Protein AF-0000000084718146 (afdb_homodimer)

Secondary structure (DSSP, 8-state):
---------------------------------TTSS----BTTB-EEEEETTEEEEEPPTTEEE-TTS-EEEP-TTTS-----STT-S--SGGGPEE--TT--EEEEE-STT--EEEEEEEPTTEEEEEEEEE-SSS--EEEEEE-TTS-EEEEEE-SSSEEEEEE-SSSEEEEEEEEE-TTSSS---EEEEEEEPPPEE-SS-SSGGGPEE--PEETTS--PPEEEEESSTT-EEEEEEEE-TT-EEEEEE-TTS---EEEEEETTBSSS-SEEE-SSEEEEE-SSSEEEEEEEE-TT---EEEEEEEEEE-/---------------------------------TTSS----BTTB-EEEEETTEEEEEPPTTEEE-TTS-EEEP-TTTS-----STT-S--SGGGPEE--TT--EEEEE-STT--EEEEEEEPTTEEEEEEEEE-SSS--EEEEEE-TTS-EEEEEE-SSSEEEEEE-SSSEEEEEEEEE-TTSSS---EEEEEEEPPPEE-SS-SSGGGPEE--PEETTS-PPPEEEEESSTT-EEEEEEEE-TT-EEEEEE-TTS---EEEEEETTBSSS-SEEE-SSEEEEE-SSSEEEEEEEE-TT---EEEEEEEEEE-

Nearest PDB structures (foldseek):
  5iku-assembly1_A  TM=4.197E-01  e=6.017E-12  Hathewaya histolytica
  5azw-assembly1_B  TM=7.512E-01  e=2.964E-04  Homo sapiens
  3afg-assembly2_B  TM=7.950E-01  e=3.658E-02  Thermococcus kodakarensis
  3afg-assembly1_A  TM=7.893E-01  e=5.696E-02  Thermococcus kodakarensis
  7tl6-assembly2_B  TM=4.838E-01  e=3.782E-03  Mus musculus

Sequence (628 aa):
MNPLTSRLVLLSSLLFAPACLDMSQPGTPPTKNPCDPNPCTQADKNTCANDNGQAICLCREGTLPRPNGSCEPVTSANCPEHPGDSAEPDDCIARAAPLDATRSRTQGIEPVGDYDFFRIDATARNAYVLTATPGPGALLPRVDVFDPEGRWIRAQDGSPGVQVGFKARVSAPYTVRVSHSPRDPSPAIGTYTLQLATPVQDDFGDIPEEATALVPAQGGTSGTLVSGRFEYGQDEDWFSFPVVLNAIYRIEFDTTRTVPTVAAFIRENVKSPFLTQQKSFVEFQAASSTTVFIDLYSANETASTYAFRVYEYRMNPLTSRLVLLSSLLFAPACLDMSQPGTPPTKNPCDPNPCTQADKNTCANDNGQAICLCREGTLPRPNGSCEPVTSANCPEHPGDSAEPDDCIARAAPLDATRSRTQGIEPVGDYDFFRIDATARNAYVLTATPGPGALLPRVDVFDPEGRWIRAQDGSPGVQVGFKARVSAPYTVRVSHSPRDPSPAIGTYTLQLATPVQDDFGDIPEEATALVPAQGGTSGTLVSGRFEYGQDEDWFSFPVVLNAIYRIEFDTTRTVPTVAAFIRENVKSPFLTQQKSFVEFQAASSTTVFIDLYSANETASTYAFRVYEYR

Structure (mmCIF, N/CA/C/O backbone):
data_AF-0000000084718146-model_v1
#
loop_
_entity.id
_entity.type
_entity.pdbx_description
1 polymer 'EGF-like domain-containing protein'
#
loop_
_atom_site.group_PDB
_atom_site.id
_atom_site.type_symbol
_atom_site.label_atom_id
_atom_site.label_alt_id
_atom_site.label_comp_id
_atom_site.label_asym_id
_atom_site.label_entity_id
_atom_site.label_seq_id
_atom_site.pdbx_PDB_ins_code
_atom_site.Cartn_x
_atom_site.Cartn_y
_atom_site.Cartn_z
_atom_site.occupancy
_atom_site.B_iso_or_equiv
_atom_site.auth_seq_id
_atom_site.auth_comp_id
_atom_site.auth_asym_id
_atom_site.auth_atom_id
_atom_site.pdbx_PDB_model_num
ATOM 1 N N . MET A 1 1 ? 83.562 69.688 11.188 1 28.59 1 MET A N 1
ATOM 2 C CA . MET A 1 1 ? 82.75 69.25 10.062 1 28.59 1 MET A CA 1
ATOM 3 C C . MET A 1 1 ? 82.875 67.75 9.797 1 28.59 1 MET A C 1
ATOM 5 O O . MET A 1 1 ? 83.562 67.375 8.867 1 28.59 1 MET A O 1
ATOM 9 N N . ASN A 1 2 ? 82.938 67 10.898 1 33.09 2 ASN A N 1
ATOM 10 C CA . ASN A 1 2 ? 83.25 65.562 10.984 1 33.09 2 ASN A CA 1
ATOM 11 C C . ASN A 1 2 ? 82.188 64.75 10.266 1 33.09 2 ASN A C 1
ATOM 13 O O . ASN A 1 2 ? 81 64.938 10.43 1 33.09 2 ASN A O 1
ATOM 17 N N . PRO A 1 3 ? 82.562 64.062 9.117 1 35.72 3 PRO A N 1
ATOM 18 C CA . PRO A 1 3 ? 81.688 63.344 8.156 1 35.72 3 PRO A CA 1
ATOM 19 C C . PRO A 1 3 ? 81.062 62.125 8.766 1 35.72 3 PRO A C 1
ATOM 21 O O . PRO A 1 3 ? 81.75 61.25 9.32 1 35.72 3 PRO A O 1
ATOM 24 N N . LEU A 1 4 ? 79.938 62.25 9.461 1 34.25 4 LEU A N 1
ATOM 25 C CA . LEU A 1 4 ? 79.188 61.188 10.141 1 34.25 4 LEU A CA 1
ATOM 26 C C . LEU A 1 4 ? 78.812 60.094 9.164 1 34.25 4 LEU A C 1
ATOM 28 O O . LEU A 1 4 ? 78.188 60.375 8.141 1 34.25 4 LEU A O 1
ATOM 32 N N . THR A 1 5 ? 79.625 59.062 9.031 1 34.5 5 THR A N 1
ATOM 33 C CA . THR A 1 5 ? 79.5 57.875 8.164 1 34.5 5 THR A CA 1
ATOM 34 C C . THR A 1 5 ? 78.188 57.156 8.398 1 34.5 5 THR A C 1
ATOM 36 O O . THR A 1 5 ? 77.812 56.906 9.539 1 34.5 5 THR A O 1
ATOM 39 N N . SER A 1 6 ? 77.188 57.312 7.52 1 33.66 6 SER A N 1
ATOM 40 C CA . SER A 1 6 ? 75.812 56.812 7.465 1 33.66 6 SER A CA 1
ATOM 41 C C . SER A 1 6 ? 75.812 55.281 7.395 1 33.66 6 SER A C 1
ATOM 43 O O . SER A 1 6 ? 76.375 54.688 6.453 1 33.66 6 SER A O 1
ATOM 45 N N . ARG A 1 7 ? 76 54.594 8.547 1 33.75 7 ARG A N 1
ATOM 46 C CA . ARG A 1 7 ? 76 53.156 8.531 1 33.75 7 ARG A CA 1
ATOM 47 C C . ARG A 1 7 ? 74.75 52.594 7.973 1 33.75 7 ARG A C 1
ATOM 49 O O . ARG A 1 7 ? 73.625 52.938 8.453 1 33.75 7 ARG A O 1
ATOM 56 N N . LEU A 1 8 ? 74.688 52.219 6.707 1 33.72 8 LEU A N 1
ATOM 57 C CA . LEU A 1 8 ? 73.625 51.625 5.953 1 33.72 8 LEU A CA 1
ATOM 58 C C . LEU A 1 8 ? 73.188 50.281 6.574 1 33.72 8 LEU A C 1
ATOM 60 O O . LEU A 1 8 ? 74 49.375 6.664 1 33.72 8 LEU A O 1
ATOM 64 N N . VAL A 1 9 ? 72.5 50.281 7.719 1 34.25 9 VAL A N 1
ATOM 65 C CA . VAL A 1 9 ? 72.062 49.031 8.312 1 34.25 9 VAL A CA 1
ATOM 66 C C . VAL A 1 9 ? 71.188 48.25 7.32 1 34.25 9 VAL A C 1
ATOM 68 O O . VAL A 1 9 ? 70.188 48.781 6.836 1 34.25 9 VAL A O 1
ATOM 71 N N . LEU A 1 10 ? 71.75 47.344 6.582 1 32.94 10 LEU A N 1
ATOM 72 C CA . LEU A 1 10 ? 71.062 46.406 5.668 1 32.94 10 LEU A CA 1
ATOM 73 C C . LEU A 1 10 ? 70 45.594 6.402 1 32.94 10 LEU A C 1
ATOM 75 O O . LEU A 1 10 ? 70.312 44.844 7.336 1 32.94 10 LEU A O 1
ATOM 79 N N . LEU A 1 11 ? 68.812 46.125 6.605 1 33.09 11 LEU A N 1
ATOM 80 C CA . LEU A 1 11 ? 67.688 45.375 7.184 1 33.09 11 LEU A CA 1
ATOM 81 C C . LEU A 1 11 ? 67.438 44.125 6.359 1 33.09 11 LEU A C 1
ATOM 83 O O . LEU A 1 11 ? 67.125 44.219 5.168 1 33.09 11 LEU A O 1
ATOM 87 N N . SER A 1 12 ? 68.062 42.969 6.672 1 36.56 12 SER A N 1
ATOM 88 C CA . SER A 1 12 ? 67.75 41.688 6.047 1 36.56 12 SER A CA 1
ATOM 89 C C . SER A 1 12 ? 66.312 41.344 6.191 1 36.56 12 SER A C 1
ATOM 91 O O . SER A 1 12 ? 65.75 41.344 7.297 1 36.56 12 SER A O 1
ATOM 93 N N . SER A 1 13 ? 65.438 41.688 5.207 1 33.56 13 SER A N 1
ATOM 94 C CA . SER A 1 13 ? 64.062 41.281 5.152 1 33.56 13 SER A CA 1
ATOM 95 C C . SER A 1 13 ? 63.938 39.75 5.207 1 33.56 13 SER A C 1
ATOM 97 O O . SER A 1 13 ? 64.438 39.062 4.332 1 33.56 13 SER A O 1
ATOM 99 N N . LEU A 1 14 ? 64 39.125 6.418 1 34.62 14 LEU A N 1
ATOM 100 C CA . LEU A 1 14 ? 63.688 37.719 6.512 1 34.62 14 LEU A CA 1
ATOM 101 C C . LEU A 1 14 ? 62.375 37.375 5.844 1 34.62 14 LEU A C 1
ATOM 103 O O . LEU A 1 14 ? 61.312 37.906 6.246 1 34.62 14 LEU A O 1
ATOM 107 N N . LEU A 1 15 ? 62.375 37.125 4.523 1 36.16 15 LEU A N 1
ATOM 108 C CA . LEU A 1 15 ? 61.219 36.594 3.826 1 36.16 15 LEU A CA 1
ATOM 109 C C . LEU A 1 15 ? 60.688 35.375 4.527 1 36.16 15 LEU A C 1
ATOM 111 O O . LEU A 1 15 ? 61.375 34.344 4.629 1 36.16 15 LEU A O 1
ATOM 115 N N . PHE A 1 16 ? 59.844 35.531 5.586 1 36.44 16 PHE A N 1
ATOM 116 C CA . PHE A 1 16 ? 59.125 34.344 6.078 1 36.44 16 PHE A CA 1
ATOM 117 C C . PHE A 1 16 ? 58.312 33.688 4.965 1 36.44 16 PHE A C 1
ATOM 119 O O . PHE A 1 16 ? 57.438 34.344 4.391 1 36.44 16 PHE A O 1
ATOM 126 N N . ALA A 1 17 ? 58.906 32.719 4.223 1 37.88 17 ALA A N 1
ATOM 127 C CA . ALA A 1 17 ? 58.094 31.891 3.338 1 37.88 17 ALA A CA 1
ATOM 128 C C . ALA A 1 17 ? 56.938 31.25 4.098 1 37.88 17 ALA A C 1
ATOM 130 O O . ALA A 1 17 ? 57.125 30.641 5.148 1 37.88 17 ALA A O 1
ATOM 131 N N . PRO A 1 18 ? 55.688 31.734 3.826 1 37.69 18 PRO A N 1
ATOM 132 C CA . PRO A 1 18 ? 54.625 30.953 4.441 1 37.69 18 PRO A CA 1
ATOM 133 C C . PRO A 1 18 ? 54.75 29.453 4.164 1 37.69 18 PRO A C 1
ATOM 135 O O . PRO A 1 18 ? 54.969 29.062 3.023 1 37.69 18 PRO A O 1
ATOM 138 N N . ALA A 1 19 ? 55.312 28.656 5.102 1 37.25 19 ALA A N 1
ATOM 139 C CA . ALA A 1 19 ? 55.125 27.203 4.977 1 37.25 19 ALA A CA 1
ATOM 140 C C . ALA A 1 19 ? 53.656 26.875 4.625 1 37.25 19 ALA A C 1
ATOM 142 O O . ALA A 1 19 ? 52.75 27.25 5.348 1 37.25 19 ALA A O 1
ATOM 143 N N . CYS A 1 20 ? 53.344 26.703 3.354 1 36.16 20 CYS A N 1
ATOM 144 C CA . CYS A 1 20 ? 52.094 26.047 3.002 1 36.16 20 CYS A CA 1
ATOM 145 C C . CYS A 1 20 ? 51.875 24.781 3.82 1 36.16 20 CYS A C 1
ATOM 147 O O . CYS A 1 20 ? 52.656 23.828 3.697 1 36.16 20 CYS A O 1
ATOM 149 N N . LEU A 1 21 ? 51.438 24.906 5.105 1 35.47 21 LEU A N 1
ATOM 150 C CA . LEU A 1 21 ? 50.938 23.688 5.703 1 35.47 21 LEU A CA 1
ATOM 151 C C . LEU A 1 21 ? 50.156 22.859 4.668 1 35.47 21 LEU A C 1
ATOM 153 O O . LEU A 1 21 ? 49.25 23.359 4.031 1 35.47 21 LEU A O 1
ATOM 157 N N . ASP A 1 22 ? 50.875 21.938 4.023 1 37.84 22 ASP A N 1
ATOM 158 C CA . ASP A 1 22 ? 50.156 20.875 3.328 1 37.84 22 ASP A CA 1
ATOM 159 C C . ASP A 1 22 ? 49 20.344 4.168 1 37.84 22 ASP A C 1
ATOM 161 O O . ASP A 1 22 ? 49.219 19.703 5.195 1 37.84 22 ASP A O 1
ATOM 165 N N . MET A 1 23 ? 47.969 21.109 4.379 1 39.28 23 MET A N 1
ATOM 166 C CA . MET A 1 23 ? 46.719 20.5 4.898 1 39.28 23 MET A CA 1
ATOM 167 C C . MET A 1 23 ? 46.375 19.234 4.125 1 39.28 23 MET A C 1
ATOM 169 O O . MET A 1 23 ? 45.406 19.219 3.373 1 39.28 23 MET A O 1
ATOM 173 N N . SER A 1 24 ? 47.344 18.5 3.656 1 38.94 24 SER A N 1
ATOM 174 C CA . SER A 1 24 ? 46.781 17.203 3.293 1 38.94 24 SER A CA 1
ATOM 175 C C . SER A 1 24 ? 45.844 16.688 4.363 1 38.94 24 SER A C 1
ATOM 177 O O . SER A 1 24 ? 46.25 16.375 5.484 1 38.94 24 SER A O 1
ATOM 179 N N . GLN A 1 25 ? 44.625 17.141 4.414 1 40.81 25 GLN A N 1
ATOM 180 C CA . GLN A 1 25 ? 43.656 16.375 5.215 1 40.81 25 GLN A CA 1
ATOM 181 C C . GLN A 1 25 ? 43.969 14.883 5.16 1 40.81 25 GLN A C 1
ATOM 183 O O . GLN A 1 25 ? 44.281 14.344 4.09 1 40.81 25 GLN A O 1
ATOM 188 N N . PRO A 1 26 ? 44.5 14.266 6.191 1 43.56 26 PRO A N 1
ATOM 189 C CA . PRO A 1 26 ? 44.562 12.812 6.07 1 43.56 26 PRO A CA 1
ATOM 190 C C . PRO A 1 26 ? 43.375 12.234 5.289 1 43.56 26 PRO A C 1
ATOM 192 O O . PRO A 1 26 ? 42.25 12.703 5.445 1 43.56 26 PRO A O 1
ATOM 195 N N . GLY A 1 27 ? 43.562 11.844 4.023 1 43.03 27 GLY A N 1
ATOM 196 C CA . GLY A 1 27 ? 42.531 11.094 3.332 1 43.03 27 GLY A CA 1
ATOM 197 C C . GLY A 1 27 ? 41.656 10.258 4.27 1 43.03 27 GLY A C 1
ATOM 198 O O . GLY A 1 27 ? 42.156 9.797 5.305 1 43.03 27 GLY A O 1
ATOM 199 N N . THR A 1 28 ? 40.406 10.625 4.539 1 49.03 28 THR A N 1
ATOM 200 C CA . THR A 1 28 ? 39.562 9.656 5.215 1 49.03 28 THR A CA 1
ATOM 201 C C . THR A 1 28 ? 40.031 8.234 4.922 1 49.03 28 THR A C 1
ATOM 203 O O . THR A 1 28 ? 40.188 7.855 3.758 1 49.03 28 THR A O 1
ATOM 206 N N . PRO A 1 29 ? 40.812 7.586 5.738 1 51.06 29 PRO A N 1
ATOM 207 C CA . PRO A 1 29 ? 41.156 6.207 5.414 1 51.06 29 PRO A CA 1
ATOM 208 C C . PRO A 1 29 ? 40.125 5.496 4.57 1 51.06 29 PRO A C 1
ATOM 210 O O . PRO A 1 29 ? 38.938 5.781 4.695 1 51.06 29 PRO A O 1
ATOM 213 N N . PRO A 1 30 ? 40.5 5.035 3.375 1 54.22 30 PRO A N 1
ATOM 214 C CA . PRO A 1 30 ? 39.5 4.293 2.613 1 54.22 30 PRO A CA 1
ATOM 215 C C . PRO A 1 30 ? 38.625 3.408 3.496 1 54.22 30 PRO A C 1
ATOM 217 O O . PRO A 1 30 ? 39.125 2.793 4.441 1 54.22 30 PRO A O 1
ATOM 220 N N . THR A 1 31 ? 37.406 3.814 3.701 1 68.62 31 THR A N 1
ATOM 221 C CA . THR A 1 31 ? 36.5 2.969 4.461 1 68.62 31 THR A CA 1
ATOM 222 C C . THR A 1 31 ? 36.781 1.493 4.195 1 68.62 31 THR A C 1
ATOM 224 O O . THR A 1 31 ? 36.875 1.069 3.039 1 68.62 31 THR A O 1
ATOM 227 N N . LYS A 1 32 ? 37.438 0.774 5.105 1 77.81 32 LYS A N 1
ATOM 228 C CA . LYS A 1 32 ? 37.75 -0.65 5.012 1 77.81 32 LYS A CA 1
ATOM 229 C C . LYS A 1 32 ? 36.562 -1.427 4.414 1 77.81 32 LYS A C 1
ATOM 231 O O . LYS A 1 32 ? 35.406 -1.204 4.785 1 77.81 32 LYS A O 1
ATOM 236 N N . ASN A 1 33 ? 36.812 -2.061 3.178 1 90.06 33 ASN A N 1
ATOM 237 C CA . ASN A 1 33 ? 35.812 -2.994 2.623 1 90.06 33 ASN A CA 1
ATOM 238 C C . ASN A 1 33 ? 35.438 -4.062 3.637 1 90.06 33 ASN A C 1
ATOM 240 O O . ASN A 1 33 ? 36.25 -4.91 4.004 1 90.06 33 ASN A O 1
ATOM 244 N N . PRO A 1 34 ? 34.219 -3.973 4.062 1 94.69 34 PRO A N 1
ATOM 245 C CA . PRO A 1 34 ? 33.844 -4.922 5.105 1 94.69 34 PRO A CA 1
ATOM 246 C C . PRO A 1 34 ? 33.844 -6.371 4.621 1 94.69 34 PRO A C 1
ATOM 248 O O . PRO A 1 34 ? 33.75 -7.297 5.43 1 94.69 34 PRO A O 1
ATOM 251 N N . CYS A 1 35 ? 34 -6.637 3.395 1 95.5 35 CYS A N 1
ATOM 252 C CA . CYS A 1 35 ? 33.938 -7.98 2.838 1 95.5 35 CYS A CA 1
ATOM 253 C C . CYS A 1 35 ? 35.344 -8.555 2.613 1 95.5 35 CYS A C 1
ATOM 255 O O . CYS A 1 35 ? 35.469 -9.648 2.072 1 95.5 35 CYS A O 1
ATOM 257 N N . ASP A 1 36 ? 36.312 -7.855 3.041 1 93.44 36 ASP A N 1
ATOM 258 C CA . ASP A 1 36 ? 37.688 -8.305 2.93 1 93.44 36 ASP A CA 1
ATOM 259 C C . ASP A 1 36 ? 38.406 -8.25 4.281 1 93.44 36 ASP A C 1
ATOM 261 O O . ASP A 1 36 ? 38.75 -7.172 4.77 1 93.44 36 ASP A O 1
ATOM 265 N N . PRO A 1 37 ? 38.812 -9.289 4.797 1 93.62 37 PRO A N 1
ATOM 266 C CA . PRO A 1 37 ? 38.438 -10.633 4.332 1 93.62 37 PRO A CA 1
ATOM 267 C C . PRO A 1 37 ? 36.938 -10.906 4.441 1 93.62 37 PRO A C 1
ATOM 269 O O . PRO A 1 37 ? 36.25 -10.242 5.207 1 93.62 37 PRO A O 1
ATOM 272 N N . ASN A 1 38 ? 36.438 -11.875 3.713 1 94.69 38 ASN A N 1
ATOM 273 C CA . ASN A 1 38 ? 35.031 -12.211 3.695 1 94.69 38 ASN A CA 1
ATOM 274 C C . ASN A 1 38 ? 34.562 -12.758 5.043 1 94.69 38 ASN A C 1
ATOM 276 O O . ASN A 1 38 ? 35 -13.844 5.457 1 94.69 38 ASN A O 1
ATOM 280 N N . PRO A 1 39 ? 33.719 -12.008 5.641 1 96.25 39 PRO A N 1
ATOM 281 C CA . PRO A 1 39 ? 33.25 -12.469 6.953 1 96.25 39 PRO A CA 1
ATOM 282 C C . PRO A 1 39 ? 32.156 -13.523 6.855 1 96.25 39 PRO A C 1
ATOM 284 O O . PRO A 1 39 ? 31.766 -14.109 7.871 1 96.25 39 PRO A O 1
ATOM 287 N N . CYS A 1 40 ? 31.562 -13.75 5.746 1 95.75 40 CYS A N 1
ATOM 288 C CA . CYS A 1 40 ? 30.469 -14.688 5.539 1 95.75 40 CYS A CA 1
ATOM 289 C C . CYS A 1 40 ? 30.984 -16.109 5.426 1 95.75 40 CYS A C 1
ATOM 291 O O . CYS A 1 40 ? 31.406 -16.547 4.352 1 95.75 40 CYS A O 1
ATOM 293 N N . THR A 1 41 ? 30.797 -16.891 6.547 1 92.56 41 THR A N 1
ATOM 294 C CA . THR A 1 41 ? 31.484 -18.172 6.59 1 92.56 41 THR A CA 1
ATOM 295 C C . THR A 1 41 ? 30.469 -19.328 6.594 1 92.56 41 THR A C 1
ATOM 297 O O . THR A 1 41 ? 30.859 -20.5 6.535 1 92.56 41 THR A O 1
ATOM 300 N N . GLN A 1 42 ? 29.234 -19 6.641 1 91 42 GLN A N 1
ATOM 301 C CA . GLN A 1 42 ? 28.234 -20.062 6.609 1 91 42 GLN A CA 1
ATOM 302 C C . GLN A 1 42 ? 28.172 -20.719 5.234 1 91 42 GLN A C 1
ATOM 304 O O . GLN A 1 42 ? 28.359 -20.047 4.215 1 91 42 GLN A O 1
ATOM 309 N N . ALA A 1 43 ? 27.875 -22 5.203 1 89.62 43 ALA A N 1
ATOM 310 C CA . ALA A 1 43 ? 27.906 -22.781 3.973 1 89.62 43 ALA A CA 1
ATOM 311 C C . ALA A 1 43 ? 26.922 -22.234 2.949 1 89.62 43 ALA A C 1
ATOM 313 O O . ALA A 1 43 ? 27.234 -22.156 1.758 1 89.62 43 ALA A O 1
ATOM 314 N N . ASP A 1 44 ? 25.766 -21.859 3.412 1 90.38 44 ASP A N 1
ATOM 315 C CA . ASP A 1 44 ? 24.719 -21.438 2.484 1 90.38 44 ASP A CA 1
ATOM 316 C C . ASP A 1 44 ? 24.641 -19.906 2.391 1 90.38 44 ASP A C 1
ATOM 318 O O . ASP A 1 44 ? 23.828 -19.375 1.654 1 90.38 44 ASP A O 1
ATOM 322 N N . LYS A 1 45 ? 25.5 -19.141 3.119 1 91.31 45 LYS A N 1
ATOM 323 C CA . LYS A 1 45 ? 25.531 -17.688 3.131 1 91.31 45 LYS A CA 1
ATOM 324 C C . LYS A 1 45 ? 26.969 -17.172 3.078 1 91.31 45 LYS A C 1
ATOM 326 O O . LYS A 1 45 ? 27.422 -16.469 3.994 1 91.31 45 LYS A O 1
ATOM 331 N N . ASN A 1 46 ? 27.578 -17.422 1.946 1 90.81 46 ASN A N 1
ATOM 332 C CA . ASN A 1 46 ? 29.016 -17.156 1.91 1 90.81 46 ASN A CA 1
ATOM 333 C C . ASN A 1 46 ? 29.344 -16.031 0.938 1 90.81 46 ASN A C 1
ATOM 335 O O . ASN A 1 46 ? 30.516 -15.781 0.647 1 90.81 46 ASN A O 1
ATOM 339 N N . THR A 1 47 ? 28.359 -15.367 0.432 1 91.62 47 THR A N 1
ATOM 340 C CA . THR A 1 47 ? 28.562 -14.211 -0.437 1 91.62 47 THR A CA 1
ATOM 341 C C . THR A 1 47 ? 28.406 -12.914 0.346 1 91.62 47 THR A C 1
ATOM 343 O O . THR A 1 47 ? 27.359 -12.672 0.97 1 91.62 47 THR A O 1
ATOM 346 N N . CYS A 1 48 ? 29.438 -12.094 0.284 1 95 48 CYS A N 1
ATOM 347 C CA . CYS A 1 48 ? 29.438 -10.852 1.055 1 95 48 CYS A CA 1
ATOM 348 C C . CYS A 1 48 ? 29.141 -9.656 0.16 1 95 48 CYS A C 1
ATOM 350 O O . CYS A 1 48 ? 29.656 -9.562 -0.953 1 95 48 CYS A O 1
ATOM 352 N N . ALA A 1 49 ? 28.266 -8.836 0.565 1 94.81 49 ALA A N 1
ATOM 353 C CA . ALA A 1 49 ? 28.031 -7.543 -0.077 1 94.81 49 ALA A CA 1
ATOM 354 C C . ALA A 1 49 ? 28.25 -6.395 0.902 1 94.81 49 ALA A C 1
ATOM 356 O O . ALA A 1 49 ? 28.062 -6.551 2.109 1 94.81 49 ALA A O 1
ATOM 357 N N . ASN A 1 50 ? 28.641 -5.258 0.414 1 93.88 50 ASN A N 1
ATOM 358 C CA . ASN A 1 50 ? 28.922 -4.074 1.217 1 93.88 50 ASN A CA 1
ATOM 359 C C . ASN A 1 50 ? 27.703 -3.17 1.324 1 93.88 50 ASN A C 1
ATOM 361 O O . ASN A 1 50 ? 27.312 -2.529 0.348 1 93.88 50 ASN A O 1
ATOM 365 N N . ASP A 1 51 ? 27.109 -3.141 2.441 1 92.19 51 ASP A N 1
ATOM 366 C CA . ASP A 1 51 ? 25.984 -2.252 2.732 1 92.19 51 ASP A CA 1
ATOM 367 C C . ASP A 1 51 ? 26.438 -1.036 3.535 1 92.19 51 ASP A C 1
ATOM 369 O O . ASP A 1 51 ? 26.328 -1.019 4.762 1 92.19 51 ASP A O 1
ATOM 373 N N . ASN A 1 52 ? 26.828 -0.087 2.775 1 86.19 52 ASN A N 1
ATOM 374 C CA . ASN A 1 52 ? 27.266 1.167 3.371 1 86.19 52 ASN A CA 1
ATOM 375 C C . ASN A 1 52 ? 28.266 0.926 4.504 1 86.19 52 ASN A C 1
ATOM 377 O O . ASN A 1 52 ? 28.094 1.437 5.609 1 86.19 52 ASN A O 1
ATOM 381 N N . GLY A 1 53 ? 29.266 0.069 4.246 1 88.75 53 GLY A N 1
ATOM 382 C CA . GLY A 1 53 ? 30.344 -0.188 5.184 1 88.75 53 GLY A CA 1
ATOM 383 C C . GLY A 1 53 ? 30.078 -1.377 6.09 1 88.75 53 GLY A C 1
ATOM 384 O O . GLY A 1 53 ? 30.922 -1.736 6.914 1 88.75 53 GLY A O 1
ATOM 385 N N . GLN A 1 54 ? 28.953 -1.872 5.965 1 91.44 54 GLN A N 1
ATOM 386 C CA . GLN A 1 54 ? 28.594 -3.055 6.738 1 91.44 54 GLN A CA 1
ATOM 387 C C . GLN A 1 54 ? 28.469 -4.285 5.844 1 91.44 54 GLN A C 1
ATOM 389 O O . GLN A 1 54 ? 27.859 -4.223 4.777 1 91.44 54 GLN A O 1
ATOM 394 N N . ALA A 1 55 ? 29.078 -5.316 6.32 1 94.31 55 ALA A N 1
ATOM 395 C CA . ALA A 1 55 ? 28.984 -6.555 5.555 1 94.31 55 ALA A CA 1
ATOM 396 C C . ALA A 1 55 ? 27.625 -7.215 5.754 1 94.31 55 ALA A C 1
ATOM 398 O O . ALA A 1 55 ? 27.125 -7.309 6.883 1 94.31 55 ALA A O 1
ATOM 399 N N . ILE A 1 56 ? 27.062 -7.586 4.66 1 93.94 56 ILE A N 1
ATOM 400 C CA . ILE A 1 56 ? 25.891 -8.453 4.734 1 93.94 56 ILE A CA 1
ATOM 401 C C . ILE A 1 56 ? 26.172 -9.758 3.988 1 93.94 56 ILE A C 1
ATOM 403 O O . ILE A 1 56 ? 26.875 -9.758 2.975 1 93.94 56 ILE A O 1
ATOM 407 N N . CYS A 1 57 ? 25.656 -10.797 4.539 1 94.81 57 CYS A N 1
ATOM 408 C CA . CYS A 1 57 ? 25.906 -12.109 3.955 1 94.81 57 CYS A CA 1
ATOM 409 C C . CYS A 1 57 ? 24.688 -12.609 3.176 1 94.81 57 CYS A C 1
ATOM 411 O O . CYS A 1 57 ? 23.609 -12.75 3.738 1 94.81 57 CYS A O 1
ATOM 413 N N . LEU A 1 58 ? 24.859 -12.859 1.923 1 94.12 58 LEU A N 1
ATOM 414 C CA . LEU A 1 58 ? 23.781 -13.25 1.008 1 94.12 58 LEU A CA 1
ATOM 415 C C . LEU A 1 58 ? 23.797 -14.758 0.773 1 94.12 58 LEU A C 1
ATOM 417 O O . LEU A 1 58 ? 24.828 -15.406 0.958 1 94.12 58 LEU A O 1
ATOM 421 N N . CYS A 1 59 ? 22.641 -15.242 0.414 1 92.44 59 CYS A N 1
ATOM 422 C CA . CYS A 1 59 ? 22.531 -16.656 0.08 1 92.44 59 CYS A CA 1
ATOM 423 C C . CYS A 1 59 ? 23.438 -17.016 -1.102 1 92.44 59 CYS A C 1
ATOM 425 O O . CYS A 1 59 ? 23.578 -16.219 -2.029 1 92.44 59 CYS A O 1
ATOM 427 N N . ARG A 1 60 ? 23.969 -18.141 -1.058 1 88.75 60 ARG A N 1
ATOM 428 C CA . ARG A 1 60 ? 24.812 -18.609 -2.16 1 88.75 60 ARG A CA 1
ATOM 429 C C . ARG A 1 60 ? 23.969 -18.969 -3.379 1 88.75 60 ARG A C 1
ATOM 431 O O . ARG A 1 60 ? 22.781 -19.25 -3.252 1 88.75 60 ARG A O 1
ATOM 438 N N . GLU A 1 61 ? 24.641 -19.031 -4.523 1 80.38 61 GLU A N 1
ATOM 439 C CA . GLU A 1 61 ? 23.953 -19.453 -5.742 1 80.38 61 GLU A CA 1
ATOM 440 C C . GLU A 1 61 ? 23.375 -20.859 -5.598 1 80.38 61 GLU A C 1
ATOM 442 O O . GLU A 1 61 ? 24.016 -21.734 -5.035 1 80.38 61 GLU A O 1
ATOM 447 N N . GLY A 1 62 ? 22.203 -21.094 -6.059 1 80.12 62 GLY A N 1
ATOM 448 C CA . GLY A 1 62 ? 21.547 -22.391 -5.984 1 80.12 62 GLY A CA 1
ATOM 449 C C . GLY A 1 62 ? 20.656 -22.547 -4.77 1 80.12 62 GLY A C 1
ATOM 450 O O . GLY A 1 62 ? 20.062 -23.609 -4.547 1 80.12 62 GLY A O 1
ATOM 451 N N . THR A 1 63 ? 20.656 -21.547 -3.924 1 88.12 63 THR A N 1
ATOM 452 C CA . THR A 1 63 ? 19.734 -21.547 -2.793 1 88.12 63 THR A CA 1
ATOM 453 C C . THR A 1 63 ? 18.688 -20.453 -2.949 1 88.12 63 THR A C 1
ATOM 455 O O . THR A 1 63 ? 18.828 -19.562 -3.801 1 88.12 63 THR A O 1
ATOM 458 N N . LEU A 1 64 ? 17.641 -20.688 -2.188 1 87.56 64 LEU A N 1
ATOM 459 C CA . LEU A 1 64 ? 16.516 -19.75 -2.203 1 87.56 64 LEU A CA 1
ATOM 460 C C . LEU A 1 64 ? 16.453 -18.953 -0.899 1 87.56 64 LEU A C 1
ATOM 462 O O . LEU A 1 64 ? 16.375 -19.531 0.183 1 87.56 64 LEU A O 1
ATOM 466 N N . PRO A 1 65 ? 16.562 -17.625 -1.047 1 88.44 65 PRO A N 1
ATOM 467 C CA . PRO A 1 65 ? 16.375 -16.828 0.171 1 88.44 65 PRO A CA 1
ATOM 468 C C . PRO A 1 65 ? 14.93 -16.797 0.648 1 88.44 65 PRO A C 1
ATOM 470 O O . PRO A 1 65 ? 14.008 -16.734 -0.17 1 88.44 65 PRO A O 1
ATOM 473 N N . ARG A 1 66 ? 14.719 -16.891 1.907 1 80.44 66 ARG A N 1
ATOM 474 C CA . ARG A 1 66 ? 13.422 -16.703 2.555 1 80.44 66 ARG A CA 1
ATOM 475 C C . ARG A 1 66 ? 13.391 -15.414 3.359 1 80.44 66 ARG A C 1
ATOM 477 O O . ARG A 1 66 ? 14.43 -14.93 3.811 1 80.44 66 ARG A O 1
ATOM 484 N N . PRO A 1 67 ? 12.188 -14.844 3.562 1 77 67 PRO A N 1
ATOM 485 C CA . PRO A 1 67 ? 12.094 -13.594 4.32 1 77 67 PRO A CA 1
ATOM 486 C C . PRO A 1 67 ? 12.664 -13.719 5.734 1 77 67 PRO A C 1
ATOM 488 O O . PRO A 1 67 ? 13.094 -12.727 6.324 1 77 67 PRO A O 1
ATOM 491 N N . ASN A 1 68 ? 12.641 -14.922 6.262 1 75.44 68 ASN A N 1
ATOM 492 C CA . ASN A 1 68 ? 13.141 -15.109 7.621 1 75.44 68 ASN A CA 1
ATOM 493 C C . ASN A 1 68 ? 14.664 -15.172 7.652 1 75.44 68 ASN A C 1
ATOM 495 O O . ASN A 1 68 ? 15.266 -15.352 8.719 1 75.44 68 ASN A O 1
ATOM 499 N N . GLY A 1 69 ? 15.273 -15.062 6.527 1 82.25 69 GLY A N 1
ATOM 500 C CA . GLY A 1 69 ? 16.719 -15 6.453 1 82.25 69 GLY A CA 1
ATOM 501 C C . GLY A 1 69 ? 17.359 -16.328 6.109 1 82.25 69 GLY A C 1
ATOM 502 O O . GLY A 1 69 ? 18.562 -16.406 5.867 1 82.25 69 GLY A O 1
ATOM 503 N N . SER A 1 70 ? 16.594 -17.375 6.07 1 85.25 70 SER A N 1
ATOM 504 C CA . SER A 1 70 ? 17.156 -18.672 5.742 1 85.25 70 SER A CA 1
ATOM 505 C C . SER A 1 70 ? 17.422 -18.812 4.246 1 85.25 70 SER A C 1
ATOM 507 O O . SER A 1 70 ? 16.812 -18.094 3.441 1 85.25 70 SER A O 1
ATOM 509 N N . CYS A 1 71 ? 18.391 -19.625 3.945 1 91.12 71 CYS A N 1
ATOM 510 C CA . CYS A 1 71 ? 18.688 -20.031 2.578 1 91.12 71 CYS A CA 1
ATOM 511 C C . CYS A 1 71 ? 18.375 -21.5 2.361 1 91.12 71 CYS A C 1
ATOM 513 O O . CYS A 1 71 ? 19.078 -22.375 2.879 1 91.12 71 CYS A O 1
ATOM 515 N N . GLU A 1 72 ? 17.344 -21.75 1.559 1 88.31 72 GLU A N 1
ATOM 516 C CA . GLU A 1 72 ? 16.906 -23.125 1.344 1 88.31 72 GLU A CA 1
ATOM 517 C C . GLU A 1 72 ? 17.453 -23.672 0.031 1 88.31 72 GLU A C 1
ATOM 519 O O . GLU A 1 72 ? 17.5 -22.969 -0.979 1 88.31 72 GLU A O 1
ATOM 524 N N . PRO A 1 73 ? 17.812 -24.984 0.101 1 89.75 73 PRO A N 1
ATOM 525 C CA . PRO A 1 73 ? 18.203 -25.578 -1.181 1 89.75 73 PRO A CA 1
ATOM 526 C C . PRO A 1 73 ? 17.062 -25.641 -2.178 1 89.75 73 PRO A C 1
ATOM 528 O O . PRO A 1 73 ? 15.898 -25.812 -1.782 1 89.75 73 PRO A O 1
ATOM 531 N N . VAL A 1 74 ? 17.406 -25.516 -3.439 1 89.19 74 VAL A N 1
ATOM 532 C CA . VAL A 1 74 ? 16.391 -25.609 -4.496 1 89.19 74 VAL A CA 1
ATOM 533 C C . VAL A 1 74 ? 15.891 -27.047 -4.586 1 89.19 74 VAL A C 1
ATOM 535 O O . VAL A 1 74 ? 16.688 -28 -4.629 1 89.19 74 VAL A O 1
ATOM 538 N N . THR A 1 75 ? 14.641 -27.234 -4.5 1 87.62 75 THR A N 1
ATOM 539 C CA . THR A 1 75 ? 13.961 -28.5 -4.688 1 87.62 75 THR A CA 1
ATOM 540 C C . THR A 1 75 ? 12.781 -28.359 -5.645 1 87.62 75 THR A C 1
ATOM 542 O O . THR A 1 75 ? 12.438 -27.234 -6.039 1 87.62 75 THR A O 1
ATOM 545 N N . SER A 1 76 ? 12.211 -29.484 -6.039 1 85.19 76 SER A N 1
ATOM 546 C CA . SER A 1 76 ? 11.031 -29.422 -6.895 1 85.19 76 SER A CA 1
ATOM 547 C C . SER A 1 76 ? 9.844 -28.812 -6.16 1 85.19 76 SER A C 1
ATOM 549 O O . SER A 1 76 ? 8.922 -28.297 -6.785 1 85.19 76 SER A O 1
ATOM 551 N N . ALA A 1 77 ? 9.891 -28.828 -4.852 1 78.25 77 ALA A N 1
ATOM 552 C CA . ALA A 1 77 ? 8.797 -28.281 -4.039 1 78.25 77 ALA A CA 1
ATOM 553 C C . ALA A 1 77 ? 8.844 -26.766 -4.012 1 78.25 77 ALA A C 1
ATOM 555 O O . ALA A 1 77 ? 7.797 -26.109 -4.047 1 78.25 77 ALA A O 1
ATOM 556 N N . ASN A 1 78 ? 10.031 -26.219 -3.969 1 80 78 ASN A N 1
ATOM 557 C CA . ASN A 1 78 ? 10.117 -24.781 -3.832 1 80 78 ASN A CA 1
ATOM 558 C C . ASN A 1 78 ? 10.516 -24.109 -5.148 1 80 78 ASN A C 1
ATOM 560 O O . ASN A 1 78 ? 10.562 -22.891 -5.238 1 80 78 ASN A O 1
ATOM 564 N N . CYS A 1 79 ? 10.773 -24.875 -6.102 1 86.75 79 CYS A N 1
ATOM 565 C CA . CYS A 1 79 ? 11.039 -24.406 -7.461 1 86.75 79 CYS A CA 1
ATOM 566 C C . CYS A 1 79 ? 10.398 -25.344 -8.484 1 86.75 79 CYS A C 1
ATOM 568 O O . CYS A 1 79 ? 11.094 -25.953 -9.297 1 86.75 79 CYS A O 1
ATOM 570 N N . PRO A 1 80 ? 9.125 -25.297 -8.406 1 80.5 80 PRO A N 1
ATOM 571 C CA . PRO A 1 80 ? 8.461 -26.219 -9.328 1 80.5 80 PRO A CA 1
ATOM 572 C C . PRO A 1 80 ? 8.664 -25.844 -10.797 1 80.5 80 PRO A C 1
ATOM 574 O O . PRO A 1 80 ? 8.867 -24.672 -11.109 1 80.5 80 PRO A O 1
ATOM 577 N N . GLU A 1 81 ? 8.672 -26.891 -11.648 1 87.12 81 GLU A N 1
ATOM 578 C CA . GLU A 1 81 ? 8.781 -26.688 -13.086 1 87.12 81 GLU A CA 1
ATOM 579 C C . GLU A 1 81 ? 7.473 -27.031 -13.797 1 87.12 81 GLU A C 1
ATOM 581 O O . GLU A 1 81 ? 6.773 -27.969 -13.398 1 87.12 81 GLU A O 1
ATOM 586 N N . HIS A 1 82 ? 7.07 -26.25 -14.672 1 84.75 82 HIS A N 1
ATOM 587 C CA . HIS A 1 82 ? 5.922 -26.5 -15.531 1 84.75 82 HIS A CA 1
ATOM 588 C C . HIS A 1 82 ? 6.184 -26.016 -16.953 1 84.75 82 HIS A C 1
ATOM 590 O O . HIS A 1 82 ? 7.098 -25.219 -17.188 1 84.75 82 HIS A O 1
ATOM 596 N N . PRO A 1 83 ? 5.43 -26.672 -17.906 1 87.06 83 PRO A N 1
ATOM 597 C CA . PRO A 1 83 ? 5.512 -26.062 -19.234 1 87.06 83 PRO A CA 1
ATOM 598 C C . PRO A 1 83 ? 4.965 -24.641 -19.281 1 87.06 83 PRO A C 1
ATOM 600 O O . PRO A 1 83 ? 4.215 -24.234 -18.391 1 87.06 83 PRO A O 1
ATOM 603 N N . GLY A 1 84 ? 5.316 -23.891 -20.219 1 88.69 84 GLY A N 1
ATOM 604 C CA . GLY A 1 84 ? 4.914 -22.5 -20.422 1 88.69 84 GLY A CA 1
ATOM 605 C C . GLY A 1 84 ? 5.594 -21.859 -21.609 1 88.69 84 GLY A C 1
ATOM 606 O O . GLY A 1 84 ? 5.688 -22.453 -22.688 1 88.69 84 GLY A O 1
ATOM 607 N N . ASP A 1 85 ? 5.945 -20.688 -21.453 1 88.69 85 ASP A N 1
ATOM 608 C CA . ASP A 1 85 ? 6.613 -20.016 -22.562 1 88.69 85 ASP A CA 1
ATOM 609 C C . ASP A 1 85 ? 8.07 -20.469 -22.672 1 88.69 85 ASP A C 1
ATOM 611 O O . ASP A 1 85 ? 8.508 -21.375 -21.953 1 88.69 85 ASP A O 1
ATOM 615 N N . SER A 1 86 ? 8.844 -19.875 -23.562 1 88.44 86 SER A N 1
ATOM 616 C CA . SER A 1 86 ? 10.18 -20.344 -23.922 1 88.44 86 SER A CA 1
ATOM 617 C C . SER A 1 86 ? 11.195 -20.031 -22.828 1 88.44 86 SER A C 1
ATOM 619 O O . SER A 1 86 ? 12.312 -20.547 -22.844 1 88.44 86 SER A O 1
ATOM 621 N N . ALA A 1 87 ? 10.789 -19.172 -21.859 1 90.56 87 ALA A N 1
ATOM 622 C CA . ALA A 1 87 ? 11.727 -18.781 -20.812 1 90.56 87 ALA A CA 1
ATOM 623 C C . ALA A 1 87 ? 11.695 -19.781 -19.656 1 90.56 87 ALA A C 1
ATOM 625 O O . ALA A 1 87 ? 12.586 -19.781 -18.812 1 90.56 87 ALA A O 1
ATOM 626 N N . GLU A 1 88 ? 10.805 -20.688 -19.688 1 91.25 88 GLU A N 1
ATOM 627 C CA . GLU A 1 88 ? 10.688 -21.656 -18.609 1 91.25 88 GLU A CA 1
ATOM 628 C C . GLU A 1 88 ? 11.867 -22.625 -18.594 1 91.25 88 GLU A C 1
ATOM 630 O O . GLU A 1 88 ? 12.414 -22.938 -19.656 1 91.25 88 GLU A O 1
ATOM 635 N N . PRO A 1 89 ? 12.297 -23.031 -17.391 1 90 89 PRO A N 1
ATOM 636 C CA . PRO A 1 89 ? 11.711 -22.75 -16.078 1 90 89 PRO A CA 1
ATOM 637 C C . PRO A 1 89 ? 12.305 -21.516 -15.414 1 90 89 PRO A C 1
ATOM 639 O O . PRO A 1 89 ? 13.508 -21.469 -15.148 1 90 89 PRO A O 1
ATOM 642 N N . ASP A 1 90 ? 11.547 -20.484 -15.07 1 90.44 90 ASP A N 1
ATOM 643 C CA . ASP A 1 90 ? 12 -19.281 -14.398 1 90.44 90 ASP A CA 1
ATOM 644 C C . ASP A 1 90 ? 11.062 -18.891 -13.258 1 90.44 90 ASP A C 1
ATOM 646 O O . ASP A 1 90 ? 10.953 -17.719 -12.906 1 90.44 90 ASP A O 1
ATOM 650 N N . ASP A 1 91 ? 10.406 -19.875 -12.648 1 89.12 91 ASP A N 1
ATOM 651 C CA . ASP A 1 91 ? 9.336 -19.641 -11.68 1 89.12 91 ASP A CA 1
ATOM 652 C C . ASP A 1 91 ? 9.891 -19.516 -10.266 1 89.12 91 ASP A C 1
ATOM 654 O O . ASP A 1 91 ? 9.125 -19.453 -9.297 1 89.12 91 ASP A O 1
ATOM 658 N N . CYS A 1 92 ? 11.133 -19.609 -10.172 1 89.69 92 CYS A N 1
ATOM 659 C CA . CYS A 1 92 ? 11.68 -19.422 -8.836 1 89.69 92 CYS A CA 1
ATOM 660 C C . CYS A 1 92 ? 12.859 -18.453 -8.859 1 89.69 92 CYS A C 1
ATOM 662 O O . CYS A 1 92 ? 13.531 -18.312 -9.891 1 89.69 92 CYS A O 1
ATOM 664 N N . ILE A 1 93 ? 13.102 -17.906 -7.742 1 90.75 93 ILE A N 1
ATOM 665 C CA . ILE A 1 93 ? 14.031 -16.797 -7.609 1 90.75 93 ILE A CA 1
ATOM 666 C C . ILE A 1 93 ? 15.445 -17.25 -7.961 1 90.75 93 ILE A C 1
ATOM 668 O O . ILE A 1 93 ? 16.234 -16.469 -8.5 1 90.75 93 ILE A O 1
ATOM 672 N N . ALA A 1 94 ? 15.766 -18.516 -7.777 1 89.5 94 ALA A N 1
ATOM 673 C CA . ALA A 1 94 ? 17.094 -19.062 -8.047 1 89.5 94 ALA A CA 1
ATOM 674 C C . ALA A 1 94 ? 17.344 -19.188 -9.547 1 89.5 94 ALA A C 1
ATOM 676 O O . ALA A 1 94 ? 18.484 -19.359 -9.984 1 89.5 94 ALA A O 1
ATOM 677 N N . ARG A 1 95 ? 16.281 -19.078 -10.336 1 90.94 95 ARG A N 1
ATOM 678 C CA . ARG A 1 95 ? 16.391 -19.234 -11.781 1 90.94 95 ARG A CA 1
ATOM 679 C C . ARG A 1 95 ? 16.062 -17.938 -12.5 1 90.94 95 ARG A C 1
ATOM 681 O O . ARG A 1 95 ? 15.68 -17.938 -13.672 1 90.94 95 ARG A O 1
ATOM 688 N N . ALA A 1 96 ? 16.172 -16.844 -11.805 1 92.94 96 ALA A N 1
ATOM 689 C CA . ALA A 1 96 ? 15.852 -15.531 -12.383 1 92.94 96 ALA A CA 1
ATOM 690 C C . ALA A 1 96 ? 16.766 -15.227 -13.57 1 92.94 96 ALA A C 1
ATOM 692 O O . ALA A 1 96 ? 17.984 -15.383 -13.484 1 92.94 96 ALA A O 1
ATOM 693 N N . ALA A 1 97 ? 16.188 -14.883 -14.672 1 93.5 97 ALA A N 1
ATOM 694 C CA . ALA A 1 97 ? 16.938 -14.539 -15.875 1 93.5 97 ALA A CA 1
ATOM 695 C C . ALA A 1 97 ? 17.516 -13.133 -15.773 1 93.5 97 ALA A C 1
ATOM 697 O O . ALA A 1 97 ? 16.875 -12.227 -15.242 1 93.5 97 ALA A O 1
ATOM 698 N N . PRO A 1 98 ? 18.703 -12.945 -16.344 1 95 98 PRO A N 1
ATOM 699 C CA . PRO A 1 98 ? 19.281 -11.609 -16.297 1 95 98 PRO A CA 1
ATOM 700 C C . PRO A 1 98 ? 18.469 -10.578 -17.062 1 95 98 PRO A C 1
ATOM 702 O O . PRO A 1 98 ? 17.906 -10.891 -18.125 1 95 98 PRO A O 1
ATOM 705 N N . LEU A 1 99 ? 18.328 -9.438 -16.5 1 97.31 99 LEU A N 1
ATOM 706 C CA . LEU A 1 99 ? 17.656 -8.289 -17.109 1 97.31 99 LEU A CA 1
ATOM 707 C C . LEU A 1 99 ? 18.547 -7.051 -17.047 1 97.31 99 LEU A C 1
ATOM 709 O O . LEU A 1 99 ? 19.078 -6.719 -15.984 1 97.31 99 LEU A O 1
ATOM 713 N N . ASP A 1 100 ? 18.781 -6.434 -18.141 1 95.44 100 ASP A N 1
ATOM 714 C CA . ASP A 1 100 ? 19.5 -5.172 -18.172 1 95.44 100 ASP A CA 1
ATOM 715 C C . ASP A 1 100 ? 18.797 -4.148 -19.047 1 95.44 100 ASP A C 1
ATOM 717 O O . ASP A 1 100 ? 17.734 -4.43 -19.609 1 95.44 100 ASP A O 1
ATOM 721 N N . ALA A 1 101 ? 19.344 -2.998 -19.078 1 96.31 101 ALA A N 1
ATOM 722 C CA . ALA A 1 101 ? 18.656 -1.886 -19.719 1 96.31 101 ALA A CA 1
ATOM 723 C C . ALA A 1 101 ? 18.859 -1.906 -21.234 1 96.31 101 ALA A C 1
ATOM 725 O O . ALA A 1 101 ? 18.312 -1.069 -21.953 1 96.31 101 ALA A O 1
ATOM 726 N N . THR A 1 102 ? 19.562 -2.848 -21.75 1 94 102 THR A N 1
ATOM 727 C CA . THR A 1 102 ? 19.938 -2.824 -23.172 1 94 102 THR A CA 1
ATOM 728 C C . THR A 1 102 ? 18.828 -3.432 -24.031 1 94 102 THR A C 1
ATOM 730 O O . THR A 1 102 ? 18.781 -3.197 -25.234 1 94 102 THR A O 1
ATOM 733 N N . ARG A 1 103 ? 18.016 -4.234 -23.438 1 91.19 103 ARG A N 1
ATOM 734 C CA . ARG A 1 103 ? 16.953 -4.848 -24.234 1 91.19 103 ARG A CA 1
ATOM 735 C C . ARG A 1 103 ? 15.703 -5.09 -23.406 1 91.19 103 ARG A C 1
ATOM 737 O O . ARG A 1 103 ? 15.781 -5.293 -22.203 1 91.19 103 ARG A O 1
ATOM 744 N N . SER A 1 104 ? 14.594 -5.055 -24.156 1 95.12 104 SER A N 1
ATOM 745 C CA . SER A 1 104 ? 13.328 -5.461 -23.547 1 95.12 104 SER A CA 1
ATOM 746 C C . SER A 1 104 ? 13.133 -6.973 -23.641 1 95.12 104 SER A C 1
ATOM 748 O O . SER A 1 104 ? 13.742 -7.629 -24.5 1 95.12 104 SER A O 1
ATOM 750 N N . ARG A 1 105 ? 12.398 -7.523 -22.688 1 96 105 ARG A N 1
ATOM 751 C CA . ARG A 1 105 ? 12.031 -8.938 -22.672 1 96 105 ARG A CA 1
ATOM 752 C C . ARG A 1 105 ? 10.539 -9.125 -22.906 1 96 105 ARG A C 1
ATOM 754 O O . ARG A 1 105 ? 9.711 -8.484 -22.266 1 96 105 ARG A O 1
ATOM 761 N N . THR A 1 106 ? 10.195 -9.859 -23.906 1 96.06 106 THR A N 1
ATOM 762 C CA . THR A 1 106 ? 8.805 -10.242 -24.141 1 96.06 106 THR A CA 1
ATOM 763 C C . THR A 1 106 ? 8.578 -11.703 -23.75 1 96.06 106 THR A C 1
ATOM 765 O O . THR A 1 106 ? 9.227 -12.602 -24.297 1 96.06 106 THR A O 1
ATOM 768 N N . GLN A 1 107 ? 7.727 -11.891 -22.781 1 95.75 107 GLN A N 1
ATOM 769 C CA . GLN A 1 107 ? 7.445 -13.219 -22.234 1 95.75 107 GLN A CA 1
ATOM 770 C C . GLN A 1 107 ? 5.957 -13.391 -21.953 1 95.75 107 GLN A C 1
ATOM 772 O O . GLN A 1 107 ? 5.156 -12.5 -22.25 1 95.75 107 GLN A O 1
ATOM 777 N N . GLY A 1 108 ? 5.625 -14.633 -21.469 1 95.06 108 GLY A N 1
ATOM 778 C CA . GLY A 1 108 ? 4.234 -14.914 -21.141 1 95.06 108 GLY A CA 1
ATOM 779 C C . GLY A 1 108 ? 4.047 -15.406 -19.719 1 95.06 108 GLY A C 1
ATOM 780 O O . GLY A 1 108 ? 4.895 -16.125 -19.188 1 95.06 108 GLY A O 1
ATOM 781 N N . ILE A 1 109 ? 2.996 -14.914 -19.125 1 93.44 109 ILE A N 1
ATOM 782 C CA . ILE A 1 109 ? 2.484 -15.562 -17.922 1 93.44 109 ILE A CA 1
ATOM 783 C C . ILE A 1 109 ? 1.563 -16.719 -18.312 1 93.44 109 ILE A C 1
ATOM 785 O O . ILE A 1 109 ? 0.429 -16.5 -18.734 1 93.44 109 ILE A O 1
ATOM 789 N N . GLU A 1 110 ? 2.039 -17.797 -18.203 1 90.31 110 GLU A N 1
ATOM 790 C CA . GLU A 1 110 ? 1.358 -19.031 -18.531 1 90.31 110 GLU A CA 1
ATOM 791 C C . GLU A 1 110 ? 2.076 -20.25 -17.938 1 90.31 110 GLU A C 1
ATOM 793 O O . GLU A 1 110 ? 3.307 -20.328 -17.984 1 90.31 110 GLU A O 1
ATOM 798 N N . PRO A 1 111 ? 1.395 -21.219 -17.328 1 85.38 111 PRO A N 1
ATOM 799 C CA . PRO A 1 111 ? -0.054 -21.281 -17.125 1 85.38 111 PRO A CA 1
ATOM 800 C C . PRO A 1 111 ? -0.538 -20.328 -16.047 1 85.38 111 PRO A C 1
ATOM 802 O O . PRO A 1 111 ? 0.203 -19.422 -15.633 1 85.38 111 PRO A O 1
ATOM 805 N N . VAL A 1 112 ? -1.78 -20.391 -15.664 1 82.12 112 VAL A N 1
ATOM 806 C CA . VAL A 1 112 ? -2.336 -19.625 -14.555 1 82.12 112 VAL A CA 1
ATOM 807 C C . VAL A 1 112 ? -1.48 -19.812 -13.305 1 82.12 112 VAL A C 1
ATOM 809 O O . VAL A 1 112 ? -1.109 -20.938 -12.977 1 82.12 112 VAL A O 1
ATOM 812 N N . GLY A 1 113 ? -1.126 -18.656 -12.641 1 81.25 113 GLY A N 1
ATOM 813 C CA . GLY A 1 113 ? -0.322 -18.734 -11.43 1 81.25 113 GLY A CA 1
ATOM 814 C C . GLY A 1 113 ? 1.17 -18.719 -11.703 1 81.25 113 GLY A C 1
ATOM 815 O O . GLY A 1 113 ? 1.978 -18.766 -10.773 1 81.25 113 GLY A O 1
ATOM 816 N N . ASP A 1 114 ? 1.537 -18.547 -12.961 1 87.62 114 ASP A N 1
ATOM 817 C CA . ASP A 1 114 ? 2.928 -18.516 -13.406 1 87.62 114 ASP A CA 1
ATOM 818 C C . ASP A 1 114 ? 3.646 -17.281 -12.844 1 87.62 114 ASP A C 1
ATOM 820 O O . ASP A 1 114 ? 3.045 -16.219 -12.688 1 87.62 114 ASP A O 1
ATOM 824 N N . TYR A 1 115 ? 4.941 -17.453 -12.461 1 92.25 115 TYR A N 1
ATOM 825 C CA . TYR A 1 115 ? 5.859 -16.391 -12.078 1 92.25 115 TYR A CA 1
ATOM 826 C C . TYR A 1 115 ? 7.043 -16.312 -13.039 1 92.25 115 TYR A C 1
ATOM 828 O O . TYR A 1 115 ? 7.598 -17.344 -13.422 1 92.25 115 TYR A O 1
ATOM 836 N N . ASP A 1 116 ? 7.379 -15.172 -13.414 1 95.38 116 ASP A N 1
ATOM 837 C CA . ASP A 1 116 ? 8.609 -14.938 -14.164 1 95.38 116 ASP A CA 1
ATOM 838 C C . ASP A 1 116 ? 9.602 -14.102 -13.344 1 95.38 116 ASP A C 1
ATOM 840 O O . ASP A 1 116 ? 9.312 -12.953 -13 1 95.38 116 ASP A O 1
ATOM 844 N N . PHE A 1 117 ? 10.742 -14.711 -13.117 1 95.94 117 PHE A N 1
ATOM 845 C CA . PHE A 1 117 ? 11.742 -14.031 -12.305 1 95.94 117 PHE A CA 1
ATOM 846 C C . PHE A 1 117 ? 12.867 -13.484 -13.18 1 95.94 117 PHE A C 1
ATOM 848 O O . PHE A 1 117 ? 13.297 -14.141 -14.125 1 95.94 117 PHE A O 1
ATOM 855 N N . PHE A 1 118 ? 13.344 -12.305 -12.789 1 97.06 118 PHE A N 1
ATOM 856 C CA . PHE A 1 118 ? 14.469 -11.641 -13.43 1 97.06 118 PHE A CA 1
ATOM 857 C C . PHE A 1 118 ? 15.477 -11.156 -12.398 1 97.06 118 PHE A C 1
ATOM 859 O O . PHE A 1 118 ? 15.102 -10.82 -11.273 1 97.06 118 PHE A O 1
ATOM 866 N N . ARG A 1 119 ? 16.672 -11.109 -12.82 1 96.12 119 ARG A N 1
ATOM 867 C CA . ARG A 1 119 ? 17.766 -10.648 -11.984 1 96.12 119 ARG A CA 1
ATOM 868 C C . ARG A 1 119 ? 18.391 -9.367 -12.539 1 96.12 119 ARG A C 1
ATOM 870 O O . ARG A 1 119 ? 18.641 -9.273 -13.742 1 96.12 119 ARG A O 1
ATOM 877 N N . ILE A 1 120 ? 18.578 -8.391 -11.734 1 97.56 120 ILE A N 1
ATOM 878 C CA . ILE A 1 120 ? 19.25 -7.148 -12.07 1 97.56 120 ILE A CA 1
ATOM 879 C C . ILE A 1 120 ? 20.516 -7.016 -11.219 1 97.56 120 ILE A C 1
ATOM 881 O O . ILE A 1 120 ? 20.453 -6.973 -9.992 1 97.56 120 ILE A O 1
ATOM 885 N N . ASP A 1 121 ? 21.625 -6.973 -11.844 1 96.81 121 ASP A N 1
ATOM 886 C CA . ASP A 1 121 ? 22.844 -6.664 -11.117 1 96.81 121 ASP A CA 1
ATOM 887 C C . ASP A 1 121 ? 22.953 -5.164 -10.844 1 96.81 121 ASP A C 1
ATOM 889 O O . ASP A 1 121 ? 23.484 -4.41 -11.664 1 96.81 121 ASP A O 1
ATOM 893 N N . ALA A 1 122 ? 22.516 -4.812 -9.617 1 97.88 122 ALA A N 1
ATOM 894 C CA . ALA A 1 122 ? 22.312 -3.396 -9.32 1 97.88 122 ALA A CA 1
ATOM 895 C C . ALA A 1 122 ? 23.547 -2.783 -8.664 1 97.88 122 ALA A C 1
ATOM 897 O O . ALA A 1 122 ? 24.328 -3.486 -8.016 1 97.88 122 ALA A O 1
ATOM 898 N N . THR A 1 123 ? 23.766 -1.508 -8.914 1 97.19 123 THR A N 1
ATOM 899 C CA . THR A 1 123 ? 24.797 -0.703 -8.281 1 97.19 123 THR A CA 1
ATOM 900 C C . THR A 1 123 ? 24.203 0.178 -7.184 1 97.19 123 THR A C 1
ATOM 902 O O . THR A 1 123 ? 23.188 0.832 -7.391 1 97.19 123 THR A O 1
ATOM 905 N N . ALA A 1 124 ? 24.875 0.138 -6.012 1 95.75 124 ALA A N 1
ATOM 906 C CA . ALA A 1 124 ? 24.391 0.916 -4.871 1 95.75 124 ALA A CA 1
ATOM 907 C C . ALA A 1 124 ? 24.125 2.365 -5.27 1 95.75 124 ALA A C 1
ATOM 909 O O . ALA A 1 124 ? 24.906 2.961 -6.016 1 95.75 124 ALA A O 1
ATOM 910 N N . ARG A 1 125 ? 22.984 2.928 -4.805 1 94.81 125 ARG A N 1
ATOM 911 C CA . ARG A 1 125 ? 22.562 4.32 -4.926 1 94.81 125 ARG A CA 1
ATOM 912 C C . ARG A 1 125 ? 21.953 4.59 -6.293 1 94.81 125 ARG A C 1
ATOM 914 O O . ARG A 1 125 ? 21.438 5.688 -6.547 1 94.81 125 ARG A O 1
ATOM 921 N N . ASN A 1 126 ? 21.938 3.59 -7.191 1 97.25 126 ASN A N 1
ATOM 922 C CA . ASN A 1 126 ? 21.219 3.754 -8.453 1 97.25 126 ASN A CA 1
ATOM 923 C C . ASN A 1 126 ? 19.734 3.48 -8.289 1 97.25 126 ASN A C 1
ATOM 925 O O . ASN A 1 126 ? 19.344 2.584 -7.543 1 97.25 126 ASN A O 1
ATOM 929 N N . ALA A 1 127 ? 18.969 4.285 -8.984 1 97.75 127 ALA A N 1
ATOM 930 C CA . ALA A 1 127 ? 17.547 4.043 -9.141 1 97.75 127 ALA A CA 1
ATOM 931 C C . ALA A 1 127 ? 17.266 3.223 -10.391 1 97.75 127 ALA A C 1
ATOM 933 O O . ALA A 1 127 ? 17.828 3.484 -11.453 1 97.75 127 ALA A O 1
ATOM 934 N N . TYR A 1 128 ? 16.453 2.242 -10.258 1 98 128 TYR A N 1
ATOM 935 C CA . TYR A 1 128 ? 16.031 1.354 -11.336 1 98 128 TYR A CA 1
ATOM 936 C C . TYR A 1 128 ? 14.531 1.455 -11.586 1 98 128 TYR A C 1
ATOM 938 O O . TYR A 1 128 ? 13.742 1.452 -10.633 1 98 128 TYR A O 1
ATOM 946 N N . VAL A 1 129 ? 14.141 1.604 -12.828 1 97.81 129 VAL A N 1
ATOM 947 C CA . VAL A 1 129 ? 12.727 1.721 -13.195 1 97.81 129 VAL A CA 1
ATOM 948 C C . VAL A 1 129 ? 12.359 0.634 -14.203 1 97.81 129 VAL A C 1
ATOM 950 O O . VAL A 1 129 ? 13 0.512 -15.25 1 97.81 129 VAL A O 1
ATOM 953 N N . LEU A 1 130 ? 11.391 -0.135 -13.852 1 97.69 130 LEU A N 1
ATOM 954 C CA . LEU A 1 130 ? 10.875 -1.199 -14.703 1 97.69 130 LEU A CA 1
ATOM 955 C C . LEU A 1 130 ? 9.477 -0.86 -15.203 1 97.69 130 LEU A C 1
ATOM 957 O O . LEU A 1 130 ? 8.648 -0.343 -14.453 1 97.69 130 LEU A O 1
ATOM 961 N N . THR A 1 131 ? 9.273 -1.118 -16.438 1 97.38 131 THR A N 1
ATOM 962 C CA . THR A 1 131 ? 7.949 -0.972 -17.031 1 97.38 131 THR A CA 1
ATOM 963 C C . THR A 1 131 ? 7.484 -2.289 -17.656 1 97.38 131 THR A C 1
ATOM 965 O O . THR A 1 131 ? 8.188 -2.871 -18.484 1 97.38 131 THR A O 1
ATOM 968 N N . ALA A 1 132 ? 6.379 -2.805 -17.203 1 98.06 132 ALA A N 1
ATOM 969 C CA . ALA A 1 132 ? 5.738 -3.977 -17.797 1 98.06 132 ALA A CA 1
ATOM 970 C C . ALA A 1 132 ? 4.488 -3.584 -18.578 1 98.06 132 ALA A C 1
ATOM 972 O O . ALA A 1 132 ? 3.566 -2.984 -18.016 1 98.06 132 ALA A O 1
ATOM 973 N N . THR A 1 133 ? 4.449 -3.914 -19.812 1 97.94 133 THR A N 1
ATOM 974 C CA . THR A 1 133 ? 3.322 -3.627 -20.703 1 97.94 133 THR A CA 1
ATOM 975 C C . THR A 1 133 ? 2.65 -4.918 -21.156 1 97.94 133 THR A C 1
ATOM 977 O O . THR A 1 133 ? 3.273 -5.742 -21.828 1 97.94 133 THR A O 1
ATOM 980 N N . PRO A 1 134 ? 1.429 -5.066 -20.797 1 96.56 134 PRO A N 1
ATOM 981 C CA . PRO A 1 134 ? 0.755 -6.297 -21.219 1 96.56 134 PRO A CA 1
ATOM 982 C C . PRO A 1 134 ? 0.392 -6.289 -22.703 1 96.56 134 PRO A C 1
ATOM 984 O O . PRO A 1 134 ? 0.142 -5.227 -23.281 1 96.56 134 PRO A O 1
ATOM 987 N N . GLY A 1 135 ? 0.441 -7.484 -23.328 1 95.44 135 GLY A N 1
ATOM 988 C CA . GLY A 1 135 ? -0.171 -7.668 -24.625 1 95.44 135 GLY A CA 1
ATOM 989 C C . GLY A 1 135 ? -1.684 -7.766 -24.578 1 95.44 135 GLY A C 1
ATOM 990 O O . GLY A 1 135 ? -2.295 -7.418 -23.562 1 95.44 135 GLY A O 1
ATOM 991 N N . PRO A 1 136 ? -2.238 -8.156 -25.688 1 90.12 136 PRO A N 1
ATOM 992 C CA . PRO A 1 136 ? -3.689 -8.359 -25.656 1 90.12 136 PRO A CA 1
ATOM 993 C C . PRO A 1 136 ? -4.113 -9.453 -24.672 1 90.12 136 PRO A C 1
ATOM 995 O O . PRO A 1 136 ? -3.367 -10.406 -24.453 1 90.12 136 PRO A O 1
ATOM 998 N N . GLY A 1 137 ? -5.297 -9.273 -24.109 1 85.5 137 GLY A N 1
ATOM 999 C CA . GLY A 1 137 ? -5.816 -10.281 -23.203 1 85.5 137 GLY A CA 1
ATOM 1000 C C . GLY A 1 137 ? -6.125 -9.734 -21.812 1 85.5 137 GLY A C 1
ATOM 1001 O O . GLY A 1 137 ? -6.316 -8.523 -21.656 1 85.5 137 GLY A O 1
ATOM 1002 N N . ALA A 1 138 ? -6.191 -10.664 -20.797 1 82.69 138 ALA A N 1
ATOM 1003 C CA . ALA A 1 138 ? -6.699 -10.297 -19.484 1 82.69 138 ALA A CA 1
ATOM 1004 C C . ALA A 1 138 ? -5.562 -10.133 -18.484 1 82.69 138 ALA A C 1
ATOM 1006 O O . ALA A 1 138 ? -5.789 -9.766 -17.328 1 82.69 138 ALA A O 1
ATOM 1007 N N . LEU A 1 139 ? -4.367 -10.359 -18.984 1 89.94 139 LEU A N 1
ATOM 1008 C CA . LEU A 1 139 ? -3.25 -10.266 -18.047 1 89.94 139 LEU A CA 1
ATOM 1009 C C . LEU A 1 139 ? -3.139 -8.859 -17.469 1 89.94 139 LEU A C 1
ATOM 1011 O O . LEU A 1 139 ? -3.113 -7.879 -18.203 1 89.94 139 LEU A O 1
ATOM 1015 N N . LEU A 1 140 ? -3.15 -8.75 -16.156 1 92.25 140 LEU A N 1
ATOM 1016 C CA . LEU A 1 140 ? -2.783 -7.559 -15.398 1 92.25 140 LEU A CA 1
ATOM 1017 C C . LEU A 1 140 ? -1.45 -7.758 -14.688 1 92.25 140 LEU A C 1
ATOM 1019 O O . LEU A 1 140 ? -1.405 -8.328 -13.594 1 92.25 140 LEU A O 1
ATOM 1023 N N . PRO A 1 141 ? -0.419 -7.23 -15.336 1 95.75 141 PRO A N 1
ATOM 1024 C CA . PRO A 1 141 ? 0.882 -7.539 -14.742 1 95.75 141 PRO A CA 1
ATOM 1025 C C . PRO A 1 141 ? 1.07 -6.887 -13.375 1 95.75 141 PRO A C 1
ATOM 1027 O O . PRO A 1 141 ? 0.631 -5.754 -13.156 1 95.75 141 PRO A O 1
ATOM 1030 N N . ARG A 1 142 ? 1.618 -7.59 -12.477 1 96.62 142 ARG A N 1
ATOM 1031 C CA . ARG A 1 142 ? 2.199 -7.113 -11.227 1 96.62 142 ARG A CA 1
ATOM 1032 C C . ARG A 1 142 ? 3.713 -7.297 -11.219 1 96.62 142 ARG A C 1
ATOM 1034 O O . ARG A 1 142 ? 4.223 -8.32 -11.68 1 96.62 142 ARG A O 1
ATOM 1041 N N . VAL A 1 143 ? 4.414 -6.301 -10.766 1 97.56 143 VAL A N 1
ATOM 1042 C CA . VAL A 1 143 ? 5.867 -6.387 -10.672 1 97.56 143 VAL A CA 1
ATOM 1043 C C . VAL A 1 143 ? 6.301 -6.23 -9.219 1 97.56 143 VAL A C 1
ATOM 1045 O O . VAL A 1 143 ? 6.035 -5.199 -8.594 1 97.56 143 VAL A O 1
ATOM 1048 N N . ASP A 1 144 ? 6.914 -7.266 -8.688 1 97.5 144 ASP A N 1
ATOM 1049 C CA . ASP A 1 144 ? 7.508 -7.262 -7.355 1 97.5 144 ASP A CA 1
ATOM 1050 C C . ASP A 1 144 ? 9.031 -7.125 -7.43 1 97.5 144 ASP A C 1
ATOM 1052 O O . ASP A 1 144 ? 9.664 -7.695 -8.32 1 97.5 144 ASP A O 1
ATOM 1056 N N . VAL A 1 145 ? 9.586 -6.414 -6.461 1 97.69 145 VAL A N 1
ATOM 1057 C CA . VAL A 1 145 ? 11.031 -6.285 -6.367 1 97.69 145 VAL A CA 1
ATOM 1058 C C . VAL A 1 145 ? 11.516 -6.828 -5.023 1 97.69 145 VAL A C 1
ATOM 1060 O O . VAL A 1 145 ? 10.914 -6.543 -3.982 1 97.69 145 VAL A O 1
ATOM 1063 N N . PHE A 1 146 ? 12.562 -7.609 -5.074 1 96.38 146 PHE A N 1
ATOM 1064 C CA . PHE A 1 146 ? 13.18 -8.188 -3.883 1 96.38 146 PHE A CA 1
ATOM 1065 C C . PHE A 1 146 ? 14.648 -7.773 -3.781 1 96.38 146 PHE A C 1
ATOM 1067 O O . PHE A 1 146 ? 15.352 -7.727 -4.789 1 96.38 146 PHE A O 1
ATOM 1074 N N . ASP A 1 147 ? 15.047 -7.488 -2.557 1 95.38 147 ASP A N 1
ATOM 1075 C CA . ASP A 1 147 ? 16.453 -7.152 -2.367 1 95.38 147 ASP A CA 1
ATOM 1076 C C . ASP A 1 147 ? 17.328 -8.406 -2.395 1 95.38 147 ASP A C 1
ATOM 1078 O O . ASP A 1 147 ? 16.828 -9.516 -2.598 1 95.38 147 ASP A O 1
ATOM 1082 N N . PRO A 1 148 ? 18.656 -8.266 -2.285 1 92.62 148 PRO A N 1
ATOM 1083 C CA . PRO A 1 148 ? 19.562 -9.406 -2.439 1 92.62 148 PRO A CA 1
ATOM 1084 C C . PRO A 1 148 ? 19.344 -10.477 -1.369 1 92.62 148 PRO A C 1
ATOM 1086 O O . PRO A 1 148 ? 19.766 -11.617 -1.54 1 92.62 148 PRO A O 1
ATOM 1089 N N . GLU A 1 149 ? 18.781 -10.062 -0.269 1 90.69 149 GLU A N 1
ATOM 1090 C CA . GLU A 1 149 ? 18.516 -11.008 0.808 1 90.69 149 GLU A CA 1
ATOM 1091 C C . GLU A 1 149 ? 17.156 -11.688 0.626 1 90.69 149 GLU A C 1
ATOM 1093 O O . GLU A 1 149 ? 16.75 -12.508 1.453 1 90.69 149 GLU A O 1
ATOM 1098 N N . GLY A 1 150 ? 16.453 -11.336 -0.415 1 90.44 150 GLY A N 1
ATOM 1099 C CA . GLY A 1 150 ? 15.148 -11.914 -0.685 1 90.44 150 GLY A CA 1
ATOM 1100 C C . GLY A 1 150 ? 14.016 -11.188 0.015 1 90.44 150 GLY A C 1
ATOM 1101 O O . GLY A 1 150 ? 12.883 -11.68 0.044 1 90.44 150 GLY A O 1
ATOM 1102 N N . ARG A 1 151 ? 14.359 -10.078 0.593 1 92.69 151 ARG A N 1
ATOM 1103 C CA . ARG A 1 151 ? 13.32 -9.297 1.254 1 92.69 151 ARG A CA 1
ATOM 1104 C C . ARG A 1 151 ? 12.547 -8.445 0.248 1 92.69 151 ARG A C 1
ATOM 1106 O O . ARG A 1 151 ? 13.141 -7.859 -0.657 1 92.69 151 ARG A O 1
ATOM 1113 N N . TRP A 1 152 ? 11.234 -8.477 0.412 1 95.38 152 TRP A N 1
ATOM 1114 C CA . TRP A 1 152 ? 10.344 -7.695 -0.444 1 95.38 152 TRP A CA 1
ATOM 1115 C C . TRP A 1 152 ? 10.578 -6.203 -0.262 1 95.38 152 TRP A C 1
ATOM 1117 O O . TRP A 1 152 ? 10.641 -5.707 0.867 1 95.38 152 TRP A O 1
ATOM 1127 N N . ILE A 1 153 ? 10.75 -5.496 -1.363 1 95.12 153 ILE A N 1
ATOM 1128 C CA . ILE A 1 153 ? 10.938 -4.051 -1.317 1 95.12 153 ILE A CA 1
ATOM 1129 C C . ILE A 1 153 ? 9.609 -3.346 -1.601 1 95.12 153 ILE A C 1
ATOM 1131 O O . ILE A 1 153 ? 9.141 -2.549 -0.787 1 95.12 153 ILE A O 1
ATOM 1135 N N . ARG A 1 154 ? 9.023 -3.645 -2.756 1 95.31 154 ARG A N 1
ATOM 1136 C CA . ARG A 1 154 ? 7.766 -3.031 -3.166 1 95.31 154 ARG A CA 1
ATOM 1137 C C . ARG A 1 154 ? 7.168 -3.762 -4.363 1 95.31 154 ARG A C 1
ATOM 1139 O O . ARG A 1 154 ? 7.82 -4.617 -4.965 1 95.31 154 ARG A O 1
ATOM 1146 N N . ALA A 1 155 ? 6 -3.463 -4.641 1 96.25 155 ALA A N 1
ATOM 1147 C CA . ALA A 1 155 ? 5.316 -3.951 -5.836 1 96.25 155 ALA A CA 1
ATOM 1148 C C . ALA A 1 155 ? 4.344 -2.908 -6.379 1 96.25 155 ALA A C 1
ATOM 1150 O O . ALA A 1 155 ? 3.961 -1.979 -5.664 1 96.25 155 ALA A O 1
ATOM 1151 N N . GLN A 1 156 ? 4.074 -3.035 -7.609 1 95.69 156 GLN A N 1
ATOM 1152 C CA . GLN A 1 156 ? 3.012 -2.266 -8.25 1 95.69 156 GLN A CA 1
ATOM 1153 C C . GLN A 1 156 ? 2.133 -3.158 -9.117 1 95.69 156 GLN A C 1
ATOM 1155 O O . GLN A 1 156 ? 2.633 -4.066 -9.789 1 95.69 156 GLN A O 1
ATOM 1160 N N . ASP A 1 157 ? 0.845 -2.881 -9.086 1 94 157 ASP A N 1
ATOM 1161 C CA . ASP A 1 157 ? -0.142 -3.617 -9.867 1 94 157 ASP A CA 1
ATOM 1162 C C . ASP A 1 157 ? -0.504 -2.857 -11.148 1 94 157 ASP A C 1
ATOM 1164 O O . ASP A 1 157 ? -0.668 -1.637 -11.125 1 94 157 ASP A O 1
ATOM 1168 N N . GLY A 1 158 ? -0.654 -3.613 -12.156 1 89.31 158 GLY A N 1
ATOM 1169 C CA . GLY A 1 158 ? -0.967 -3.02 -13.445 1 89.31 158 GLY A CA 1
ATOM 1170 C C . GLY A 1 158 ? -2.416 -2.586 -13.562 1 89.31 158 GLY A C 1
ATOM 1171 O O . GLY A 1 158 ? -3.299 -3.174 -12.938 1 89.31 158 GLY A O 1
ATOM 1172 N N . SER A 1 159 ? -2.652 -1.585 -14.438 1 82.5 159 SER A N 1
ATOM 1173 C CA . SER A 1 159 ? -4.008 -1.159 -14.773 1 82.5 159 SER A CA 1
ATOM 1174 C C . SER A 1 159 ? -4.07 -0.543 -16.156 1 82.5 159 SER A C 1
ATOM 1176 O O . SER A 1 159 ? -4.387 0.639 -16.312 1 82.5 159 SER A O 1
ATOM 1178 N N . PRO A 1 160 ? -3.639 -1.134 -17.375 1 83.12 160 PRO A N 1
ATOM 1179 C CA . PRO A 1 160 ? -3.16 -2.518 -17.391 1 83.12 160 PRO A CA 1
ATOM 1180 C C . PRO A 1 160 ? -1.645 -2.619 -17.25 1 83.12 160 PRO A C 1
ATOM 1182 O O . PRO A 1 160 ? -1.134 -3.639 -16.781 1 83.12 160 PRO A O 1
ATOM 1185 N N . GLY A 1 161 ? -0.914 -1.542 -17.766 1 92.06 161 GLY A N 1
ATOM 1186 C CA . GLY A 1 161 ? 0.529 -1.533 -17.578 1 92.06 161 GLY A CA 1
ATOM 1187 C C . GLY A 1 161 ? 0.957 -1.055 -16.203 1 92.06 161 GLY A C 1
ATOM 1188 O O . GLY A 1 161 ? 0.137 -0.551 -15.438 1 92.06 161 GLY A O 1
ATOM 1189 N N . VAL A 1 162 ? 2.225 -1.239 -15.938 1 95.12 162 VAL A N 1
ATOM 1190 C CA . VAL A 1 162 ? 2.682 -0.855 -14.609 1 95.12 162 VAL A CA 1
ATOM 1191 C C . VAL A 1 162 ? 4.148 -0.437 -14.664 1 95.12 162 VAL A C 1
ATOM 1193 O O . VAL A 1 162 ? 4.918 -0.959 -15.477 1 95.12 162 VAL A O 1
ATOM 1196 N N . GLN A 1 163 ? 4.469 0.511 -13.914 1 95.31 163 GLN A N 1
ATOM 1197 C CA . GLN A 1 163 ? 5.848 0.939 -13.703 1 95.31 163 GLN A CA 1
ATOM 1198 C C . GLN A 1 163 ? 6.227 0.865 -12.227 1 95.31 163 GLN A C 1
ATOM 1200 O O . GLN A 1 163 ? 5.453 1.284 -11.359 1 95.31 163 GLN A O 1
ATOM 1205 N N . VAL A 1 164 ? 7.355 0.267 -11.914 1 96.38 164 VAL A N 1
ATOM 1206 C CA . VAL A 1 164 ? 7.852 0.178 -10.547 1 96.38 164 VAL A CA 1
ATOM 1207 C C . VAL A 1 164 ? 9.305 0.653 -10.492 1 96.38 164 VAL A C 1
ATOM 1209 O O . VAL A 1 164 ? 10.078 0.398 -11.414 1 96.38 164 VAL A O 1
ATOM 1212 N N . GLY A 1 165 ? 9.625 1.413 -9.508 1 96.69 165 GLY A N 1
ATOM 1213 C CA . GLY A 1 165 ? 10.992 1.845 -9.289 1 96.69 165 GLY A CA 1
ATOM 1214 C C . GLY A 1 165 ? 11.523 1.464 -7.918 1 96.69 165 GLY A C 1
ATOM 1215 O O . GLY A 1 165 ? 10.758 1.277 -6.977 1 96.69 165 GLY A O 1
ATOM 1216 N N . PHE A 1 166 ? 12.789 1.328 -7.855 1 97.06 166 PHE A N 1
ATOM 1217 C CA . PHE A 1 166 ? 13.453 1.126 -6.574 1 97.06 166 PHE A CA 1
ATOM 1218 C C . PHE A 1 166 ? 14.883 1.649 -6.625 1 97.06 166 PHE A C 1
ATOM 1220 O O . PHE A 1 166 ? 15.453 1.823 -7.703 1 97.06 166 PHE A O 1
ATOM 1227 N N . LYS A 1 167 ? 15.383 1.921 -5.531 1 97.12 167 LYS A N 1
ATOM 1228 C CA . LYS A 1 167 ? 16.797 2.277 -5.371 1 97.12 167 LYS A CA 1
ATOM 1229 C C . LYS A 1 167 ? 17.578 1.127 -4.758 1 97.12 167 LYS A C 1
ATOM 1231 O O . LYS A 1 167 ? 17.156 0.521 -3.777 1 97.12 167 LYS A O 1
ATOM 1236 N N . ALA A 1 168 ? 18.75 0.847 -5.297 1 97.44 168 ALA A N 1
ATOM 1237 C CA . ALA A 1 168 ? 19.609 -0.198 -4.746 1 97.44 168 ALA A CA 1
ATOM 1238 C C . ALA A 1 168 ? 20.391 0.311 -3.535 1 97.44 168 ALA A C 1
ATOM 1240 O O . ALA A 1 168 ? 21.188 1.243 -3.648 1 97.44 168 ALA A O 1
ATOM 1241 N N . ARG A 1 169 ? 20.125 -0.302 -2.43 1 94 169 ARG A N 1
ATOM 1242 C CA . ARG A 1 169 ? 20.828 0.044 -1.205 1 94 169 ARG A CA 1
ATOM 1243 C C . ARG A 1 169 ? 22.266 -0.502 -1.228 1 94 169 ARG A C 1
ATOM 1245 O O . ARG A 1 169 ? 23.172 0.091 -0.643 1 94 169 ARG A O 1
ATOM 1252 N N . VAL A 1 170 ? 22.453 -1.619 -1.88 1 95.12 170 VAL A N 1
ATOM 1253 C CA . VAL A 1 170 ? 23.719 -2.338 -1.958 1 95.12 170 VAL A CA 1
ATOM 1254 C C . VAL A 1 170 ? 23.969 -2.773 -3.398 1 95.12 170 VAL A C 1
ATOM 1256 O O . VAL A 1 170 ? 23.031 -3.029 -4.156 1 95.12 170 VAL A O 1
ATOM 1259 N N . SER A 1 171 ? 25.266 -2.748 -3.752 1 96.38 171 SER A N 1
ATOM 1260 C CA . SER A 1 171 ? 25.625 -3.334 -5.039 1 96.38 171 SER A CA 1
ATOM 1261 C C . SER A 1 171 ? 25.562 -4.855 -4.988 1 96.38 171 SER A C 1
ATOM 1263 O O . SER A 1 171 ? 26.422 -5.504 -4.395 1 96.38 171 SER A O 1
ATOM 1265 N N . ALA A 1 172 ? 24.609 -5.406 -5.543 1 95.69 172 ALA A N 1
ATOM 1266 C CA . ALA A 1 172 ? 24.297 -6.836 -5.523 1 95.69 172 ALA A CA 1
ATOM 1267 C C . ALA A 1 172 ? 23.125 -7.164 -6.438 1 95.69 172 ALA A C 1
ATOM 1269 O O . ALA A 1 172 ? 22.5 -6.262 -7.004 1 95.69 172 ALA A O 1
ATOM 1270 N N . PRO A 1 173 ? 22.828 -8.445 -6.633 1 95.12 173 PRO A N 1
ATOM 1271 C CA . PRO A 1 173 ? 21.672 -8.82 -7.469 1 95.12 173 PRO A CA 1
ATOM 1272 C C . PRO A 1 173 ? 20.344 -8.586 -6.77 1 95.12 173 PRO A C 1
ATOM 1274 O O . PRO A 1 173 ? 20.141 -9.016 -5.629 1 95.12 173 PRO A O 1
ATOM 1277 N N . TYR A 1 174 ? 19.5 -7.816 -7.395 1 96.81 174 TYR A N 1
ATOM 1278 C CA . TYR A 1 174 ? 18.094 -7.684 -7.035 1 96.81 174 TYR A CA 1
ATOM 1279 C C . TYR A 1 174 ? 17.219 -8.523 -7.953 1 96.81 174 TYR A C 1
ATOM 1281 O O . TYR A 1 174 ? 17.594 -8.805 -9.094 1 96.81 174 TYR A O 1
ATOM 1289 N N . THR A 1 175 ? 16.109 -8.93 -7.441 1 96.5 175 THR A N 1
ATOM 1290 C CA . THR A 1 175 ? 15.234 -9.781 -8.242 1 96.5 175 THR A CA 1
ATOM 1291 C C . THR A 1 175 ? 13.875 -9.117 -8.453 1 96.5 175 THR A C 1
ATOM 1293 O O . THR A 1 175 ? 13.375 -8.43 -7.566 1 96.5 175 THR A O 1
ATOM 1296 N N . VAL A 1 176 ? 13.391 -9.32 -9.617 1 97.56 176 VAL A N 1
ATOM 1297 C CA . VAL A 1 176 ? 12.078 -8.836 -10.039 1 97.56 176 VAL A CA 1
ATOM 1298 C C . VAL A 1 176 ? 11.188 -10.023 -10.398 1 97.56 176 VAL A C 1
ATOM 1300 O O . VAL A 1 176 ? 11.633 -10.969 -11.055 1 97.56 176 VAL A O 1
ATOM 1303 N N . ARG A 1 177 ? 9.969 -9.984 -9.969 1 97 177 ARG A N 1
ATOM 1304 C CA . ARG A 1 177 ? 8.992 -11 -10.328 1 97 177 ARG A CA 1
ATOM 1305 C C . ARG A 1 177 ? 7.797 -10.383 -11.047 1 97 177 ARG A C 1
ATOM 1307 O O . ARG A 1 177 ? 7.223 -9.398 -10.578 1 97 177 ARG A O 1
ATOM 1314 N N . VAL A 1 178 ? 7.488 -10.914 -12.18 1 96.81 178 VAL A N 1
ATOM 1315 C CA . VAL A 1 178 ? 6.27 -10.539 -12.891 1 96.81 178 VAL A CA 1
ATOM 1316 C C . VAL A 1 178 ? 5.223 -11.641 -12.734 1 96.81 178 VAL A C 1
ATOM 1318 O O . VAL A 1 178 ? 5.539 -12.828 -12.867 1 96.81 178 VAL A O 1
ATOM 1321 N N . SER A 1 179 ? 4.062 -11.258 -12.438 1 94.75 179 SER A N 1
ATOM 1322 C CA . SER A 1 179 ? 2.93 -12.164 -12.289 1 94.75 179 SER A CA 1
ATOM 1323 C C . SER A 1 179 ? 1.615 -11.461 -12.625 1 94.75 179 SER A C 1
ATOM 1325 O O . SER A 1 179 ? 1.611 -10.305 -13.047 1 94.75 179 SER A O 1
ATOM 1327 N N . HIS A 1 180 ? 0.547 -12.266 -12.594 1 91.94 180 HIS A N 1
ATOM 1328 C CA . HIS A 1 180 ? -0.776 -11.664 -12.711 1 91.94 180 HIS A CA 1
ATOM 1329 C C . HIS A 1 180 ? -1.201 -11.016 -11.398 1 91.94 180 HIS A C 1
ATOM 1331 O O . HIS A 1 180 ? -1.061 -11.609 -10.328 1 91.94 180 HIS A O 1
ATOM 1337 N N . SER A 1 181 ? -1.715 -9.805 -11.453 1 93.88 181 SER A N 1
ATOM 1338 C CA . SER A 1 181 ? -2.064 -9.016 -10.281 1 93.88 181 SER A CA 1
ATOM 1339 C C . SER A 1 181 ? -3.193 -9.672 -9.492 1 93.88 181 SER A C 1
ATOM 1341 O O . SER A 1 181 ? -4.227 -10.039 -10.055 1 93.88 181 SER A O 1
ATOM 1343 N N . PRO A 1 182 ? -2.965 -9.797 -8.18 1 91.19 182 PRO A N 1
ATOM 1344 C CA . PRO A 1 182 ? -4.043 -10.328 -7.344 1 91.19 182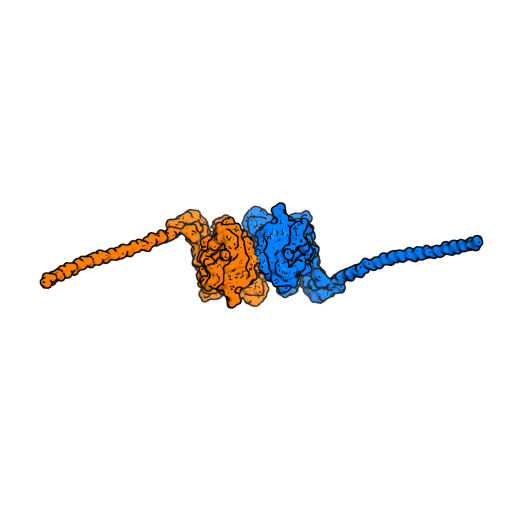 PRO A CA 1
ATOM 1345 C C . PRO A 1 182 ? -5.227 -9.375 -7.227 1 91.19 182 PRO A C 1
ATOM 1347 O O . PRO A 1 182 ? -6.262 -9.734 -6.656 1 91.19 182 PRO A O 1
ATOM 1350 N N . ARG A 1 183 ? -5.102 -8.18 -7.734 1 91.31 183 ARG A N 1
ATOM 1351 C CA . ARG A 1 183 ? -6.242 -7.266 -7.723 1 91.31 183 ARG A CA 1
ATOM 1352 C C . ARG A 1 183 ? -7.34 -7.75 -8.664 1 91.31 183 ARG A C 1
ATOM 1354 O O . ARG A 1 183 ? -8.484 -7.301 -8.578 1 91.31 183 ARG A O 1
ATOM 1361 N N . ASP A 1 184 ? -6.941 -8.555 -9.586 1 88.75 184 ASP A N 1
ATOM 1362 C CA . ASP A 1 184 ? -7.922 -9.32 -10.359 1 88.75 184 ASP A CA 1
ATOM 1363 C C . ASP A 1 184 ? -8.281 -10.625 -9.648 1 88.75 184 ASP A C 1
ATOM 1365 O O . ASP A 1 184 ? -7.414 -11.469 -9.414 1 88.75 184 ASP A O 1
ATOM 1369 N N . PRO A 1 185 ? -9.516 -10.797 -9.32 1 87.88 185 PRO A N 1
ATOM 1370 C CA . PRO A 1 185 ? -9.883 -12.047 -8.648 1 87.88 185 PRO A CA 1
ATOM 1371 C C . PRO A 1 185 ? -9.82 -13.258 -9.578 1 87.88 185 PRO A C 1
ATOM 1373 O O . PRO A 1 185 ? -9.812 -14.398 -9.117 1 87.88 185 PRO A O 1
ATOM 1376 N N . SER A 1 186 ? -9.852 -13.008 -10.844 1 83.06 186 SER A N 1
ATOM 1377 C CA . SER A 1 186 ? -9.859 -14.102 -11.805 1 83.06 186 SER A CA 1
ATOM 1378 C C . SER A 1 186 ? -8.453 -14.367 -12.344 1 83.06 186 SER A C 1
ATOM 1380 O O . SER A 1 186 ? -7.691 -13.43 -12.586 1 83.06 186 SER A O 1
ATOM 1382 N N . PRO A 1 187 ? -8.148 -15.664 -12.438 1 81.75 187 PRO A N 1
ATOM 1383 C CA . PRO A 1 187 ? -6.855 -15.977 -13.055 1 81.75 187 PRO A CA 1
ATOM 1384 C C . PRO A 1 187 ? -6.77 -15.492 -14.508 1 81.75 187 PRO A C 1
ATOM 1386 O O . PRO A 1 187 ? -7.793 -15.328 -15.164 1 81.75 187 PRO A O 1
ATOM 1389 N N . ALA A 1 188 ? -5.562 -15.219 -14.914 1 83.94 188 ALA A N 1
ATOM 1390 C CA . ALA A 1 188 ? -5.352 -14.82 -16.297 1 83.94 188 ALA A CA 1
ATOM 1391 C C . ALA A 1 188 ? -3.947 -15.188 -16.766 1 83.94 188 ALA A C 1
ATOM 1393 O O . ALA A 1 188 ? -3.045 -15.383 -15.953 1 83.94 188 ALA A O 1
ATOM 1394 N N . ILE A 1 189 ? -3.893 -15.391 -18.031 1 88.88 189 ILE A N 1
ATOM 1395 C CA . ILE A 1 189 ? -2.629 -15.594 -18.719 1 88.88 189 ILE A CA 1
ATOM 1396 C C . ILE A 1 189 ? -2.428 -14.5 -19.766 1 88.88 189 ILE A C 1
ATOM 1398 O O . ILE A 1 189 ? -3.357 -13.75 -20.078 1 88.88 189 ILE A O 1
ATOM 1402 N N . GLY A 1 190 ? -1.236 -14.375 -20.328 1 92.94 190 GLY A N 1
ATOM 1403 C CA . GLY A 1 190 ? -0.991 -13.422 -21.406 1 92.94 190 GLY A CA 1
ATOM 1404 C C . GLY A 1 190 ? 0.468 -13.023 -21.516 1 92.94 190 GLY A C 1
ATOM 1405 O O . GLY A 1 190 ? 1.276 -13.328 -20.641 1 92.94 190 GLY A O 1
ATOM 1406 N N . THR A 1 191 ? 0.71 -12.367 -22.609 1 96.62 191 THR A N 1
ATOM 1407 C CA . THR A 1 191 ? 2.064 -11.898 -22.875 1 96.62 191 THR A CA 1
ATOM 1408 C C . THR A 1 191 ? 2.293 -10.523 -22.266 1 96.62 191 THR A C 1
ATOM 1410 O O . THR A 1 191 ? 1.336 -9.805 -21.969 1 96.62 191 THR A O 1
ATOM 1413 N N . TYR A 1 192 ? 3.5 -10.188 -22 1 97.56 192 TYR A N 1
ATOM 1414 C CA . TYR A 1 192 ? 3.912 -8.859 -21.562 1 97.56 192 TYR A CA 1
ATOM 1415 C C . TYR A 1 192 ? 5.312 -8.531 -22.062 1 97.56 192 TYR A C 1
ATOM 1417 O O . TYR A 1 192 ? 6.062 -9.422 -22.469 1 97.56 192 TYR A O 1
ATOM 1425 N N . THR A 1 193 ? 5.574 -7.27 -22.156 1 98.19 193 THR A N 1
ATOM 1426 C CA . THR A 1 193 ? 6.922 -6.777 -22.406 1 98.19 193 THR A CA 1
ATOM 1427 C C . THR A 1 193 ? 7.477 -6.062 -21.188 1 98.19 193 THR A C 1
ATOM 1429 O O . THR A 1 193 ? 6.805 -5.215 -20.594 1 98.19 193 THR A O 1
ATOM 1432 N N . LEU A 1 194 ? 8.648 -6.457 -20.703 1 98 194 LEU A N 1
ATOM 1433 C CA . LEU A 1 194 ? 9.336 -5.867 -19.547 1 98 194 LEU A CA 1
ATOM 1434 C C . LEU A 1 194 ? 10.562 -5.078 -20 1 98 194 LEU A C 1
ATOM 1436 O O . LEU A 1 194 ? 11.406 -5.602 -20.734 1 98 194 LEU A O 1
ATOM 1440 N N . GLN A 1 195 ? 10.594 -3.85 -19.594 1 98.06 195 GLN A N 1
ATOM 1441 C CA . GLN A 1 195 ? 11.703 -2.979 -19.969 1 98.06 195 GLN A CA 1
ATOM 1442 C C . GLN A 1 195 ? 12.344 -2.357 -18.719 1 98.06 195 GLN A C 1
ATOM 1444 O O . GLN A 1 195 ? 11.641 -1.914 -17.812 1 98.06 195 GLN A O 1
ATOM 1449 N N . LEU A 1 196 ? 13.641 -2.426 -18.641 1 98.25 196 LEU A N 1
ATOM 1450 C CA . LEU A 1 196 ? 14.43 -1.727 -17.641 1 98.25 196 LEU A CA 1
ATOM 1451 C C . LEU A 1 196 ? 15.031 -0.449 -18.219 1 98.25 196 LEU A C 1
ATOM 1453 O O . LEU A 1 196 ? 15.742 -0.492 -19.219 1 98.25 196 LEU A O 1
ATOM 1457 N N . ALA A 1 197 ? 14.672 0.66 -17.609 1 97.5 197 ALA A N 1
ATOM 1458 C CA . ALA A 1 197 ? 15.281 1.919 -18.047 1 97.5 197 ALA A CA 1
ATOM 1459 C C . ALA A 1 197 ? 16.75 1.993 -17.625 1 97.5 197 ALA A C 1
ATOM 1461 O O . ALA A 1 197 ? 17.172 1.273 -16.719 1 97.5 197 ALA A O 1
ATOM 1462 N N . THR A 1 198 ? 17.5 2.824 -18.344 1 97.38 198 THR A N 1
ATOM 1463 C CA . THR A 1 198 ? 18.875 3.064 -17.922 1 97.38 198 THR A CA 1
ATOM 1464 C C . THR A 1 198 ? 18.922 3.574 -16.484 1 97.38 198 THR A C 1
ATOM 1466 O O . THR A 1 198 ? 18.266 4.562 -16.156 1 97.38 198 THR A O 1
ATOM 1469 N N . PRO A 1 199 ? 19.609 2.855 -15.625 1 97.38 199 PRO A N 1
ATOM 1470 C CA . PRO A 1 199 ? 19.672 3.289 -14.234 1 97.38 199 PRO A CA 1
ATOM 1471 C C . PRO A 1 199 ? 20.297 4.672 -14.07 1 97.38 199 PRO A C 1
ATOM 1473 O O . PRO A 1 199 ? 21.172 5.051 -14.852 1 97.38 199 PRO A O 1
ATOM 1476 N N . VAL A 1 200 ? 19.859 5.402 -13.133 1 96.62 200 VAL A N 1
ATOM 1477 C CA . VAL A 1 200 ? 20.406 6.715 -12.797 1 96.62 200 VAL A CA 1
ATOM 1478 C C . VAL A 1 200 ? 20.734 6.77 -11.305 1 96.62 200 VAL A C 1
ATOM 1480 O O . VAL A 1 200 ? 20.031 6.176 -10.484 1 96.62 200 VAL A O 1
ATOM 1483 N N . GLN A 1 201 ? 21.797 7.445 -11 1 96.81 201 GLN A N 1
ATOM 1484 C CA . GLN A 1 201 ? 22.125 7.605 -9.586 1 96.81 201 GLN A CA 1
ATOM 1485 C C . GLN A 1 201 ? 21.125 8.531 -8.898 1 96.81 201 GLN A C 1
ATOM 1487 O O . GLN A 1 201 ? 20.734 9.562 -9.445 1 96.81 201 GLN A O 1
ATOM 1492 N N . ASP A 1 202 ? 20.641 8.078 -7.734 1 97 202 ASP A N 1
ATOM 1493 C CA . ASP A 1 202 ? 19.766 8.914 -6.914 1 97 202 ASP A CA 1
ATOM 1494 C C . ASP A 1 202 ? 20.516 10.156 -6.422 1 97 202 ASP A C 1
ATOM 1496 O O . ASP A 1 202 ? 21.609 10.055 -5.887 1 97 202 ASP A O 1
ATOM 1500 N N . ASP A 1 203 ? 19.938 11.289 -6.637 1 97.25 203 ASP A N 1
ATOM 1501 C CA . ASP A 1 203 ? 20.641 12.539 -6.348 1 97.25 203 ASP A CA 1
ATOM 1502 C C . ASP A 1 203 ? 20.656 12.828 -4.848 1 97.25 203 ASP A C 1
ATOM 1504 O O . ASP A 1 203 ? 21.594 13.438 -4.332 1 97.25 203 ASP A O 1
ATOM 1508 N N . PHE A 1 204 ? 19.547 12.406 -4.105 1 97.69 204 PHE A N 1
ATOM 1509 C CA . PHE A 1 204 ? 19.5 12.648 -2.67 1 97.69 204 PHE A CA 1
ATOM 1510 C C . PHE A 1 204 ? 19.109 11.383 -1.921 1 97.69 204 PHE A C 1
ATOM 1512 O O . PHE A 1 204 ? 18.406 10.531 -2.461 1 97.69 204 PHE A O 1
ATOM 1519 N N . GLY A 1 205 ? 19.562 11.297 -0.664 1 96.06 205 GLY A N 1
ATOM 1520 C CA . GLY A 1 205 ? 19.328 10.125 0.16 1 96.06 205 GLY A CA 1
ATOM 1521 C C . GLY A 1 205 ? 17.875 9.914 0.513 1 96.06 205 GLY A C 1
ATOM 1522 O O . GLY A 1 205 ? 17.094 10.867 0.535 1 96.06 205 GLY A O 1
ATOM 1523 N N . ASP A 1 206 ? 17.562 8.641 0.924 1 95.81 206 ASP A N 1
ATOM 1524 C CA . ASP A 1 206 ? 16.172 8.258 1.128 1 95.81 206 ASP A CA 1
ATOM 1525 C C . ASP A 1 206 ? 15.883 7.969 2.602 1 95.81 206 ASP A C 1
ATOM 1527 O O . ASP A 1 206 ? 14.82 7.449 2.947 1 95.81 206 ASP A O 1
ATOM 1531 N N . ILE A 1 207 ? 16.828 8.172 3.477 1 93.94 207 ILE A N 1
ATOM 1532 C CA . ILE A 1 207 ? 16.672 7.965 4.91 1 93.94 207 ILE A CA 1
ATOM 1533 C C . ILE A 1 207 ? 17.266 9.141 5.676 1 93.94 207 ILE A C 1
ATOM 1535 O O . ILE A 1 207 ? 18.094 9.883 5.133 1 93.94 207 ILE A O 1
ATOM 1539 N N . PRO A 1 208 ? 16.859 9.281 6.902 1 96.25 208 PRO A N 1
ATOM 1540 C CA . PRO A 1 208 ? 17.344 10.445 7.652 1 96.25 208 PRO A CA 1
ATOM 1541 C C . PRO A 1 208 ? 18.859 10.5 7.758 1 96.25 208 PRO A C 1
ATOM 1543 O O . PRO A 1 208 ? 19.453 11.578 7.707 1 96.25 208 PRO A O 1
ATOM 1546 N N . GLU A 1 209 ? 19.531 9.367 7.789 1 93.06 209 GLU A N 1
ATOM 1547 C CA . GLU A 1 209 ? 20.984 9.289 7.945 1 93.06 209 GLU A CA 1
ATOM 1548 C C . GLU A 1 209 ? 21.703 9.797 6.691 1 93.06 209 GLU A C 1
ATOM 1550 O O . GLU A 1 209 ? 22.875 10.133 6.742 1 93.06 209 GLU A O 1
ATOM 1555 N N . GLU A 1 210 ? 21.031 9.836 5.625 1 93.75 210 GLU A N 1
ATOM 1556 C CA . GLU A 1 210 ? 21.609 10.273 4.352 1 93.75 210 GLU A CA 1
ATOM 1557 C C . GLU A 1 210 ? 21.109 11.664 3.967 1 93.75 210 GLU A C 1
ATOM 1559 O O . GLU A 1 210 ? 21.297 12.102 2.832 1 93.75 210 GLU A O 1
ATOM 1564 N N . ALA A 1 211 ? 20.453 12.328 4.914 1 98.19 211 ALA A N 1
ATOM 1565 C CA . ALA A 1 211 ? 19.859 13.625 4.609 1 98.19 211 ALA A CA 1
ATOM 1566 C C . ALA A 1 211 ? 20.922 14.648 4.242 1 98.19 211 ALA A C 1
ATOM 1568 O O . ALA A 1 211 ? 21.953 14.758 4.91 1 98.19 211 ALA A O 1
ATOM 1569 N N . THR A 1 212 ? 20.719 15.352 3.16 1 98.38 212 THR A N 1
ATOM 1570 C CA . THR A 1 212 ? 21.594 16.438 2.771 1 98.38 212 THR A CA 1
ATOM 1571 C C . THR A 1 212 ? 21.422 17.641 3.699 1 98.38 212 THR A C 1
ATOM 1573 O O . THR A 1 212 ? 20.297 18.109 3.914 1 98.38 212 THR A O 1
ATOM 1576 N N . ALA A 1 213 ? 22.469 18.125 4.207 1 98.44 213 ALA A N 1
ATOM 1577 C CA . ALA A 1 213 ? 22.422 19.25 5.137 1 98.44 213 ALA A CA 1
ATOM 1578 C C . ALA A 1 213 ? 22.234 20.578 4.395 1 98.44 213 ALA A C 1
ATOM 1580 O O . ALA A 1 213 ? 22.906 20.828 3.393 1 98.44 213 ALA A O 1
ATOM 1581 N N . LEU A 1 214 ? 21.297 21.312 4.914 1 98.5 214 LEU A N 1
ATOM 1582 C CA . LEU A 1 214 ? 21.031 22.641 4.363 1 98.5 214 LEU A CA 1
ATOM 1583 C C . LEU A 1 214 ? 21.281 23.719 5.406 1 98.5 214 LEU A C 1
ATOM 1585 O O . LEU A 1 214 ? 21.328 23.438 6.605 1 98.5 214 LEU A O 1
ATOM 1589 N N . VAL A 1 215 ? 21.5 24.906 4.953 1 97.31 215 VAL A N 1
ATOM 1590 C CA . VAL A 1 215 ? 21.578 26.109 5.789 1 97.31 215 VAL A CA 1
ATOM 1591 C C . VAL A 1 215 ? 20.453 27.078 5.418 1 97.31 215 VAL A C 1
ATOM 1593 O O . VAL A 1 215 ? 20.453 27.641 4.324 1 97.31 215 VAL A O 1
ATOM 1596 N N . PRO A 1 216 ? 19.516 27.203 6.309 1 97.88 216 PRO A N 1
ATOM 1597 C CA . PRO A 1 216 ? 18.438 28.156 6 1 97.88 216 PRO A CA 1
ATOM 1598 C C . PRO A 1 216 ? 18.953 29.578 5.758 1 97.88 216 PRO A C 1
ATOM 1600 O O . PRO A 1 216 ? 19.859 30.031 6.461 1 97.88 216 PRO A O 1
ATOM 1603 N N . ALA A 1 217 ? 18.469 30.234 4.758 1 97.75 217 ALA A N 1
ATOM 1604 C CA . ALA A 1 217 ? 18.781 31.641 4.508 1 97.75 217 ALA A CA 1
ATOM 1605 C C . ALA A 1 217 ? 17.922 32.562 5.383 1 97.75 217 ALA A C 1
ATOM 1607 O O . ALA A 1 217 ? 16.844 32.188 5.82 1 97.75 217 ALA A O 1
ATOM 1608 N N . GLN A 1 218 ? 18.469 33.75 5.633 1 96.12 218 GLN A N 1
ATOM 1609 C CA . GLN A 1 218 ? 17.672 34.719 6.352 1 96.12 218 GLN A CA 1
ATOM 1610 C C . GLN A 1 218 ? 16.484 35.188 5.52 1 96.12 218 GLN A C 1
ATOM 1612 O O . GLN A 1 218 ? 16.609 35.406 4.312 1 96.12 218 GLN A O 1
ATOM 1617 N N . GLY A 1 219 ? 15.297 35.219 6.195 1 93.88 219 GLY A N 1
ATOM 1618 C CA . GLY A 1 219 ? 14.117 35.719 5.508 1 93.88 219 GLY A CA 1
ATOM 1619 C C . GLY A 1 219 ? 14.359 37.062 4.797 1 93.88 219 GLY A C 1
ATOM 1620 O O . GLY A 1 219 ? 15.055 37.938 5.32 1 93.88 219 GLY A O 1
ATOM 1621 N N . GLY A 1 220 ? 13.773 37.25 3.639 1 89.19 220 GLY A N 1
ATOM 1622 C CA . GLY A 1 220 ? 13.914 38.469 2.891 1 89.19 220 GLY A CA 1
ATOM 1623 C C . GLY A 1 220 ? 15.133 38.5 1.99 1 89.19 220 GLY A C 1
ATOM 1624 O O . GLY A 1 220 ? 15.383 39.5 1.307 1 89.19 220 GLY A O 1
ATOM 1625 N N . THR A 1 221 ? 15.961 37.469 2.012 1 92.69 221 THR A N 1
ATOM 1626 C CA . THR A 1 221 ? 17.109 37.344 1.122 1 92.69 221 THR A CA 1
ATOM 1627 C C . THR A 1 221 ? 16.828 36.375 -0.018 1 92.69 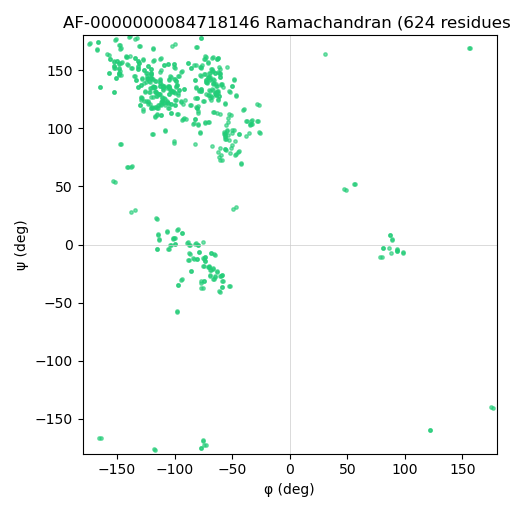221 THR A C 1
ATOM 1629 O O . THR A 1 221 ? 15.734 35.812 -0.106 1 92.69 221 THR A O 1
ATOM 1632 N N . SER A 1 222 ? 17.672 36.25 -1.048 1 90 222 SER A N 1
ATOM 1633 C CA . SER A 1 222 ? 17.469 35.406 -2.217 1 90 222 SER A CA 1
ATOM 1634 C C . SER A 1 222 ? 17.703 33.938 -1.88 1 90 222 SER A C 1
ATOM 1636 O O . SER A 1 222 ? 17.219 33.062 -2.582 1 90 222 SER A O 1
ATOM 1638 N N . GLY A 1 223 ? 17.984 33.5 -0.775 1 90.69 223 GLY A N 1
ATOM 1639 C CA . GLY A 1 223 ? 18.281 32.156 -0.326 1 90.69 223 GLY A CA 1
ATOM 1640 C C . GLY A 1 223 ? 18.938 31.297 -1.396 1 90.69 223 GLY A C 1
ATOM 1641 O O . GLY A 1 223 ? 18.922 31.656 -2.576 1 90.69 223 GLY A O 1
ATOM 1642 N N . THR A 1 224 ? 19.578 30.156 -1.129 1 94.5 224 THR A N 1
ATOM 1643 C CA . THR A 1 224 ? 20.156 29.188 -2.049 1 94.5 224 THR A CA 1
ATOM 1644 C C . THR A 1 224 ? 19.094 28.234 -2.58 1 94.5 224 THR A C 1
ATOM 1646 O O . THR A 1 224 ? 18.328 27.656 -1.806 1 94.5 224 THR A O 1
ATOM 1649 N N . LEU A 1 225 ? 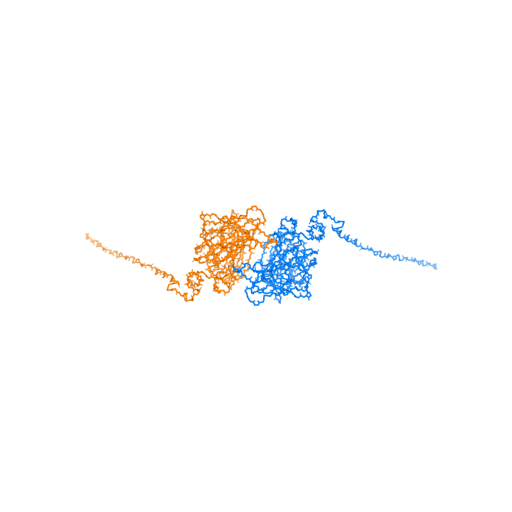19.016 28.141 -3.91 1 97.56 225 LEU A N 1
ATOM 1650 C CA . LEU A 1 225 ? 18.062 27.219 -4.527 1 97.56 225 LEU A CA 1
ATOM 1651 C C . LEU A 1 225 ? 18.594 25.797 -4.523 1 97.56 225 LEU A C 1
ATOM 1653 O O . LEU A 1 225 ? 19.688 25.531 -5.047 1 97.56 225 LEU A O 1
ATOM 1657 N N . VAL A 1 226 ? 17.906 24.922 -3.883 1 98.31 226 VAL A N 1
ATOM 1658 C CA . VAL A 1 226 ? 18.203 23.484 -3.916 1 98.31 226 VAL A CA 1
ATOM 1659 C C . VAL A 1 226 ? 17.359 22.812 -4.98 1 98.31 226 VAL A C 1
ATOM 1661 O O . VAL A 1 226 ? 16.125 22.953 -4.988 1 98.31 226 VAL A O 1
ATOM 1664 N N . SER A 1 227 ? 17.922 22.141 -5.914 1 98.25 227 SER A N 1
ATOM 1665 C CA . SER A 1 227 ? 17.219 21.422 -6.965 1 98.25 227 SER A CA 1
ATOM 1666 C C . SER A 1 227 ? 17.406 19.906 -6.824 1 98.25 227 SER A C 1
ATOM 1668 O O . SER A 1 227 ? 18.5 19.453 -6.484 1 98.25 227 SER A O 1
ATOM 1670 N N . GLY A 1 228 ? 16.359 19.203 -7.055 1 98.19 228 GLY A N 1
ATOM 1671 C CA . GLY A 1 228 ? 16.422 17.75 -6.992 1 98.19 228 GLY A CA 1
ATOM 1672 C C . GLY A 1 228 ? 15.461 17.078 -7.953 1 98.19 228 GLY A C 1
ATOM 1673 O O . GLY A 1 228 ? 14.734 17.75 -8.688 1 98.19 228 GLY A O 1
ATOM 1674 N N . ARG A 1 229 ? 15.609 15.852 -8.039 1 97.44 229 ARG A N 1
ATOM 1675 C CA . ARG A 1 229 ? 14.781 15 -8.875 1 97.44 229 ARG A CA 1
ATOM 1676 C C . ARG A 1 229 ? 14.289 13.781 -8.102 1 97.44 229 ARG A C 1
ATOM 1678 O O . ARG A 1 229 ? 15.039 13.203 -7.309 1 97.44 229 ARG A O 1
ATOM 1685 N N . PHE A 1 230 ? 12.969 13.508 -8.297 1 97.5 230 PHE A N 1
ATOM 1686 C CA . PHE A 1 230 ? 12.508 12.164 -7.973 1 97.5 230 PHE A CA 1
ATOM 1687 C C . PHE A 1 230 ? 12.789 11.203 -9.117 1 97.5 230 PHE A C 1
ATOM 1689 O O . PHE A 1 230 ? 12.148 11.266 -10.164 1 97.5 230 PHE A O 1
ATOM 1696 N N . GLU A 1 231 ? 13.758 10.312 -8.93 1 97 231 GLU A N 1
ATOM 1697 C CA . GLU A 1 231 ? 14.242 9.445 -10 1 97 231 GLU A CA 1
ATOM 1698 C C . GLU A 1 231 ? 13.188 8.406 -10.391 1 97 231 GLU A C 1
ATOM 1700 O O . GLU A 1 231 ? 13.219 7.871 -11.5 1 97 231 GLU A O 1
ATOM 1705 N N . TYR A 1 232 ? 12.289 8.031 -9.508 1 94.56 232 TYR A N 1
ATOM 1706 C CA . TYR A 1 232 ? 11.141 7.16 -9.75 1 94.56 232 TYR A CA 1
ATOM 1707 C C . TYR A 1 232 ? 9.961 7.555 -8.867 1 94.56 232 TYR A C 1
ATOM 1709 O O . TYR A 1 232 ? 10.094 8.422 -7.996 1 94.56 232 TYR A O 1
ATOM 1717 N N . GLY A 1 233 ? 8.859 7.059 -9.102 1 92 233 GLY A N 1
ATOM 1718 C CA . GLY A 1 233 ? 7.625 7.516 -8.492 1 92 233 GLY A CA 1
ATOM 1719 C C . GLY A 1 233 ? 7.641 7.438 -6.977 1 92 233 GLY A C 1
ATOM 1720 O O . GLY A 1 233 ? 7.07 8.297 -6.301 1 92 233 GLY A O 1
ATOM 1721 N N . GLN A 1 234 ? 8.266 6.418 -6.418 1 92.19 234 GLN A N 1
ATOM 1722 C CA . GLN A 1 234 ? 8.242 6.184 -4.98 1 92.19 234 GLN A CA 1
ATOM 1723 C C . GLN A 1 234 ? 9.5 6.738 -4.309 1 92.19 234 GLN A C 1
ATOM 1725 O O . GLN A 1 234 ? 9.758 6.449 -3.141 1 92.19 234 GLN A O 1
ATOM 1730 N N . ASP A 1 235 ? 10.234 7.523 -5.008 1 96.19 235 ASP A N 1
ATOM 1731 C CA . ASP A 1 235 ? 11.477 8.102 -4.5 1 96.19 235 ASP A CA 1
ATOM 1732 C C . ASP A 1 235 ? 11.195 9.125 -3.404 1 96.19 235 ASP A C 1
ATOM 1734 O O . ASP A 1 235 ? 10.195 9.836 -3.453 1 96.19 235 ASP A O 1
ATOM 1738 N N . GLU A 1 236 ? 12.062 9.117 -2.412 1 96.5 236 GLU A N 1
ATOM 1739 C CA . GLU A 1 236 ? 12.102 10.125 -1.354 1 96.5 236 GLU A CA 1
ATOM 1740 C C . GLU A 1 236 ? 13.453 10.836 -1.323 1 96.5 236 GLU A C 1
ATOM 1742 O O . GLU A 1 236 ? 14.477 10.25 -1.67 1 96.5 236 GLU A O 1
ATOM 1747 N N . ASP A 1 237 ? 13.406 12.086 -0.985 1 98.38 237 ASP A N 1
ATOM 1748 C CA . ASP A 1 237 ? 14.625 12.867 -0.798 1 98.38 237 ASP A CA 1
ATOM 1749 C C . ASP A 1 237 ? 14.656 13.516 0.582 1 98.38 237 ASP A C 1
ATOM 1751 O O . ASP A 1 237 ? 13.758 14.289 0.93 1 98.38 237 ASP A O 1
ATOM 1755 N N . TRP A 1 238 ? 15.695 13.227 1.288 1 98.5 238 TRP A N 1
ATOM 1756 C CA . TRP A 1 238 ? 15.781 13.711 2.66 1 98.5 238 TRP A CA 1
ATOM 1757 C C . TRP A 1 238 ? 16.781 14.867 2.762 1 98.5 238 TRP A C 1
ATOM 1759 O O . TRP A 1 238 ? 17.859 14.82 2.162 1 98.5 238 TRP A O 1
ATOM 1769 N N . PHE A 1 239 ? 16.406 15.898 3.49 1 98.81 239 PHE A N 1
ATOM 1770 C CA . PHE A 1 239 ? 17.234 17.047 3.824 1 98.81 239 PHE A CA 1
ATOM 1771 C C . PHE A 1 239 ? 17.172 17.344 5.316 1 98.81 239 PHE A C 1
ATOM 1773 O O . PHE A 1 239 ? 16.25 16.906 6.004 1 98.81 239 PHE A O 1
ATOM 1780 N N . SER A 1 240 ? 18.203 18 5.793 1 98.75 240 SER A N 1
ATOM 1781 C CA . SER A 1 240 ? 18.203 18.406 7.195 1 98.75 240 SER A CA 1
ATOM 1782 C C . SER A 1 240 ? 18.734 19.812 7.359 1 98.75 240 SER A C 1
ATOM 1784 O O . SER A 1 240 ? 19.516 20.297 6.527 1 98.75 240 SER A O 1
ATOM 1786 N N . PHE A 1 241 ? 18.297 20.547 8.398 1 98.69 241 PHE A N 1
ATOM 1787 C CA . PHE A 1 241 ? 18.828 21.859 8.75 1 98.69 241 PHE A CA 1
ATOM 1788 C C . PHE A 1 241 ? 18.578 22.172 10.219 1 98.69 241 PHE A C 1
ATOM 1790 O O . PHE A 1 241 ? 17.609 21.672 10.805 1 98.69 241 PHE A O 1
ATOM 1797 N N . PRO A 1 242 ? 19.484 22.906 10.852 1 98.38 242 PRO A N 1
ATOM 1798 C CA . PRO A 1 242 ? 19.281 23.281 12.258 1 98.38 242 PRO A CA 1
ATOM 1799 C C . PRO A 1 242 ? 18.172 24.312 12.445 1 98.38 242 PRO A C 1
ATOM 1801 O O . PRO A 1 242 ? 17.953 25.156 11.57 1 98.38 242 PRO A O 1
ATOM 1804 N N . VAL A 1 243 ? 17.453 24.156 13.531 1 98.06 243 VAL A N 1
ATOM 1805 C CA . VAL A 1 243 ? 16.422 25.141 13.875 1 98.06 243 VAL A CA 1
ATOM 1806 C C . VAL A 1 243 ? 16.641 25.641 15.297 1 98.06 243 VAL A C 1
ATOM 1808 O O . VAL A 1 243 ? 17.203 24.922 16.141 1 98.06 243 VAL A O 1
ATOM 1811 N N . VAL A 1 244 ? 16.25 26.875 15.555 1 97.69 244 VAL A N 1
ATOM 1812 C CA . VAL A 1 244 ? 16.359 27.484 16.859 1 97.69 244 VAL A CA 1
ATOM 1813 C C . VAL A 1 244 ? 14.969 27.719 17.453 1 97.69 244 VAL A C 1
ATOM 1815 O O . VAL A 1 244 ? 14.047 28.094 16.734 1 97.69 244 VAL A O 1
ATOM 1818 N N . LEU A 1 245 ? 14.883 27.5 18.75 1 97.06 245 LEU A N 1
ATOM 1819 C CA . LEU A 1 245 ? 13.625 27.641 19.469 1 97.06 245 LEU A CA 1
ATOM 1820 C C . LEU A 1 245 ? 12.93 28.938 19.078 1 97.06 245 LEU A C 1
ATOM 1822 O O . LEU A 1 245 ? 13.555 30 19.031 1 97.06 245 LEU A O 1
ATOM 1826 N N . ASN A 1 246 ? 11.648 28.875 18.703 1 95.44 246 ASN A N 1
ATOM 1827 C CA . ASN A 1 246 ? 10.703 29.953 18.484 1 95.44 246 ASN A CA 1
ATOM 1828 C C . ASN A 1 246 ? 10.922 30.641 17.141 1 95.44 246 ASN A C 1
ATOM 1830 O O . ASN A 1 246 ? 10.133 31.484 16.719 1 95.44 246 ASN A O 1
ATOM 1834 N N . ALA A 1 247 ? 12.016 30.375 16.422 1 96.94 247 ALA A N 1
ATOM 1835 C CA . ALA A 1 247 ? 12.203 30.906 15.078 1 96.94 247 ALA A CA 1
ATOM 1836 C C . ALA A 1 247 ? 11.203 30.281 14.094 1 96.94 247 ALA A C 1
ATOM 1838 O O . ALA A 1 247 ? 10.727 29.172 14.32 1 96.94 247 ALA A O 1
ATOM 1839 N N . ILE A 1 248 ? 10.867 31.047 13.086 1 96.69 248 ILE A N 1
ATOM 1840 C CA . ILE A 1 248 ? 9.961 30.594 12.039 1 96.69 248 ILE A CA 1
ATOM 1841 C C . ILE A 1 248 ? 10.766 30.156 10.812 1 96.69 248 ILE A C 1
ATOM 1843 O O . ILE A 1 248 ? 11.664 30.875 10.375 1 96.69 248 ILE A O 1
ATOM 1847 N N . TYR A 1 249 ? 10.477 29.016 10.32 1 97.69 249 TYR A N 1
ATOM 1848 C CA . TYR A 1 249 ? 11.125 28.5 9.125 1 97.69 249 TYR A CA 1
ATOM 1849 C C . TYR A 1 249 ? 10.117 28.312 7.996 1 97.69 249 TYR A C 1
ATOM 1851 O O . TYR A 1 249 ? 8.969 27.922 8.234 1 97.69 249 TYR A O 1
ATOM 1859 N N . ARG A 1 250 ? 10.555 28.641 6.824 1 97.06 250 ARG A N 1
ATOM 1860 C CA . ARG A 1 250 ? 9.711 28.516 5.637 1 97.06 250 ARG A CA 1
ATOM 1861 C C . ARG A 1 250 ? 10.438 27.766 4.535 1 97.06 250 ARG A C 1
ATOM 1863 O O . ARG A 1 250 ? 11.578 28.078 4.191 1 97.06 250 ARG A O 1
ATOM 1870 N N . ILE A 1 251 ? 9.852 26.703 4.043 1 97.88 251 ILE A N 1
ATOM 1871 C CA . ILE A 1 251 ? 10.281 25.984 2.848 1 97.88 251 ILE A CA 1
ATOM 1872 C C . ILE A 1 251 ? 9.461 26.453 1.645 1 97.88 251 ILE A C 1
ATOM 1874 O O . ILE A 1 251 ? 8.258 26.203 1.571 1 97.88 251 ILE A O 1
ATOM 1878 N N . GLU A 1 252 ? 10.102 27.109 0.739 1 97.75 252 GLU A N 1
ATOM 1879 C CA . GLU A 1 252 ? 9.406 27.688 -0.408 1 97.75 252 GLU A CA 1
ATOM 1880 C C . GLU A 1 252 ? 9.773 26.953 -1.698 1 97.75 252 GLU A C 1
ATOM 1882 O O . GLU A 1 252 ? 10.945 26.906 -2.078 1 97.75 252 GLU A O 1
ATOM 1887 N N . PHE A 1 253 ? 8.766 26.469 -2.355 1 97.81 253 PHE A N 1
ATOM 1888 C CA . PHE A 1 253 ? 9 25.656 -3.549 1 97.81 253 PHE A CA 1
ATOM 1889 C C . PHE A 1 253 ? 8.891 26.516 -4.809 1 97.81 253 PHE A C 1
ATOM 1891 O O . PHE A 1 253 ? 8.141 27.5 -4.836 1 97.81 253 PHE A O 1
ATOM 1898 N N . ASP A 1 254 ? 9.719 26.203 -5.805 1 97.88 254 ASP A N 1
ATOM 1899 C CA . ASP A 1 254 ? 9.555 26.719 -7.16 1 97.88 254 ASP A CA 1
ATOM 1900 C C . ASP A 1 254 ? 8.336 26.094 -7.84 1 97.88 254 ASP A C 1
ATOM 1902 O O . ASP A 1 254 ? 8.383 24.938 -8.281 1 97.88 254 ASP A O 1
ATOM 1906 N N . THR A 1 255 ? 7.254 26.766 -8.008 1 96.56 255 THR A N 1
ATOM 1907 C CA . THR A 1 255 ? 5.973 26.219 -8.43 1 96.56 255 THR A CA 1
ATOM 1908 C C . THR A 1 255 ? 5.957 25.984 -9.938 1 96.56 255 THR A C 1
ATOM 1910 O O . THR A 1 255 ? 4.992 25.438 -10.469 1 96.56 255 THR A O 1
ATOM 1913 N N . THR A 1 256 ? 6.996 26.406 -10.641 1 96.88 256 THR A N 1
ATOM 1914 C CA . THR A 1 256 ? 7.113 26.062 -12.055 1 96.88 256 THR A CA 1
ATOM 1915 C C . THR A 1 256 ? 7.504 24.594 -12.219 1 96.88 256 THR A C 1
ATOM 1917 O O . THR A 1 256 ? 7.453 24.047 -13.328 1 96.88 256 THR A O 1
ATOM 1920 N N . ARG A 1 257 ? 7.867 23.984 -11.141 1 97.12 257 ARG A N 1
ATOM 1921 C CA . ARG A 1 257 ? 8.156 22.547 -11.07 1 97.12 257 ARG A CA 1
ATOM 1922 C C . ARG A 1 257 ? 7.191 21.844 -10.133 1 97.12 257 ARG A C 1
ATOM 1924 O O . ARG A 1 257 ? 6.211 22.422 -9.68 1 97.12 257 ARG A O 1
ATOM 1931 N N . THR A 1 258 ? 7.434 20.531 -9.961 1 96.25 258 THR A N 1
ATOM 1932 C CA . THR A 1 258 ? 6.59 19.766 -9.055 1 96.25 258 THR A CA 1
ATOM 1933 C C . THR A 1 258 ? 6.707 20.312 -7.629 1 96.25 258 THR A C 1
ATOM 1935 O O . THR A 1 258 ? 7.809 20.594 -7.16 1 96.25 258 THR A O 1
ATOM 1938 N N . VAL A 1 259 ? 5.562 20.5 -7.047 1 96.06 259 VAL A N 1
ATOM 1939 C CA . VAL A 1 259 ? 5.535 20.797 -5.617 1 96.06 259 VAL A CA 1
ATOM 1940 C C . VAL A 1 259 ? 5.406 19.5 -4.824 1 96.06 259 VAL A C 1
ATOM 1942 O O . VAL A 1 259 ? 4.348 18.875 -4.824 1 96.06 259 VAL A O 1
ATOM 1945 N N . PRO A 1 260 ? 6.453 19.094 -4.148 1 96.94 260 PRO A N 1
ATOM 1946 C CA . PRO A 1 260 ? 6.402 17.844 -3.395 1 96.94 260 PRO A CA 1
ATOM 1947 C C . PRO A 1 260 ? 5.578 17.953 -2.115 1 96.94 260 PRO A C 1
ATOM 1949 O O . PRO A 1 260 ? 5.254 19.062 -1.678 1 96.94 260 PRO A O 1
ATOM 1952 N N . THR A 1 261 ? 5.156 16.828 -1.646 1 94.94 261 THR A N 1
ATOM 1953 C CA . THR A 1 261 ? 4.723 16.734 -0.256 1 94.94 261 THR A CA 1
ATOM 1954 C C . THR A 1 261 ? 5.918 16.812 0.689 1 94.94 261 THR A C 1
ATOM 1956 O O . THR A 1 261 ? 6.957 16.203 0.431 1 94.94 261 THR A O 1
ATOM 1959 N N . VAL A 1 262 ? 5.719 17.531 1.773 1 96.81 262 VAL A N 1
ATOM 1960 C CA . VAL A 1 262 ? 6.754 17.688 2.791 1 96.81 262 VAL A CA 1
ATOM 1961 C C . VAL A 1 262 ? 6.328 16.969 4.07 1 96.81 262 VAL A C 1
ATOM 1963 O O . VAL A 1 262 ? 5.27 17.266 4.629 1 96.81 262 VAL A O 1
ATOM 1966 N N . ALA A 1 263 ? 7.094 16 4.527 1 96.44 263 ALA A N 1
ATOM 1967 C CA . ALA A 1 263 ? 7.004 15.492 5.895 1 96.44 263 ALA A CA 1
ATOM 1968 C C . ALA A 1 263 ? 8.18 15.969 6.738 1 96.44 263 ALA A C 1
ATOM 1970 O O . ALA A 1 263 ? 9.336 15.734 6.395 1 96.44 263 ALA A O 1
ATOM 1971 N N . ALA A 1 264 ? 7.91 16.641 7.805 1 96.81 264 ALA A N 1
ATOM 1972 C CA . ALA A 1 264 ? 8.961 17.219 8.633 1 96.81 264 ALA A CA 1
ATOM 1973 C C . ALA A 1 264 ? 9.078 16.5 9.969 1 96.81 264 ALA A C 1
ATOM 1975 O O . ALA A 1 264 ? 8.062 16.172 10.594 1 96.81 264 ALA A O 1
ATOM 1976 N N . PHE A 1 265 ? 10.234 16.25 10.336 1 96.69 265 PHE A N 1
ATOM 1977 C CA . PHE A 1 265 ? 10.586 15.516 11.547 1 96.69 265 PHE A CA 1
ATOM 1978 C C . PHE A 1 265 ? 11.586 16.312 12.383 1 96.69 265 PHE A C 1
ATOM 1980 O O . PHE A 1 265 ? 12.273 17.188 11.859 1 96.69 265 PHE A O 1
ATOM 1987 N N . ILE A 1 266 ? 11.641 15.977 13.625 1 96.31 266 ILE A N 1
ATOM 1988 C CA . ILE A 1 266 ? 12.734 16.484 14.453 1 96.31 266 ILE A CA 1
ATOM 1989 C C . ILE A 1 266 ? 13.742 15.352 14.711 1 96.31 266 ILE A C 1
ATOM 1991 O O . ILE A 1 266 ? 13.391 14.172 14.633 1 96.31 266 ILE A O 1
ATOM 1995 N N . ARG A 1 267 ? 14.938 15.703 14.969 1 97.12 267 ARG A N 1
ATOM 1996 C CA . ARG A 1 267 ? 16.031 14.75 15.164 1 97.12 267 ARG A CA 1
ATOM 1997 C C . ARG A 1 267 ? 15.648 13.695 16.203 1 97.12 267 ARG A C 1
ATOM 1999 O O . ARG A 1 267 ? 15.992 12.516 16.047 1 97.12 267 ARG A O 1
ATOM 2006 N N . GLU A 1 268 ? 14.914 14.094 17.188 1 95.12 268 GLU A N 1
ATOM 2007 C CA . GLU A 1 268 ? 14.57 13.219 18.312 1 95.12 268 GLU A CA 1
ATOM 2008 C C . GLU A 1 268 ? 13.5 12.211 17.906 1 95.12 268 GLU A C 1
ATOM 2010 O O . GLU A 1 268 ? 13.281 11.219 18.609 1 95.12 268 GLU A O 1
ATOM 2015 N N . ASN A 1 269 ? 12.82 12.477 16.859 1 93.25 269 ASN A N 1
ATOM 2016 C CA . ASN A 1 269 ? 11.766 11.586 16.375 1 93.25 269 ASN A CA 1
ATOM 2017 C C . ASN A 1 269 ? 11.672 11.602 14.859 1 93.25 269 ASN A C 1
ATOM 2019 O O . ASN A 1 269 ? 10.781 12.234 14.289 1 93.25 269 ASN A O 1
ATOM 2023 N N . VAL A 1 270 ? 12.453 10.773 14.273 1 94.69 270 VAL A N 1
ATOM 2024 C CA . VAL A 1 270 ? 12.477 10.75 12.812 1 94.69 270 VAL A CA 1
ATOM 2025 C C . VAL A 1 270 ? 11.5 9.695 12.305 1 94.69 270 VAL A C 1
ATOM 2027 O O . VAL A 1 270 ? 11.492 9.375 11.109 1 94.69 270 VAL A O 1
ATOM 2030 N N . LYS A 1 271 ? 10.688 9.141 13.109 1 90.25 271 LYS A N 1
ATOM 2031 C CA . LYS A 1 271 ? 9.703 8.125 12.742 1 90.25 271 LYS A CA 1
ATOM 2032 C C . LYS A 1 271 ? 8.328 8.758 12.508 1 90.25 271 LYS A C 1
ATOM 2034 O O . LYS A 1 271 ? 7.578 8.312 11.641 1 90.25 271 LYS A O 1
ATOM 2039 N N . SER A 1 272 ? 8.07 9.758 13.281 1 88.38 272 SER A N 1
ATOM 2040 C CA . SER A 1 272 ? 6.781 10.422 13.188 1 88.38 272 SER A CA 1
ATOM 2041 C C . SER A 1 272 ? 6.941 11.898 12.828 1 88.38 272 SER A C 1
ATOM 2043 O O . SER A 1 272 ? 7.461 12.68 13.625 1 88.38 272 SER A O 1
ATOM 2045 N N . PRO A 1 273 ? 6.406 12.273 11.664 1 92.75 273 PRO A N 1
ATOM 2046 C CA . PRO A 1 273 ? 6.539 13.695 11.312 1 92.75 273 PRO A CA 1
ATOM 2047 C C . PRO A 1 273 ? 5.625 14.586 12.148 1 92.75 273 PRO A C 1
ATOM 2049 O O . PRO A 1 273 ? 4.496 14.203 12.461 1 92.75 273 PRO A O 1
ATOM 2052 N N . PHE A 1 274 ? 6.125 15.75 12.523 1 88.75 274 PHE A N 1
ATOM 2053 C CA . PHE A 1 274 ? 5.273 16.672 13.25 1 88.75 274 PHE A CA 1
ATOM 2054 C C . PHE A 1 274 ? 4.418 17.5 12.289 1 88.75 274 PHE A C 1
ATOM 2056 O O . PHE A 1 274 ? 3.471 18.156 12.711 1 88.75 274 PHE A O 1
ATOM 2063 N N . LEU A 1 275 ? 4.746 17.422 11.031 1 88.94 275 LEU A N 1
ATOM 2064 C CA . LEU A 1 275 ? 4.016 18.141 9.992 1 88.94 275 LEU A CA 1
ATOM 2065 C C . LEU A 1 275 ? 4.125 17.422 8.656 1 88.94 275 LEU A C 1
ATOM 2067 O O . LEU A 1 275 ? 5.207 16.969 8.281 1 88.94 275 LEU A O 1
ATOM 2071 N N . THR A 1 276 ? 3.035 17.188 7.941 1 91.94 276 THR A N 1
ATOM 2072 C CA . THR A 1 276 ? 3.004 16.734 6.551 1 91.94 276 THR A CA 1
ATOM 2073 C C . THR A 1 276 ? 2.076 17.625 5.723 1 91.94 276 THR A C 1
ATOM 2075 O O . THR A 1 276 ? 0.886 17.734 6.023 1 91.94 276 THR A O 1
ATOM 2078 N N . GLN A 1 277 ? 2.668 18.281 4.66 1 89.56 277 GLN A N 1
ATOM 2079 C CA . GLN A 1 277 ? 1.903 19.234 3.859 1 89.56 277 GLN A CA 1
ATOM 2080 C C . GLN A 1 277 ? 2.381 19.25 2.41 1 89.56 277 GLN A C 1
ATOM 2082 O O . GLN A 1 277 ? 3.561 19.016 2.139 1 89.56 277 GLN A O 1
ATOM 2087 N N . GLN A 1 278 ? 1.513 19.469 1.5 1 90 278 GLN A N 1
ATOM 2088 C CA . GLN A 1 278 ? 1.824 19.766 0.105 1 90 278 GLN A CA 1
ATOM 2089 C C . GLN A 1 278 ? 1.296 21.141 -0.295 1 90 278 GLN A C 1
ATOM 2091 O O . GLN A 1 278 ? 0.117 21.297 -0.624 1 90 278 GLN A O 1
ATOM 2096 N N . LYS A 1 279 ? 2.158 22.094 -0.195 1 88.88 279 LYS A N 1
ATOM 2097 C CA . LYS A 1 279 ? 1.843 23.5 -0.493 1 88.88 279 LYS A CA 1
ATOM 2098 C C . LYS A 1 279 ? 3.014 24.188 -1.186 1 88.88 279 LYS A C 1
ATOM 2100 O O . LYS A 1 279 ? 4.145 23.703 -1.136 1 88.88 279 LYS A O 1
ATOM 2105 N N . SER A 1 280 ? 2.646 25.312 -1.819 1 93.56 280 SER A N 1
ATOM 2106 C CA . SER A 1 280 ? 3.697 26.094 -2.465 1 93.56 280 SER A CA 1
ATOM 2107 C C . SER A 1 280 ? 4.75 26.547 -1.455 1 93.56 280 SER A C 1
ATOM 2109 O O . SER A 1 280 ? 5.898 26.797 -1.82 1 93.56 280 SER A O 1
ATOM 2111 N N . PHE A 1 281 ? 4.395 26.688 -0.281 1 94.56 281 PHE A N 1
ATOM 2112 C CA . PHE A 1 281 ? 5.355 26.875 0.8 1 94.56 281 PHE A CA 1
ATOM 2113 C C . PHE A 1 281 ? 4.836 26.266 2.096 1 94.56 281 PHE A C 1
ATOM 2115 O O . PHE A 1 281 ? 3.627 26.203 2.322 1 94.56 281 PHE A O 1
ATOM 2122 N N . VAL A 1 282 ? 5.742 25.734 2.902 1 93.25 282 VAL A N 1
ATOM 2123 C CA . VAL A 1 282 ? 5.465 25.156 4.215 1 93.25 282 VAL A CA 1
ATOM 2124 C C . VAL A 1 282 ? 6.164 25.969 5.297 1 93.25 282 VAL A C 1
ATOM 2126 O O . VAL A 1 282 ? 7.355 26.281 5.184 1 93.25 282 VAL A O 1
ATOM 2129 N N . GLU A 1 283 ? 5.367 26.344 6.27 1 93.12 283 GLU A N 1
ATOM 2130 C CA . GLU A 1 283 ? 5.91 27.156 7.359 1 93.12 283 GLU A CA 1
ATOM 2131 C C . GLU A 1 283 ? 5.668 26.484 8.711 1 93.12 283 GLU A C 1
ATOM 2133 O O . GLU A 1 283 ? 4.621 25.875 8.93 1 93.12 283 GLU A O 1
ATOM 2138 N N . PHE A 1 284 ? 6.605 26.609 9.57 1 90.19 284 PHE A N 1
ATOM 2139 C CA . PHE A 1 284 ? 6.422 26.141 10.938 1 90.19 284 PHE A CA 1
ATOM 2140 C C . PHE A 1 284 ? 7.293 26.938 11.906 1 90.19 284 PHE A C 1
ATOM 2142 O O . PHE A 1 284 ? 8.297 27.516 11.5 1 90.19 284 PHE A O 1
ATOM 2149 N N . GLN A 1 285 ? 6.848 27 13.141 1 93.12 285 GLN A N 1
ATOM 2150 C CA . GLN A 1 285 ? 7.629 27.547 14.242 1 93.12 285 GLN A CA 1
ATOM 2151 C C . GLN A 1 285 ? 8.328 26.453 15.031 1 93.12 285 GLN A C 1
ATOM 2153 O O . GLN A 1 285 ? 7.699 25.469 15.43 1 93.12 285 GLN A O 1
ATOM 2158 N N . ALA A 1 286 ? 9.672 26.609 15.242 1 95.31 286 ALA A N 1
ATOM 2159 C CA . ALA A 1 286 ? 10.422 25.594 15.961 1 95.31 286 ALA A CA 1
ATOM 2160 C C . ALA A 1 286 ? 10.016 25.547 17.438 1 95.31 286 ALA A C 1
ATOM 2162 O O . ALA A 1 286 ? 10.031 26.578 18.125 1 95.31 286 ALA A O 1
ATOM 2163 N N . ALA A 1 287 ? 9.688 24.391 17.891 1 90.94 287 ALA A N 1
ATOM 2164 C CA . ALA A 1 287 ? 9.273 24.219 19.281 1 90.94 287 ALA A CA 1
ATOM 2165 C C . ALA A 1 287 ? 10.477 23.969 20.188 1 90.94 287 ALA A C 1
ATOM 2167 O O . ALA A 1 287 ? 10.352 23.953 21.406 1 90.94 287 ALA A O 1
ATOM 2168 N N . SER A 1 288 ? 11.602 23.688 19.641 1 95.19 288 SER A N 1
ATOM 2169 C CA . SER A 1 288 ? 12.883 23.5 20.312 1 95.19 288 SER A CA 1
ATOM 2170 C C . SER A 1 288 ? 14.047 23.766 19.359 1 95.19 288 SER A C 1
ATOM 2172 O O . SER A 1 288 ? 13.867 23.844 18.141 1 95.19 288 SER A O 1
ATOM 2174 N N . SER A 1 289 ? 15.25 24.047 19.984 1 97.44 289 SER A N 1
ATOM 2175 C CA . SER A 1 289 ? 16.469 24.094 19.188 1 97.44 289 SER A CA 1
ATOM 2176 C C . SER A 1 289 ? 17 22.703 18.891 1 97.44 289 SER A C 1
ATOM 2178 O O . SER A 1 289 ? 17.391 21.984 19.812 1 97.44 289 SER A O 1
ATOM 2180 N N . THR A 1 290 ? 17 22.281 17.688 1 98.25 290 THR A N 1
ATOM 2181 C CA . THR A 1 290 ? 17.359 20.938 17.266 1 98.25 290 THR A CA 1
ATOM 2182 C C . THR A 1 290 ? 17.625 20.891 15.758 1 98.25 290 THR A C 1
ATOM 2184 O O . THR A 1 290 ? 17.969 21.922 15.156 1 98.25 290 THR A O 1
ATOM 2187 N N . THR A 1 291 ? 17.688 19.781 15.219 1 98.5 291 THR A N 1
ATOM 2188 C CA . THR A 1 291 ? 17.766 19.578 13.773 1 98.5 291 THR A CA 1
ATOM 2189 C C . THR A 1 291 ? 16.422 19.094 13.234 1 98.5 291 THR A C 1
ATOM 2191 O O . THR A 1 291 ? 15.797 18.203 13.82 1 98.5 291 THR A O 1
ATOM 2194 N N . VAL A 1 292 ? 15.984 19.75 12.219 1 98.44 292 VAL A N 1
ATOM 2195 C CA . VAL A 1 292 ? 14.781 19.312 11.516 1 98.44 292 VAL A CA 1
ATOM 2196 C C . VAL A 1 292 ? 15.172 18.531 10.266 1 98.44 292 VAL A C 1
ATOM 2198 O O . VAL A 1 292 ? 16.125 18.891 9.562 1 98.44 292 VAL A O 1
ATOM 2201 N N . PHE A 1 293 ? 14.5 17.422 10.055 1 98.75 293 PHE A N 1
ATOM 2202 C CA . PHE A 1 293 ? 14.578 16.641 8.82 1 98.75 293 PHE A CA 1
ATOM 2203 C C . PHE A 1 293 ? 13.312 16.828 7.996 1 98.75 293 PHE A C 1
ATOM 2205 O O . PHE A 1 293 ? 12.203 16.844 8.539 1 98.75 293 PHE A O 1
ATOM 2212 N N . ILE A 1 294 ? 13.461 17.031 6.727 1 98.56 294 ILE A N 1
ATOM 2213 C CA . ILE A 1 294 ? 12.297 16.984 5.852 1 98.56 294 ILE A CA 1
ATOM 2214 C C . ILE A 1 294 ? 12.453 15.859 4.832 1 98.56 294 ILE A C 1
ATOM 2216 O O . ILE A 1 294 ? 13.562 15.602 4.352 1 98.56 294 ILE A O 1
ATOM 2220 N N . ASP A 1 295 ? 11.445 15.156 4.66 1 98.31 295 ASP A N 1
ATOM 2221 C CA . ASP A 1 295 ? 11.273 14.156 3.607 1 98.31 295 ASP A CA 1
ATOM 2222 C C . ASP A 1 295 ? 10.375 14.688 2.49 1 98.31 295 ASP A C 1
ATOM 2224 O O . ASP A 1 295 ? 9.195 14.953 2.711 1 98.31 295 ASP A O 1
ATOM 2228 N N . LEU A 1 296 ? 11 14.875 1.29 1 98.31 296 LEU A N 1
ATOM 2229 C CA . LEU A 1 296 ? 10.234 15.281 0.115 1 98.31 296 LEU A CA 1
ATOM 2230 C C . LEU A 1 296 ? 9.867 14.07 -0.736 1 98.31 296 LEU A C 1
ATOM 2232 O O . LEU A 1 296 ? 10.711 13.219 -1.013 1 98.31 296 LEU A O 1
ATOM 2236 N N . TYR A 1 297 ? 8.648 13.977 -1.138 1 96.94 297 TYR A N 1
ATOM 2237 C CA . TYR A 1 297 ? 8.219 12.898 -2.02 1 96.94 297 TYR A CA 1
ATOM 2238 C C . TYR A 1 297 ? 7.059 13.352 -2.904 1 96.94 297 TYR A C 1
ATOM 2240 O O . TYR A 1 297 ? 6.426 14.375 -2.635 1 96.94 297 TYR A O 1
ATOM 2248 N N . SER A 1 298 ? 6.898 12.656 -4.012 1 94.25 298 SER A N 1
ATOM 2249 C CA . SER A 1 298 ? 5.836 12.961 -4.961 1 94.25 298 SER A CA 1
ATOM 2250 C C . SER A 1 298 ? 4.504 12.375 -4.512 1 94.25 298 SER A C 1
ATOM 2252 O O . SER A 1 298 ? 4.383 11.164 -4.324 1 94.25 298 SER A O 1
ATOM 2254 N N . ALA A 1 299 ? 3.488 13.211 -4.422 1 86.75 299 ALA A N 1
ATOM 2255 C CA . ALA A 1 299 ? 2.166 12.766 -3.99 1 86.75 299 ALA A CA 1
ATOM 2256 C C . ALA A 1 299 ? 1.554 11.805 -5.008 1 86.75 299 ALA A C 1
ATOM 2258 O O . ALA A 1 299 ? 0.819 10.891 -4.637 1 86.75 299 ALA A O 1
ATOM 2259 N N . ASN A 1 300 ? 1.85 11.906 -6.223 1 86 300 ASN A N 1
ATOM 2260 C CA . ASN A 1 300 ? 1.255 11.094 -7.273 1 86 300 ASN A CA 1
ATOM 2261 C C . ASN A 1 300 ? 2.191 9.969 -7.707 1 86 300 ASN A C 1
ATOM 2263 O O . ASN A 1 300 ? 1.925 9.281 -8.695 1 86 300 ASN A O 1
ATOM 2267 N N . GLU A 1 301 ? 3.299 9.82 -7.035 1 87.81 301 GLU A N 1
ATOM 2268 C CA . GLU A 1 301 ? 4.281 8.773 -7.289 1 87.81 301 GLU A CA 1
ATOM 2269 C C . GLU A 1 301 ? 4.754 8.797 -8.742 1 87.81 301 GLU A C 1
ATOM 2271 O O . GLU A 1 301 ? 4.73 7.77 -9.422 1 87.81 301 GLU A O 1
ATOM 2276 N N . THR A 1 302 ? 5.16 9.906 -9.18 1 90.56 302 THR A N 1
ATOM 2277 C CA . THR A 1 302 ? 5.73 10.086 -10.508 1 90.56 302 THR A CA 1
ATOM 2278 C C . THR A 1 302 ? 7.125 10.695 -10.422 1 90.56 302 THR A C 1
ATOM 2280 O O . THR A 1 302 ? 7.395 11.523 -9.555 1 90.56 302 THR A O 1
ATOM 2283 N N . ALA A 1 303 ? 7.934 10.234 -11.312 1 93.06 303 ALA A N 1
ATOM 2284 C CA . ALA A 1 303 ? 9.234 10.891 -11.438 1 93.06 303 ALA A CA 1
ATOM 2285 C C . ALA A 1 303 ? 9.07 12.344 -11.867 1 93.06 303 ALA A C 1
ATOM 2287 O O . ALA A 1 303 ? 8.234 12.656 -12.719 1 93.06 303 ALA A O 1
ATOM 2288 N N . SER A 1 304 ? 9.805 13.227 -11.258 1 95.88 304 SER A N 1
ATOM 2289 C CA . SER A 1 304 ? 9.703 14.648 -11.539 1 95.88 304 SER A CA 1
ATOM 2290 C C . SER A 1 304 ? 10.875 15.422 -10.945 1 95.88 304 SER A C 1
ATOM 2292 O O . SER A 1 304 ? 11.766 14.828 -10.328 1 95.88 304 SER A O 1
ATOM 2294 N N . THR A 1 305 ? 10.898 16.703 -11.281 1 97.81 305 THR A N 1
ATOM 2295 C CA . THR A 1 305 ? 11.906 17.594 -10.711 1 97.81 305 THR A CA 1
ATOM 2296 C C . THR A 1 305 ? 11.266 18.625 -9.781 1 97.81 305 THR A C 1
ATOM 2298 O O . THR A 1 305 ? 10.086 18.953 -9.93 1 97.81 305 THR A O 1
ATOM 2301 N N . TYR A 1 306 ? 11.961 19.031 -8.781 1 98.25 306 TYR A N 1
ATOM 2302 C CA . TYR A 1 306 ? 11.516 20.047 -7.836 1 98.25 306 TYR A CA 1
ATOM 2303 C C . TYR A 1 306 ? 12.648 21 -7.465 1 98.25 306 TYR A C 1
ATOM 2305 O O . TYR A 1 306 ? 13.812 20.734 -7.793 1 98.25 306 TYR A O 1
ATOM 2313 N N . ALA A 1 307 ? 12.375 22.125 -6.938 1 98.75 307 ALA A N 1
ATOM 2314 C CA . ALA A 1 307 ? 13.336 23.078 -6.375 1 98.75 307 ALA A CA 1
ATOM 2315 C C . ALA A 1 307 ? 12.719 23.859 -5.215 1 98.75 307 ALA A C 1
ATOM 2317 O O . ALA A 1 307 ? 11.516 24.125 -5.203 1 98.75 307 ALA A O 1
ATOM 2318 N N . PHE A 1 308 ? 13.523 24.203 -4.266 1 98.56 308 PHE A N 1
ATOM 2319 C CA . PHE A 1 308 ? 13.008 24.922 -3.104 1 98.56 308 PHE A CA 1
ATOM 2320 C C . PHE A 1 308 ? 14.109 25.703 -2.412 1 98.56 308 PHE A C 1
ATOM 2322 O O . PHE A 1 308 ? 15.289 25.547 -2.738 1 98.56 308 PHE A O 1
ATOM 2329 N N . ARG A 1 309 ? 13.742 26.625 -1.594 1 98.44 309 ARG A N 1
ATOM 2330 C CA . ARG A 1 309 ? 14.594 27.375 -0.674 1 98.44 309 ARG A CA 1
ATOM 2331 C C . ARG A 1 309 ? 14.094 27.25 0.761 1 98.44 309 ARG A C 1
ATOM 23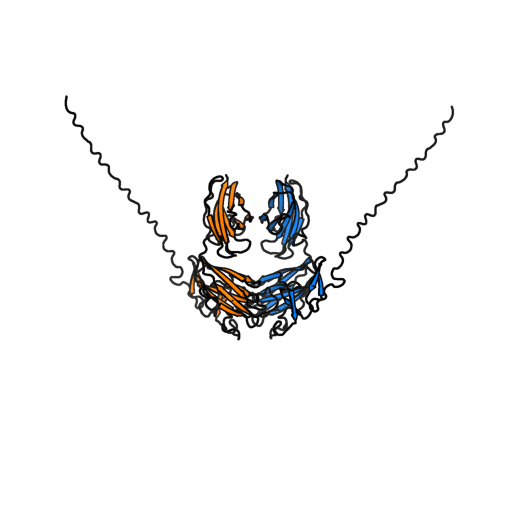33 O O . ARG A 1 309 ? 12.898 27.031 0.992 1 98.44 309 ARG A O 1
ATOM 2340 N N . VAL A 1 310 ? 14.984 27.266 1.68 1 98.38 310 VAL A N 1
ATOM 2341 C CA . VAL A 1 310 ? 14.617 27.266 3.094 1 98.38 310 VAL A CA 1
ATOM 2342 C C . VAL A 1 310 ? 15.016 28.594 3.73 1 98.38 310 VAL A C 1
ATOM 2344 O O . VAL A 1 310 ? 16.156 29.047 3.586 1 98.38 310 VAL A O 1
ATOM 2347 N N . TYR A 1 311 ? 14.047 29.188 4.41 1 98.25 311 TYR A N 1
ATOM 2348 C CA . TYR A 1 311 ? 14.273 30.469 5.051 1 98.25 311 TYR A CA 1
ATOM 2349 C C . TYR A 1 311 ? 14.047 30.375 6.555 1 98.25 311 TYR A C 1
ATOM 2351 O O . TYR A 1 311 ? 13.234 29.578 7.023 1 98.25 311 TYR A O 1
ATOM 2359 N N . GLU A 1 312 ? 14.758 31.125 7.23 1 97.88 312 GLU A N 1
ATOM 2360 C CA . GLU A 1 312 ? 14.57 31.359 8.656 1 97.88 312 GLU A CA 1
ATOM 2361 C C . GLU A 1 312 ? 14.125 32.781 8.938 1 97.88 312 GLU A C 1
ATOM 2363 O O . GLU A 1 312 ? 14.688 33.75 8.391 1 97.88 312 GLU A O 1
ATOM 2368 N N . TYR A 1 313 ? 13.047 32.906 9.734 1 94.62 313 TYR A N 1
ATOM 2369 C CA . TYR A 1 313 ? 12.57 34.188 10.211 1 94.62 313 TYR A CA 1
ATOM 2370 C C . TYR A 1 313 ? 12.688 34.281 11.727 1 94.62 313 TYR A C 1
ATOM 2372 O O . TYR A 1 313 ? 12.156 33.438 12.453 1 94.62 313 TYR A O 1
ATOM 2380 N N . ARG A 1 314 ? 13.539 35.094 12.227 1 85.5 314 ARG A N 1
ATOM 2381 C CA . ARG A 1 314 ? 13.711 35.344 13.656 1 85.5 314 ARG A CA 1
ATOM 2382 C C . ARG A 1 314 ? 12.969 36.594 14.094 1 85.5 314 ARG A C 1
ATOM 2384 O O . ARG A 1 314 ? 12.797 37.531 13.312 1 85.5 314 ARG A O 1
ATOM 2391 N N . MET B 1 1 ? -76.938 55.906 50.406 1 28.5 1 MET B N 1
ATOM 2392 C CA . MET B 1 1 ? -75.812 54.938 50.469 1 28.5 1 MET B CA 1
ATOM 2393 C C . MET B 1 1 ? -76.125 53.781 49.5 1 28.5 1 MET B C 1
ATOM 2395 O O . MET B 1 1 ? -76.75 52.781 49.875 1 28.5 1 MET B O 1
ATOM 2399 N N . ASN B 1 2 ? -76.438 54.156 48.25 1 31.97 2 ASN B N 1
ATOM 2400 C CA . ASN B 1 2 ? -76.875 53.312 47.156 1 31.97 2 ASN B CA 1
ATOM 2401 C C . ASN B 1 2 ? -75.812 52.25 46.812 1 31.97 2 ASN B C 1
ATOM 2403 O O . ASN B 1 2 ? -74.625 52.562 46.688 1 31.97 2 ASN B O 1
ATOM 2407 N N . PRO B 1 3 ? -76.125 50.969 47.062 1 35.5 3 PRO B N 1
ATOM 2408 C CA . PRO B 1 3 ? -75.312 49.75 46.906 1 35.5 3 PRO B CA 1
ATOM 2409 C C . PRO B 1 3 ? -74.875 49.5 45.469 1 35.5 3 PRO B C 1
ATOM 2411 O O . PRO B 1 3 ? -75.75 49.375 44.594 1 35.5 3 PRO B O 1
ATOM 2414 N N . LEU B 1 4 ? -73.938 50.188 44.938 1 34.03 4 LEU B N 1
ATOM 2415 C CA . LEU B 1 4 ? -73.438 50.062 43.562 1 34.03 4 LEU B CA 1
ATOM 2416 C C . LEU B 1 4 ? -73.125 48.625 43.25 1 34.03 4 LEU B C 1
ATOM 2418 O O . LEU B 1 4 ? -72.312 48 43.969 1 34.03 4 LEU B O 1
ATOM 2422 N N . THR B 1 5 ? -74.062 47.906 42.625 1 33.38 5 THR B N 1
ATOM 2423 C CA . THR B 1 5 ? -74 46.531 42.156 1 33.38 5 THR B CA 1
ATOM 2424 C C . THR B 1 5 ? -72.875 46.25 41.219 1 33.38 5 THR B C 1
ATOM 2426 O O . THR B 1 5 ? -72.688 46.969 40.25 1 33.38 5 THR B O 1
ATOM 2429 N N . SER B 1 6 ? -71.75 45.75 41.719 1 34.09 6 SER B N 1
ATOM 2430 C CA . SER B 1 6 ? -70.5 45.438 41.031 1 34.09 6 SER B CA 1
ATOM 2431 C C . SER B 1 6 ? -70.688 44.406 39.938 1 34.09 6 SER B C 1
ATOM 2433 O O . SER B 1 6 ? -71.188 43.312 40.219 1 34.09 6 SER B O 1
ATOM 2435 N N . ARG B 1 7 ? -71.125 44.875 38.75 1 32.66 7 ARG B N 1
ATOM 2436 C CA . ARG B 1 7 ? -71.312 43.969 37.625 1 32.66 7 ARG B CA 1
ATOM 2437 C C . ARG B 1 7 ? -70.062 43.188 37.344 1 32.66 7 ARG B C 1
ATOM 2439 O O . ARG B 1 7 ? -69 43.75 37.125 1 32.66 7 ARG B O 1
ATOM 2446 N N . LEU B 1 8 ? -70 41.938 37.844 1 33.62 8 LEU B N 1
ATOM 2447 C CA . LEU B 1 8 ? -68.938 40.938 37.625 1 33.62 8 LEU B CA 1
ATOM 2448 C C . LEU B 1 8 ? -68.812 40.594 36.156 1 33.62 8 LEU B C 1
ATOM 2450 O O . LEU B 1 8 ? -69.75 40.094 35.531 1 33.62 8 LEU B O 1
ATOM 2454 N N . VAL B 1 9 ? -68.25 41.5 35.281 1 33.91 9 VAL B N 1
ATOM 2455 C CA . VAL B 1 9 ? -68.062 41.156 33.906 1 33.91 9 VAL B CA 1
ATOM 2456 C C . VAL B 1 9 ? -67.25 39.844 33.781 1 33.91 9 VAL B C 1
ATOM 2458 O O . VAL B 1 9 ? -66.125 39.75 34.312 1 33.91 9 VAL B O 1
ATOM 2461 N N . LEU B 1 10 ? -67.875 38.719 33.594 1 32.75 10 LEU B N 1
ATOM 2462 C CA . LEU B 1 10 ? -67.312 37.406 33.312 1 32.75 10 LEU B CA 1
ATOM 2463 C C . LEU B 1 10 ? -66.5 37.438 32.031 1 32.75 10 LEU B C 1
ATOM 2465 O O . LEU B 1 10 ? -67.062 37.719 30.969 1 32.75 10 LEU B O 1
ATOM 2469 N N . LEU B 1 11 ? -65.25 38 32.094 1 33.19 11 LEU B N 1
ATOM 2470 C CA . LEU B 1 11 ? -64.438 37.906 30.906 1 33.19 11 LEU B CA 1
ATOM 2471 C C . LEU B 1 11 ? -64.25 36.469 30.453 1 33.19 11 LEU B C 1
ATOM 2473 O O . LEU B 1 11 ? -63.812 35.625 31.25 1 33.19 11 LEU B O 1
ATOM 2477 N N . SER B 1 12 ? -65.062 36 29.5 1 35.69 12 SER B N 1
ATOM 2478 C CA . SER B 1 12 ? -64.875 34.688 28.828 1 35.69 12 SER B CA 1
ATOM 2479 C C . SER B 1 12 ? -63.5 34.531 28.266 1 35.69 12 SER B C 1
ATOM 2481 O O . SER B 1 12 ? -63.031 35.375 27.484 1 35.69 12 SER B O 1
ATOM 2483 N N . SER B 1 13 ? -62.562 34 29.062 1 33.62 13 SER B N 1
ATOM 2484 C CA . SER B 1 13 ? -61.25 33.656 28.562 1 33.62 13 SER B CA 1
ATOM 2485 C C . SER B 1 13 ? -61.344 32.688 27.375 1 33.62 13 SER B C 1
ATOM 2487 O O . SER B 1 13 ? -61.906 31.594 27.5 1 33.62 13 SER B O 1
ATOM 2489 N N . LEU B 1 14 ? -61.594 33.219 26.141 1 34.78 14 LEU B N 1
ATOM 2490 C CA . LEU B 1 14 ? -61.469 32.375 24.984 1 34.78 14 LEU B CA 1
ATOM 2491 C C . LEU B 1 14 ? -60.156 31.578 25.016 1 34.78 14 LEU B C 1
ATOM 2493 O O . LEU B 1 14 ? -59.062 32.188 25.062 1 34.78 14 LEU B O 1
ATOM 2497 N N . LEU B 1 15 ? -60.156 30.406 25.609 1 35.03 15 LEU B N 1
ATOM 2498 C CA . LEU B 1 15 ? -59.062 29.438 25.516 1 35.03 15 LEU B CA 1
ATOM 2499 C C . LEU B 1 15 ? -58.688 29.172 24.062 1 35.03 15 LEU B C 1
ATOM 2501 O O . LEU B 1 15 ? -59.5 28.656 23.297 1 35.03 15 LEU B O 1
ATOM 2505 N N . PHE B 1 16 ? -57.906 30.094 23.422 1 36.09 16 PHE B N 1
ATOM 2506 C CA . PHE B 1 16 ? -57.344 29.656 22.141 1 36.09 16 PHE B CA 1
ATOM 2507 C C . PHE B 1 16 ? -56.594 28.344 22.312 1 36.09 16 PHE B C 1
ATOM 2509 O O . PHE B 1 16 ? -55.656 28.25 23.094 1 36.09 16 PHE B O 1
ATOM 2516 N N . ALA B 1 17 ? -57.25 27.172 22.062 1 37.69 17 ALA B N 1
ATOM 2517 C CA . ALA B 1 17 ? -56.531 25.922 21.938 1 37.69 17 ALA B CA 1
ATOM 2518 C C . ALA B 1 17 ? -55.406 26.047 20.891 1 37.69 17 ALA B C 1
ATOM 2520 O O . ALA B 1 17 ? -55.688 26.484 19.766 1 37.69 17 ALA B O 1
ATOM 2521 N N . PRO B 1 18 ? -54.125 26.141 21.344 1 37.62 18 PRO B N 1
ATOM 2522 C CA . PRO B 1 18 ? -53.125 26.031 20.281 1 37.62 18 PRO B CA 1
ATOM 2523 C C . PRO B 1 18 ? -53.375 24.828 19.359 1 37.62 18 PRO B C 1
ATOM 2525 O O . PRO B 1 18 ? -53.625 23.719 19.844 1 37.62 18 PRO B O 1
ATOM 2528 N N . ALA B 1 19 ? -54 25.031 18.172 1 38.38 19 ALA B N 1
ATOM 2529 C CA . ALA B 1 19 ? -53.906 23.969 17.172 1 38.38 19 ALA B CA 1
ATOM 2530 C C . ALA B 1 19 ? -52.469 23.438 17.078 1 38.38 19 ALA B C 1
ATOM 2532 O O . ALA B 1 19 ? -51.531 24.203 16.844 1 38.38 19 ALA B O 1
ATOM 2533 N N . CYS B 1 20 ? -52.156 22.359 17.781 1 36.31 20 CYS B N 1
ATOM 2534 C CA . CYS B 1 20 ? -50.938 21.625 17.469 1 36.31 20 CYS B CA 1
ATOM 2535 C C . CYS B 1 20 ? -50.812 21.375 15.961 1 36.31 20 CYS B C 1
ATOM 2537 O O . CYS B 1 20 ? -51.656 20.672 15.383 1 36.31 20 CYS B O 1
ATOM 2539 N N . LEU B 1 21 ? -50.406 22.406 15.164 1 36.34 21 LEU B N 1
ATOM 2540 C CA . LEU B 1 21 ? -49.969 21.984 13.844 1 36.34 21 LEU B CA 1
ATOM 2541 C C . LEU B 1 21 ? -49.25 20.641 13.914 1 36.34 21 LEU B C 1
ATOM 2543 O O . LEU B 1 21 ? -48.312 20.469 14.703 1 36.34 21 LEU B O 1
ATOM 2547 N N . ASP B 1 22 ? -50 19.578 13.648 1 38.22 22 ASP B N 1
ATOM 2548 C CA . ASP B 1 22 ? -49.344 18.312 13.312 1 38.22 22 ASP B CA 1
ATOM 2549 C C . ASP B 1 22 ? -48.188 18.547 12.367 1 38.22 22 ASP B C 1
ATOM 2551 O O . ASP B 1 22 ? -48.375 18.891 11.203 1 38.22 22 ASP B O 1
ATOM 2555 N N . MET B 1 23 ? -47.094 19.156 12.805 1 39.16 23 MET B N 1
ATOM 2556 C CA . MET B 1 23 ? -45.875 19.078 12.023 1 39.16 23 MET B CA 1
ATOM 2557 C C . MET B 1 23 ? -45.562 17.625 11.633 1 39.16 23 MET B C 1
ATOM 2559 O O . MET B 1 23 ? -44.531 17.078 12.023 1 39.16 23 MET B O 1
ATOM 2563 N N . SER B 1 24 ? -46.562 16.812 11.461 1 39 24 SER B N 1
ATOM 2564 C CA . SER B 1 24 ? -46.062 15.641 10.758 1 39 24 SER B CA 1
ATOM 2565 C C . SER B 1 24 ? -45.156 16.047 9.602 1 39 24 SER B C 1
ATOM 2567 O O . SER B 1 24 ? -45.594 16.656 8.625 1 39 24 SER B O 1
ATOM 2569 N N . GLN B 1 25 ? -43.906 16.391 9.844 1 41.06 25 GLN B N 1
ATOM 2570 C CA . GLN B 1 25 ? -43 16.422 8.703 1 41.06 25 GLN B CA 1
ATOM 2571 C C . GLN B 1 25 ? -43.375 15.352 7.68 1 41.06 25 GLN B C 1
ATOM 2573 O O . GLN B 1 25 ? -43.719 14.219 8.047 1 41.06 25 GLN B O 1
ATOM 2578 N N . PRO B 1 26 ? -43.938 15.695 6.535 1 43.81 26 PRO B N 1
ATOM 2579 C CA . PRO B 1 26 ? -44.031 14.594 5.574 1 43.81 26 PRO B CA 1
ATOM 2580 C C . PRO B 1 26 ? -42.875 13.602 5.676 1 43.81 26 PRO B C 1
ATOM 2582 O O . PRO B 1 26 ? -41.75 14.008 5.898 1 43.81 26 PRO B O 1
ATOM 2585 N N . GLY B 1 27 ? -43.062 12.414 6.273 1 42.66 27 GLY B N 1
ATOM 2586 C CA . GLY B 1 27 ? -42.062 11.367 6.191 1 42.66 27 GLY B CA 1
ATOM 2587 C C . GLY B 1 27 ? -41.219 11.453 4.938 1 42.66 27 GLY B C 1
ATOM 2588 O O . GLY B 1 27 ? -41.688 11.906 3.893 1 42.66 27 GLY B O 1
ATOM 2589 N N . THR B 1 28 ? -39.969 11.875 5.023 1 49.38 28 THR B N 1
ATOM 2590 C CA . THR B 1 28 ? -39.125 11.68 3.852 1 49.38 28 THR B CA 1
ATOM 2591 C C . THR B 1 28 ? -39.625 10.484 3.031 1 49.38 28 THR B C 1
ATOM 2593 O O . THR B 1 28 ? -39.812 9.391 3.566 1 49.38 28 THR B O 1
ATOM 2596 N N . PRO B 1 29 ? -40.406 10.656 1.997 1 51.22 29 PRO B N 1
ATOM 2597 C CA . PRO B 1 29 ? -40.812 9.469 1.235 1 51.22 29 PRO B CA 1
ATOM 2598 C C . PRO B 1 29 ? -39.781 8.344 1.308 1 51.22 29 PRO B C 1
ATOM 2600 O O . PRO B 1 29 ? -38.594 8.602 1.416 1 51.22 29 PRO B O 1
ATOM 2603 N N . PRO B 1 30 ? -40.188 7.176 1.816 1 54.31 30 PRO B N 1
ATOM 2604 C CA . PRO B 1 30 ? -39.219 6.09 1.807 1 54.31 30 PRO B CA 1
ATOM 2605 C C . PRO B 1 30 ? -38.344 6.098 0.553 1 54.31 30 PRO B C 1
ATOM 2607 O O . PRO B 1 30 ? -38.812 6.375 -0.543 1 54.31 30 PRO B O 1
ATOM 2610 N N . THR B 1 31 ? -37.125 6.48 0.695 1 68.38 31 THR B N 1
ATOM 2611 C CA . THR B 1 31 ? -36.219 6.418 -0.443 1 68.38 31 THR B CA 1
ATOM 2612 C C . THR B 1 31 ? -36.531 5.227 -1.334 1 68.38 31 THR B C 1
ATOM 2614 O O . THR B 1 31 ? -36.656 4.094 -0.853 1 68.38 31 THR B O 1
ATOM 2617 N N . LYS B 1 32 ? -37.188 5.445 -2.463 1 77.69 32 LYS B N 1
ATOM 2618 C CA . LYS B 1 32 ? -37.562 4.418 -3.438 1 77.69 32 LYS B CA 1
ATOM 2619 C C . LYS B 1 32 ? -36.438 3.412 -3.615 1 77.69 32 LYS B C 1
ATOM 2621 O O . LYS B 1 32 ? -35.25 3.797 -3.721 1 77.69 32 LYS B O 1
ATOM 2626 N N . ASN B 1 33 ? -36.688 2.078 -3.225 1 90.06 33 ASN B N 1
ATOM 2627 C CA . ASN B 1 33 ? -35.75 1.006 -3.553 1 90.06 33 ASN B CA 1
ATOM 2628 C C . ASN B 1 33 ? -35.406 1.013 -5.035 1 90.06 33 ASN B C 1
ATOM 2630 O O . ASN B 1 33 ? -36.25 0.734 -5.887 1 90.06 33 ASN B O 1
ATOM 2634 N N . PRO B 1 34 ? -34.188 1.357 -5.273 1 94.69 34 PRO B N 1
ATOM 2635 C CA . PRO B 1 34 ? -33.812 1.467 -6.684 1 94.69 34 PRO B CA 1
ATOM 2636 C C . PRO B 1 34 ? -33.875 0.132 -7.422 1 94.69 34 PRO B C 1
ATOM 2638 O O . PRO B 1 34 ? -33.812 0.097 -8.656 1 94.69 34 PRO B O 1
ATOM 2641 N N . CYS B 1 35 ? -34.062 -0.946 -6.77 1 95.5 35 CYS B N 1
ATOM 2642 C CA . CYS B 1 35 ? -34.031 -2.27 -7.383 1 95.5 35 CYS B CA 1
ATOM 2643 C C . CYS B 1 35 ? -35.469 -2.777 -7.629 1 95.5 35 CYS B C 1
ATOM 2645 O O . CYS B 1 35 ? -35.656 -3.914 -8.062 1 95.5 35 CYS B O 1
ATOM 2647 N N . ASP B 1 36 ? -36.406 -1.958 -7.383 1 93.38 36 ASP B N 1
ATOM 2648 C CA . ASP B 1 36 ? -37.812 -2.299 -7.609 1 93.38 36 ASP B CA 1
ATOM 2649 C C . ASP B 1 36 ? -38.5 -1.239 -8.469 1 93.38 36 ASP B C 1
ATOM 2651 O O . ASP B 1 36 ? -38.781 -0.142 -7.988 1 93.38 36 ASP B O 1
ATOM 2655 N N . PRO B 1 37 ? -38.906 -1.542 -9.578 1 93.56 37 PRO B N 1
ATOM 2656 C CA . PRO B 1 37 ? -38.594 -2.801 -10.266 1 93.56 37 PRO B CA 1
ATOM 2657 C C . PRO B 1 37 ? -37.125 -2.959 -10.57 1 93.56 37 PRO B C 1
ATOM 2659 O O . PRO B 1 37 ? -36.375 -1.968 -10.602 1 93.56 37 PRO B O 1
ATOM 2662 N N . ASN B 1 38 ? -36.688 -4.172 -10.797 1 94.62 38 ASN B N 1
ATOM 2663 C CA . ASN B 1 38 ? -35.281 -4.461 -11.062 1 94.62 38 ASN B CA 1
ATOM 2664 C C . ASN B 1 38 ? -34.812 -3.852 -12.383 1 94.62 38 ASN B C 1
ATOM 2666 O O . ASN B 1 38 ? -35.25 -4.266 -13.453 1 94.62 38 ASN B O 1
ATOM 2670 N N . PRO B 1 39 ? -33.938 -2.926 -12.258 1 96.25 39 PRO B N 1
ATOM 2671 C CA . PRO B 1 39 ? -33.469 -2.287 -13.492 1 96.25 39 PRO B CA 1
ATOM 2672 C C . PRO B 1 39 ? -32.406 -3.109 -14.219 1 96.25 39 PRO B C 1
ATOM 2674 O O . PRO B 1 39 ? -32.031 -2.775 -15.344 1 96.25 39 PRO B O 1
ATOM 2677 N N . CYS B 1 40 ? -31.844 -4.109 -13.633 1 95.69 40 CYS B N 1
ATOM 2678 C CA . CYS B 1 40 ? -30.781 -4.934 -14.203 1 95.69 40 CYS B CA 1
ATOM 2679 C C . CYS B 1 40 ? -31.344 -5.965 -15.172 1 95.69 40 CYS B C 1
ATOM 2681 O O . CYS B 1 40 ? -31.828 -7.02 -14.75 1 95.69 40 CYS B O 1
ATOM 2683 N N . THR B 1 41 ? -31.172 -5.664 -16.5 1 92.44 41 THR B N 1
ATOM 2684 C CA . THR B 1 41 ? -31.906 -6.477 -17.469 1 92.44 41 THR B CA 1
ATOM 2685 C C . THR B 1 41 ? -30.938 -7.277 -18.344 1 92.44 41 THR B C 1
ATOM 2687 O O . THR B 1 41 ? -31.359 -8.102 -19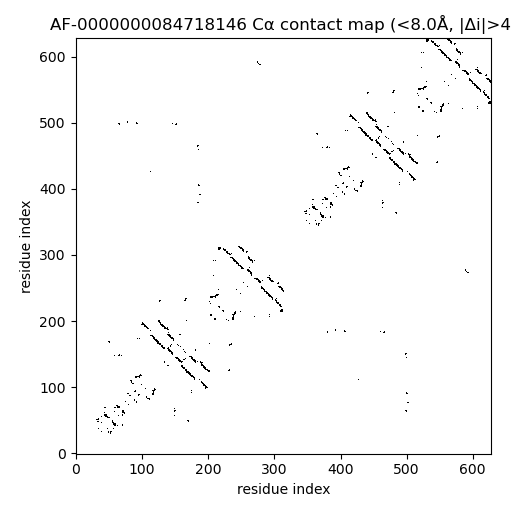.156 1 92.44 41 THR B O 1
ATOM 2690 N N . GLN B 1 42 ? -29.688 -7.051 -18.156 1 90.88 42 GLN B N 1
ATOM 2691 C CA . GLN B 1 42 ? -28.719 -7.82 -18.938 1 90.88 42 GLN B CA 1
ATOM 2692 C C . GLN B 1 42 ? -28.703 -9.281 -18.5 1 90.88 42 GLN B C 1
ATOM 2694 O O . GLN B 1 42 ? -28.859 -9.578 -17.312 1 90.88 42 GLN B O 1
ATOM 2699 N N . ALA B 1 43 ? -28.438 -10.18 -19.422 1 89.56 43 ALA B N 1
ATOM 2700 C CA . ALA B 1 43 ? -28.5 -11.617 -19.172 1 89.56 43 ALA B CA 1
ATOM 2701 C C . ALA B 1 43 ? -27.5 -12.031 -18.094 1 89.56 43 ALA B C 1
ATOM 2703 O O . ALA B 1 43 ? -27.812 -12.852 -17.219 1 89.56 43 ALA B O 1
ATOM 2704 N N . ASP B 1 44 ? -26.344 -11.461 -18.141 1 90.31 44 ASP B N 1
ATOM 2705 C CA . ASP B 1 44 ? -25.297 -11.883 -17.234 1 90.31 44 ASP B CA 1
ATOM 2706 C C . ASP B 1 44 ? -25.172 -10.93 -16.047 1 90.31 44 ASP B C 1
ATOM 2708 O O . ASP B 1 44 ? -24.328 -11.133 -15.164 1 90.31 44 ASP B O 1
ATOM 2712 N N . LYS B 1 45 ? -26 -9.867 -15.953 1 91.19 45 LYS B N 1
ATOM 2713 C CA . LYS B 1 45 ? -25.984 -8.867 -14.883 1 91.19 45 LYS B CA 1
ATOM 2714 C C . LYS B 1 45 ? -27.406 -8.516 -14.438 1 91.19 45 LYS B C 1
ATOM 2716 O O . LYS B 1 45 ? -27.812 -7.359 -14.547 1 91.19 45 LYS B O 1
ATOM 2721 N N . ASN B 1 46 ? -28.031 -9.5 -13.852 1 90.81 46 ASN B N 1
ATOM 2722 C CA . ASN B 1 46 ? -29.453 -9.305 -13.609 1 90.81 46 ASN B CA 1
ATOM 2723 C C . ASN B 1 46 ? -29.766 -9.242 -12.117 1 90.81 46 ASN B C 1
ATOM 2725 O O . ASN B 1 46 ? -30.922 -9.242 -11.719 1 90.81 46 ASN B O 1
ATOM 2729 N N . THR B 1 47 ? -28.734 -9.195 -11.297 1 91.62 47 THR B N 1
ATOM 2730 C CA . THR B 1 47 ? -28.922 -9.055 -9.859 1 91.62 47 THR B CA 1
ATOM 2731 C C . THR B 1 47 ? -28.703 -7.602 -9.43 1 91.62 47 THR B C 1
ATOM 2733 O O . THR B 1 47 ? -27.656 -7.016 -9.695 1 91.62 47 THR B O 1
ATOM 2736 N N . CYS B 1 48 ? -29.719 -7.055 -8.773 1 95 48 CYS B N 1
ATOM 2737 C CA . CYS B 1 48 ? -29.656 -5.652 -8.375 1 95 48 CYS B CA 1
ATOM 2738 C C . CYS B 1 48 ? -29.328 -5.516 -6.895 1 95 48 CYS B C 1
ATOM 2740 O O . CYS B 1 48 ? -29.859 -6.258 -6.062 1 95 48 CYS B O 1
ATOM 2742 N N . ALA B 1 49 ? -28.422 -4.695 -6.578 1 94.81 49 ALA B N 1
ATOM 2743 C CA . ALA B 1 49 ? -28.141 -4.305 -5.199 1 94.81 49 ALA B CA 1
ATOM 2744 C C . ALA B 1 49 ? -28.312 -2.801 -5.012 1 94.81 49 ALA B C 1
ATOM 2746 O O . ALA B 1 49 ? -28.125 -2.023 -5.949 1 94.81 49 ALA B O 1
ATOM 2747 N N . ASN B 1 50 ? -28.672 -2.377 -3.84 1 93.88 50 ASN B N 1
ATOM 2748 C CA . ASN B 1 50 ? -28.906 -0.977 -3.504 1 93.88 50 ASN B CA 1
ATOM 2749 C C . ASN B 1 50 ? -27.641 -0.323 -2.938 1 93.88 50 ASN B C 1
ATOM 2751 O O . ASN B 1 50 ? -27.234 -0.621 -1.813 1 93.88 50 ASN B O 1
ATOM 2755 N N . ASP B 1 51 ? -27.047 0.502 -3.686 1 92.25 51 ASP B N 1
ATOM 2756 C CA . ASP B 1 51 ? -25.891 1.288 -3.25 1 92.25 51 ASP B CA 1
ATOM 2757 C C . ASP B 1 51 ? -26.312 2.713 -2.889 1 92.25 51 ASP B C 1
ATOM 2759 O O . ASP B 1 51 ? -26.188 3.625 -3.711 1 92.25 51 ASP B O 1
ATOM 2763 N N . ASN B 1 52 ? -26.656 2.811 -1.671 1 86.19 52 ASN B N 1
ATOM 2764 C CA . ASN B 1 52 ? -27.062 4.109 -1.144 1 86.19 52 ASN B CA 1
ATOM 2765 C C . ASN B 1 52 ? -28.047 4.809 -2.068 1 86.19 52 ASN B C 1
ATOM 2767 O O . ASN B 1 52 ? -27.844 5.965 -2.445 1 86.19 52 ASN B O 1
ATOM 2771 N N . GLY B 1 53 ? -29.078 4.066 -2.508 1 88.75 53 GLY B N 1
ATOM 2772 C CA . GLY B 1 53 ? -30.156 4.613 -3.311 1 88.75 53 GLY B CA 1
ATOM 2773 C C . GLY B 1 53 ? -29.922 4.473 -4.801 1 88.75 53 GLY B C 1
ATOM 2774 O O . GLY B 1 53 ? -30.781 4.859 -5.609 1 88.75 53 GLY B O 1
ATOM 2775 N N . GLN B 1 54 ? -28.812 4.016 -5.109 1 91.38 54 GLN B N 1
ATOM 2776 C CA . GLN B 1 54 ? -28.5 3.775 -6.516 1 91.38 54 GLN B CA 1
ATOM 2777 C C . GLN B 1 54 ? -28.422 2.281 -6.816 1 91.38 54 GLN B C 1
ATOM 2779 O O . GLN B 1 54 ? -27.797 1.522 -6.066 1 91.38 54 GLN B O 1
ATOM 2784 N N . ALA B 1 55 ? -29.062 1.947 -7.879 1 94.25 55 ALA B N 1
ATOM 2785 C CA . ALA B 1 55 ? -29.016 0.542 -8.273 1 94.25 55 ALA B CA 1
ATOM 2786 C C . ALA B 1 55 ? -27.672 0.204 -8.922 1 94.25 55 ALA B C 1
ATOM 2788 O O . ALA B 1 55 ? -27.172 0.959 -9.758 1 94.25 55 ALA B O 1
ATOM 2789 N N . ILE B 1 56 ? -27.141 -0.862 -8.461 1 93.81 56 ILE B N 1
ATOM 2790 C CA . ILE B 1 56 ? -26 -1.427 -9.172 1 93.81 56 ILE B CA 1
ATOM 2791 C C . ILE B 1 56 ? -26.328 -2.852 -9.617 1 93.81 56 ILE B C 1
ATOM 2793 O O . ILE B 1 56 ? -27.031 -3.58 -8.922 1 93.81 56 ILE B O 1
ATOM 2797 N N . CYS B 1 57 ? -25.844 -3.172 -10.766 1 94.75 57 CYS B N 1
ATOM 2798 C CA . CYS B 1 57 ? -26.141 -4.48 -11.336 1 94.75 57 CYS B CA 1
ATOM 2799 C C . CYS B 1 57 ? -24.953 -5.426 -11.188 1 94.75 57 CYS B C 1
ATOM 2801 O O . CYS B 1 57 ? -23.859 -5.137 -11.695 1 94.75 57 CYS B O 1
ATOM 2803 N N . LEU B 1 58 ? -25.141 -6.516 -10.523 1 94.06 58 LEU B N 1
ATOM 2804 C CA . LEU B 1 58 ? -24.094 -7.488 -10.211 1 94.06 58 LEU B CA 1
ATOM 2805 C C . LEU B 1 58 ? -24.172 -8.68 -11.164 1 94.06 58 LEU B C 1
ATOM 2807 O O . LEU B 1 58 ? -25.219 -8.945 -11.75 1 94.06 58 LEU B O 1
ATOM 2811 N N . CYS B 1 59 ? -23.031 -9.312 -11.305 1 92.31 59 CYS B N 1
ATOM 2812 C CA . CYS B 1 59 ? -22.984 -10.516 -12.125 1 92.31 59 CYS B CA 1
ATOM 2813 C C . CYS B 1 59 ? -23.906 -11.594 -11.57 1 92.31 59 CYS B C 1
ATOM 2815 O O . CYS B 1 59 ? -24.047 -11.734 -10.359 1 92.31 59 CYS B O 1
ATOM 2817 N N . ARG B 1 60 ? -24.484 -12.305 -12.43 1 88.69 60 ARG B N 1
ATOM 2818 C CA . ARG B 1 60 ? -25.359 -13.398 -12.016 1 88.69 60 ARG B CA 1
ATOM 2819 C C . ARG B 1 60 ? -24.531 -14.57 -11.477 1 88.69 60 ARG B C 1
ATOM 2821 O O . ARG B 1 60 ? -23.359 -14.703 -11.797 1 88.69 60 ARG B O 1
ATOM 2828 N N . GLU B 1 61 ? -25.219 -15.445 -10.75 1 80.19 61 GLU B N 1
ATOM 2829 C CA . GLU B 1 61 ? -24.578 -16.656 -10.258 1 80.19 61 GLU B CA 1
ATOM 2830 C C . GLU B 1 61 ? -24.031 -17.5 -11.406 1 80.19 61 GLU B C 1
ATOM 2832 O O . GLU B 1 61 ? -24.703 -17.656 -12.43 1 80.19 61 GLU B O 1
ATOM 2837 N N . GLY B 1 62 ? -22.875 -18.062 -11.312 1 80 62 GLY B N 1
ATOM 2838 C CA . GLY B 1 62 ? -22.266 -18.891 -12.336 1 80 62 GLY B CA 1
ATOM 2839 C C . GLY B 1 62 ? -21.359 -18.109 -13.273 1 80 62 GLY B C 1
ATOM 2840 O O . GLY B 1 62 ? -20.812 -18.672 -14.219 1 80 62 GLY B O 1
ATOM 2841 N N . THR B 1 63 ? -21.328 -16.828 -13.094 1 88.06 63 THR B N 1
ATOM 2842 C CA . THR B 1 63 ? -20.406 -16 -13.867 1 88.06 63 THR B CA 1
ATOM 2843 C C . THR B 1 63 ? -19.328 -15.406 -12.953 1 88.06 63 THR B C 1
ATOM 2845 O O . THR B 1 63 ? -19.453 -15.445 -11.734 1 88.06 63 THR B O 1
ATOM 2848 N N . LEU B 1 64 ? -18.266 -15.023 -13.641 1 87.44 64 LEU B N 1
ATOM 2849 C CA . LEU B 1 64 ? -17.125 -14.438 -12.945 1 87.44 64 LEU B CA 1
ATOM 2850 C C . LEU B 1 64 ? -17.016 -12.945 -13.242 1 87.44 64 LEU B C 1
ATOM 2852 O O . LEU B 1 64 ? -16.953 -12.539 -14.406 1 87.44 64 LEU B O 1
ATOM 2856 N N . PRO B 1 65 ? -17.062 -12.148 -12.164 1 88.19 65 PRO B N 1
ATOM 2857 C CA . PRO B 1 65 ? -16.844 -10.719 -12.406 1 88.19 65 PRO B CA 1
ATOM 2858 C C . PRO B 1 65 ? -15.383 -10.391 -12.719 1 88.19 65 PRO B C 1
ATOM 2860 O O . PRO B 1 65 ? -14.469 -10.992 -12.148 1 88.19 65 PRO B O 1
ATOM 2863 N N . ARG B 1 66 ? -15.156 -9.531 -13.641 1 79.75 66 ARG B N 1
ATOM 2864 C CA . ARG B 1 66 ? -13.852 -8.969 -13.953 1 79.75 66 ARG B CA 1
ATOM 2865 C C . ARG B 1 66 ? -13.766 -7.504 -13.539 1 79.75 66 ARG B C 1
ATOM 2867 O O . ARG B 1 66 ? -14.789 -6.812 -13.469 1 79.75 66 ARG B O 1
ATOM 2874 N N . PRO B 1 67 ? -12.539 -7.012 -13.266 1 76.38 67 PRO B N 1
ATOM 2875 C CA . PRO B 1 67 ? -12.406 -5.613 -12.852 1 76.38 67 PRO B CA 1
ATOM 2876 C C . PRO B 1 67 ? -12.953 -4.633 -13.891 1 76.38 67 PRO B C 1
ATOM 2878 O O . PRO B 1 67 ? -13.344 -3.514 -13.539 1 76.38 67 PRO B O 1
ATOM 2881 N N . ASN B 1 68 ? -12.961 -5.051 -15.141 1 74.81 68 ASN B N 1
ATOM 2882 C CA . ASN B 1 68 ? -13.445 -4.16 -16.188 1 74.81 68 ASN B CA 1
ATOM 2883 C C . ASN B 1 68 ? -14.969 -4.129 -16.234 1 74.81 68 ASN B C 1
ATOM 2885 O O . ASN B 1 68 ? -15.555 -3.441 -17.078 1 74.81 68 ASN B O 1
ATOM 2889 N N . GLY B 1 69 ? -15.578 -4.867 -15.391 1 81.5 69 GLY B N 1
ATOM 2890 C CA . GLY B 1 69 ? -17.031 -4.832 -15.281 1 81.5 69 GLY B CA 1
ATOM 2891 C C . GLY B 1 69 ? -17.719 -5.961 -16.031 1 81.5 69 GLY B C 1
ATOM 2892 O O . GLY B 1 69 ? -18.922 -6.152 -15.906 1 81.5 69 GLY B O 1
ATOM 2893 N N . SER B 1 70 ? -16.984 -6.715 -16.766 1 84.62 70 SER B N 1
ATOM 2894 C CA . SER B 1 70 ? -17.594 -7.816 -17.516 1 84.62 70 SER B CA 1
ATOM 2895 C C . SER B 1 70 ? -17.875 -9.008 -16.594 1 84.62 70 SER B C 1
ATOM 2897 O O . SER B 1 70 ? -17.266 -9.141 -15.531 1 84.62 70 SER B O 1
ATOM 2899 N N . CYS B 1 71 ? -18.875 -9.758 -17 1 90.88 71 CYS B N 1
ATOM 2900 C CA . CYS B 1 71 ? -19.219 -11.031 -16.375 1 90.88 71 CYS B CA 1
ATOM 2901 C C . CYS B 1 71 ? -18.938 -12.188 -17.328 1 90.88 71 CYS B C 1
ATOM 2903 O O . CYS B 1 71 ? -19.641 -12.367 -18.312 1 90.88 71 CYS B O 1
ATOM 2905 N N . GLU B 1 72 ? -17.938 -12.992 -16.969 1 87.94 72 GLU B N 1
ATOM 2906 C CA . GLU B 1 72 ? -17.547 -14.094 -17.844 1 87.94 72 GLU B CA 1
ATOM 2907 C C . GLU B 1 72 ? -18.125 -15.422 -17.359 1 87.94 72 GLU B C 1
ATOM 2909 O O . GLU B 1 72 ? -18.156 -15.68 -16.156 1 87.94 72 GLU B O 1
ATOM 2914 N N . PRO B 1 73 ? -18.516 -16.234 -18.359 1 89.62 73 PRO B N 1
ATOM 2915 C CA . PRO B 1 73 ? -18.938 -17.562 -17.922 1 89.62 73 PRO B CA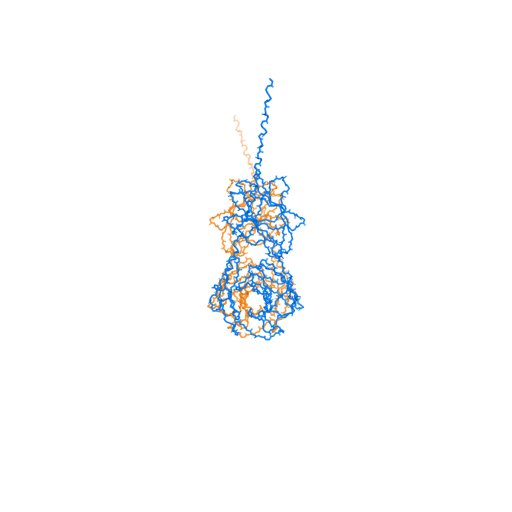 1
ATOM 2916 C C . PRO B 1 73 ? -17.797 -18.375 -17.312 1 89.62 73 PRO B C 1
ATOM 2918 O O . PRO B 1 73 ? -16.656 -18.234 -17.719 1 89.62 73 PRO B O 1
ATOM 2921 N N . VAL B 1 74 ? -18.172 -19.203 -16.359 1 89.12 74 VAL B N 1
ATOM 2922 C CA . VAL B 1 74 ? -17.188 -20.078 -15.734 1 89.12 74 VAL B CA 1
ATOM 2923 C C . VAL B 1 74 ? -16.719 -21.141 -16.75 1 89.12 74 VAL B C 1
ATOM 2925 O O . VAL B 1 74 ? -17.547 -21.781 -17.391 1 89.12 74 VAL B O 1
ATOM 2928 N N . THR B 1 75 ? -15.469 -21.219 -16.969 1 87.56 75 THR B N 1
ATOM 2929 C CA . THR B 1 75 ? -14.828 -22.25 -17.797 1 87.56 75 THR B CA 1
ATOM 2930 C C . THR B 1 75 ? -13.664 -22.891 -17.047 1 87.56 75 THR B C 1
ATOM 2932 O O . THR B 1 75 ? -13.281 -22.438 -15.969 1 87.56 75 THR B O 1
ATOM 2935 N N . SER B 1 76 ? -13.141 -23.953 -17.625 1 85.06 76 SER B N 1
ATOM 2936 C CA . SER B 1 76 ? -11.969 -24.578 -17.016 1 85.06 76 SER B CA 1
ATOM 2937 C C . SER B 1 76 ? -10.75 -23.656 -17.094 1 85.06 76 SER B C 1
ATOM 2939 O O . SER B 1 76 ? -9.82 -23.797 -16.297 1 85.06 76 SER B O 1
ATOM 2941 N N . ALA B 1 77 ? -10.781 -22.719 -18 1 78.06 77 ALA B N 1
ATOM 2942 C CA . ALA B 1 77 ? -9.672 -21.781 -18.156 1 78.06 77 ALA B CA 1
ATOM 2943 C C . ALA B 1 77 ? -9.664 -20.734 -17.062 1 78.06 77 ALA B C 1
ATOM 2945 O O . ALA B 1 77 ? -8.602 -20.344 -16.578 1 78.06 77 ALA B O 1
ATOM 2946 N N . ASN B 1 78 ? -10.828 -20.297 -16.672 1 79.81 78 ASN B N 1
ATOM 2947 C CA . ASN B 1 78 ? -10.875 -19.219 -15.688 1 79.81 78 ASN B CA 1
ATOM 2948 C C . ASN B 1 78 ? -11.258 -19.719 -14.305 1 79.81 78 ASN B C 1
ATOM 2950 O O . ASN B 1 78 ? -11.266 -18.969 -13.336 1 79.81 78 ASN B O 1
ATOM 2954 N N . CYS B 1 79 ? -11.547 -20.938 -14.211 1 86.75 79 CYS B N 1
ATOM 2955 C CA . CYS B 1 79 ? -11.805 -21.625 -12.953 1 86.75 79 CYS B CA 1
ATOM 2956 C C . CYS B 1 79 ? -11.203 -23.016 -12.961 1 86.75 79 CYS B C 1
ATOM 2958 O O . CYS B 1 79 ? -11.93 -24.016 -12.844 1 86.75 79 CYS B O 1
ATOM 2960 N N . PRO B 1 80 ? -9.938 -22.969 -12.984 1 80.44 80 PRO B N 1
ATOM 2961 C CA . PRO B 1 80 ? -9.305 -24.281 -13.055 1 80.44 80 PRO B CA 1
ATOM 2962 C C . PRO B 1 80 ? -9.5 -25.109 -11.789 1 80.44 80 PRO B C 1
ATOM 2964 O O . PRO B 1 80 ? -9.672 -24.547 -10.703 1 80.44 80 PRO B O 1
ATOM 2967 N N . GLU B 1 81 ? -9.547 -26.438 -11.992 1 87.06 81 GLU B N 1
ATOM 2968 C CA . GLU B 1 81 ? -9.664 -27.359 -10.859 1 87.06 81 GLU B CA 1
ATOM 2969 C C . GLU B 1 81 ? -8.375 -28.141 -10.656 1 87.06 81 GLU B C 1
ATOM 2971 O O . GLU B 1 81 ? -7.703 -28.5 -11.633 1 87.06 81 GLU B O 1
ATOM 2976 N N . HIS B 1 82 ? -7.957 -28.266 -9.492 1 84.81 82 HIS B N 1
ATOM 2977 C CA . HIS B 1 82 ? -6.82 -29.094 -9.109 1 84.81 82 HIS B CA 1
ATOM 2978 C C . HIS B 1 82 ? -7.074 -29.812 -7.789 1 84.81 82 HIS B C 1
ATOM 2980 O O . HIS B 1 82 ? -7.965 -29.422 -7.031 1 84.81 82 HIS B O 1
ATOM 2986 N N . PRO B 1 83 ? -6.348 -30.969 -7.66 1 87 83 PRO B N 1
ATOM 2987 C CA . PRO B 1 83 ? -6.422 -31.562 -6.32 1 87 83 PRO B CA 1
ATOM 2988 C C . PRO B 1 83 ? -5.836 -30.641 -5.246 1 87 83 PRO B C 1
ATOM 2990 O O . PRO B 1 83 ? -5.074 -29.719 -5.559 1 87 83 PRO B O 1
ATOM 2993 N N . GLY B 1 84 ? -6.168 -30.844 -4.039 1 89 84 GLY B N 1
ATOM 2994 C CA . GLY B 1 84 ? -5.73 -30.078 -2.885 1 89 84 GLY B CA 1
ATOM 2995 C C . GLY B 1 84 ? -6.406 -30.5 -1.595 1 89 84 GLY B C 1
ATOM 2996 O O . GLY B 1 84 ? -6.531 -31.688 -1.315 1 89 84 GLY B O 1
ATOM 2997 N N . ASP B 1 85 ? -6.715 -29.578 -0.839 1 88.88 85 ASP B N 1
ATOM 2998 C CA . ASP B 1 85 ? -7.379 -29.922 0.413 1 88.88 85 ASP B CA 1
ATOM 2999 C C . ASP B 1 85 ? -8.852 -30.266 0.181 1 88.88 85 ASP B C 1
ATOM 3001 O O . ASP B 1 85 ? -9.305 -30.344 -0.964 1 88.88 85 ASP B O 1
ATOM 3005 N N . SER B 1 86 ? -9.617 -30.5 1.242 1 88.44 86 SER B N 1
ATOM 3006 C CA . SER B 1 86 ? -10.969 -31.047 1.147 1 88.44 86 SER B CA 1
ATOM 3007 C C . SER B 1 86 ? -11.961 -29.984 0.664 1 88.44 86 SER B C 1
ATOM 3009 O O . SER B 1 86 ? -13.094 -30.312 0.293 1 88.44 86 SER B O 1
ATOM 3011 N N . ALA B 1 87 ? -11.523 -28.703 0.632 1 90.62 87 ALA B N 1
ATOM 3012 C CA . ALA B 1 87 ? -12.43 -27.641 0.22 1 90.62 87 ALA B CA 1
ATOM 3013 C C . ALA B 1 87 ? -12.422 -27.469 -1.296 1 90.62 87 ALA B C 1
ATOM 3015 O O . ALA B 1 87 ? -13.297 -26.797 -1.857 1 90.62 87 ALA B O 1
ATOM 3016 N N . GLU B 1 88 ? -11.539 -28.141 -1.959 1 91.38 88 GLU B N 1
ATOM 3017 C CA . GLU B 1 88 ? -11.43 -28 -3.408 1 91.38 88 GLU B CA 1
ATOM 3018 C C . GLU B 1 88 ? -12.633 -28.609 -4.113 1 91.38 88 GLU B C 1
ATOM 3020 O O . GLU B 1 88 ? -13.203 -29.594 -3.637 1 91.38 88 GLU B O 1
ATOM 3025 N N . PRO B 1 89 ? -13.07 -27.984 -5.223 1 90 89 PRO B N 1
ATOM 3026 C CA . PRO B 1 89 ? -12.469 -26.828 -5.906 1 90 89 PRO B CA 1
ATOM 3027 C C . PRO B 1 89 ? -13.016 -25.5 -5.418 1 90 89 PRO B C 1
ATOM 3029 O O . PRO B 1 89 ? -14.227 -25.266 -5.48 1 90 89 PRO B O 1
ATOM 3032 N N . ASP B 1 90 ? -12.203 -24.547 -4.949 1 90.38 90 ASP B N 1
ATOM 3033 C CA . ASP B 1 90 ? -12.617 -23.234 -4.492 1 90.38 90 ASP B CA 1
ATOM 3034 C C . ASP B 1 90 ? -11.664 -22.156 -4.992 1 90.38 90 ASP B C 1
ATOM 3036 O O . ASP B 1 90 ? -11.523 -21.094 -4.367 1 90.38 90 ASP B O 1
ATOM 3040 N N . ASP B 1 91 ? -11.008 -22.375 -6.141 1 89.12 91 ASP B N 1
ATOM 3041 C CA . ASP B 1 91 ? -9.93 -21.516 -6.629 1 89.12 91 ASP B CA 1
ATOM 3042 C C . ASP B 1 91 ? -10.469 -20.375 -7.484 1 89.12 91 ASP B C 1
ATOM 3044 O O . ASP B 1 91 ? -9.703 -19.641 -8.102 1 89.12 91 ASP B O 1
ATOM 3048 N N . CYS B 1 92 ? -11.727 -20.344 -7.582 1 89.69 92 CYS B N 1
ATOM 3049 C CA . CYS B 1 92 ? -12.266 -19.219 -8.336 1 89.69 92 CYS B CA 1
ATOM 3050 C C . CYS B 1 92 ? -13.414 -18.547 -7.582 1 89.69 92 CYS B C 1
ATOM 3052 O O . CYS B 1 92 ? -14.086 -19.203 -6.777 1 89.69 92 CYS B O 1
ATOM 3054 N N . ILE B 1 93 ? -13.625 -17.344 -7.93 1 90.81 93 ILE B N 1
ATOM 3055 C CA . ILE B 1 93 ? -14.523 -16.469 -7.184 1 90.81 93 ILE B CA 1
ATOM 3056 C C . ILE B 1 93 ? -15.953 -17 -7.262 1 90.81 93 ILE B C 1
ATOM 3058 O O . ILE B 1 93 ? -16.734 -16.859 -6.316 1 90.81 93 ILE B O 1
ATOM 3062 N N . ALA B 1 94 ? -16.297 -17.719 -8.32 1 89.56 94 ALA B N 1
ATOM 3063 C CA . ALA B 1 94 ? -17.641 -18.25 -8.523 1 89.56 94 ALA B CA 1
ATOM 3064 C C . ALA B 1 94 ? -17.922 -19.438 -7.598 1 89.56 94 ALA B C 1
ATOM 3066 O O . ALA B 1 94 ? -19.062 -19.828 -7.418 1 89.56 94 ALA B O 1
ATOM 3067 N N . ARG B 1 95 ? -16.859 -19.969 -7.004 1 91.06 95 ARG B N 1
ATOM 3068 C CA . ARG B 1 95 ? -17 -21.141 -6.145 1 91.06 95 ARG B CA 1
ATOM 3069 C C . ARG B 1 95 ? -16.625 -20.812 -4.703 1 91.06 95 ARG B C 1
ATOM 3071 O O . ARG B 1 95 ? -16.25 -21.688 -3.93 1 91.06 95 ARG B O 1
ATOM 3078 N N . ALA B 1 96 ? -16.703 -19.562 -4.344 1 92.94 96 ALA B N 1
ATOM 3079 C CA . ALA B 1 96 ? -16.359 -19.109 -2.998 1 92.94 96 ALA B CA 1
ATOM 3080 C C . ALA B 1 96 ? -17.266 -19.766 -1.957 1 92.94 96 ALA B C 1
ATOM 3082 O O . ALA B 1 96 ? -18.484 -19.766 -2.107 1 92.94 96 ALA B O 1
ATOM 3083 N N . ALA B 1 97 ? -16.672 -20.359 -0.976 1 93.5 97 ALA B N 1
ATOM 3084 C CA . ALA B 1 97 ? -17.438 -21 0.1 1 93.5 97 ALA B CA 1
ATOM 3085 C C . ALA B 1 97 ? -17.969 -19.953 1.078 1 93.5 97 ALA B C 1
ATOM 3087 O O . ALA B 1 97 ? -17.297 -18.969 1.372 1 93.5 97 ALA B O 1
ATOM 3088 N N . PRO B 1 98 ? -19.156 -20.234 1.619 1 95.06 98 PRO B N 1
ATOM 3089 C CA . PRO B 1 98 ? -19.703 -19.266 2.586 1 95.06 98 PRO B CA 1
ATOM 3090 C C . PRO B 1 98 ? -18.859 -19.172 3.855 1 95.06 98 PRO B C 1
ATOM 3092 O O . PRO B 1 98 ? -18.328 -20.172 4.328 1 95.06 98 PRO B O 1
ATOM 3095 N N . LEU B 1 99 ? -18.688 -17.984 4.316 1 97.31 99 LEU B N 1
ATOM 3096 C CA . LEU B 1 99 ? -18 -17.688 5.562 1 97.31 99 LEU B CA 1
ATOM 3097 C C . LEU B 1 99 ? -18.844 -16.766 6.449 1 97.31 99 LEU B C 1
ATOM 3099 O O . LEU B 1 99 ? -19.359 -15.75 5.984 1 97.31 99 LEU B O 1
ATOM 3103 N N . ASP B 1 100 ? -19.062 -17.156 7.648 1 95.56 100 ASP B N 1
ATOM 3104 C CA . ASP B 1 100 ? -19.75 -16.297 8.609 1 95.56 100 ASP B CA 1
ATOM 3105 C C . ASP B 1 100 ? -19.031 -16.297 9.953 1 95.56 100 ASP B C 1
ATOM 3107 O O . ASP B 1 100 ? -17.984 -16.922 10.102 1 95.56 100 ASP B O 1
ATOM 3111 N N . ALA B 1 101 ? -19.547 -15.516 10.82 1 96.44 101 ALA B N 1
ATOM 3112 C CA . ALA B 1 101 ? -18.828 -15.258 12.07 1 96.44 101 ALA B CA 1
ATOM 3113 C C . ALA B 1 101 ? -19.062 -16.391 13.078 1 96.44 101 ALA B C 1
ATOM 3115 O O . ALA B 1 101 ? -18.5 -16.359 14.172 1 96.44 101 ALA B O 1
ATOM 3116 N N . THR B 1 102 ? -19.781 -17.375 12.734 1 94.06 102 THR B N 1
ATOM 3117 C CA . THR B 1 102 ? -20.172 -18.406 13.703 1 94.06 102 THR B CA 1
ATOM 3118 C C . THR B 1 102 ? -19.094 -19.469 13.82 1 94.06 102 THR B C 1
ATOM 3120 O O . THR B 1 102 ? -19.062 -20.219 14.812 1 94.06 102 THR B O 1
ATOM 3123 N N . ARG B 1 103 ? -18.281 -19.609 12.82 1 91.12 103 ARG B N 1
ATOM 3124 C CA . ARG B 1 103 ? -17.266 -20.641 12.898 1 91.12 103 ARG B CA 1
ATOM 3125 C C . ARG B 1 103 ? -16 -20.234 12.141 1 91.12 103 ARG B C 1
ATOM 3127 O O . ARG B 1 103 ? -16.078 -19.469 11.172 1 91.12 103 ARG B O 1
ATOM 3134 N N . SER B 1 104 ? -14.906 -20.781 12.656 1 95.25 104 SER B N 1
ATOM 3135 C CA . SER B 1 104 ? -13.648 -20.641 11.922 1 95.25 104 SER B CA 1
ATOM 3136 C C . SER B 1 104 ? -13.5 -21.734 10.867 1 95.25 104 SER B C 1
ATOM 3138 O O . SER B 1 104 ? -14.133 -22.797 10.969 1 95.25 104 SER B O 1
ATOM 3140 N N . ARG B 1 105 ? -12.773 -21.422 9.797 1 96.06 105 ARG B N 1
ATOM 3141 C CA . ARG B 1 105 ? -12.453 -22.375 8.734 1 96.06 105 ARG B CA 1
ATOM 3142 C C . ARG B 1 105 ? -10.969 -22.734 8.75 1 96.06 105 ARG B C 1
ATOM 3144 O O . ARG B 1 105 ? -10.117 -21.844 8.781 1 96.06 105 ARG B O 1
ATOM 3151 N N . THR B 1 106 ? -10.648 -23.984 8.875 1 96.12 106 THR B N 1
ATOM 3152 C CA . THR B 1 106 ? -9.281 -24.438 8.727 1 96.12 106 THR B CA 1
ATOM 3153 C C . THR B 1 106 ? -9.094 -25.156 7.391 1 96.12 106 THR B C 1
ATOM 3155 O O . THR B 1 106 ? -9.773 -26.141 7.102 1 96.12 106 THR B O 1
ATOM 3158 N N . GLN B 1 107 ? -8.234 -24.578 6.582 1 95.75 107 GLN B N 1
ATOM 3159 C CA . GLN B 1 107 ? -7.984 -25.078 5.234 1 95.75 107 GLN B CA 1
ATOM 3160 C C . GLN B 1 107 ? -6.496 -25.031 4.895 1 95.75 107 GLN B C 1
ATOM 3162 O O . GLN B 1 107 ? -5.676 -24.672 5.738 1 95.75 107 GLN B O 1
ATOM 3167 N N . GLY B 1 108 ? -6.191 -25.5 3.645 1 95.12 108 GLY B N 1
ATOM 3168 C CA . GLY B 1 108 ? -4.805 -25.484 3.199 1 95.12 108 GLY B CA 1
ATOM 3169 C C . GLY B 1 108 ? -4.617 -24.781 1.869 1 95.12 108 GLY B C 1
ATOM 3170 O O . GLY B 1 108 ? -5.48 -24.859 0.991 1 95.12 108 GLY B O 1
ATOM 3171 N N . ILE B 1 109 ? -3.557 -24.031 1.814 1 93.56 109 ILE B N 1
ATOM 3172 C CA . ILE B 1 109 ? -3.051 -23.609 0.517 1 93.56 109 ILE B CA 1
ATOM 3173 C C . ILE B 1 109 ? -2.17 -24.703 -0.085 1 93.56 109 ILE B C 1
ATOM 3175 O O . ILE B 1 109 ? -1.038 -24.906 0.358 1 93.56 109 ILE B O 1
ATOM 3179 N N . GLU B 1 110 ? -2.668 -25.328 -0.952 1 90.5 110 GLU B N 1
ATOM 3180 C CA . GLU B 1 110 ? -2.033 -26.438 -1.647 1 90.5 110 GLU B CA 1
ATOM 3181 C C . GLU B 1 110 ? -2.779 -26.781 -2.934 1 90.5 110 GLU B C 1
ATOM 3183 O O . GLU B 1 110 ? -4.012 -26.844 -2.945 1 90.5 110 GLU B O 1
ATOM 3188 N N . PRO B 1 111 ? -2.121 -27.016 -4.059 1 85.5 111 PRO B N 1
ATOM 3189 C CA . PRO B 1 111 ? -0.674 -26.953 -4.27 1 85.5 111 PRO B CA 1
ATOM 3190 C C . PRO B 1 111 ? -0.149 -25.516 -4.297 1 85.5 111 PRO B C 1
ATOM 3192 O O . PRO B 1 111 ? -0.857 -24.578 -3.896 1 85.5 111 PRO B O 1
ATOM 3195 N N . VAL B 1 112 ? 1.087 -25.312 -4.621 1 82.31 112 VAL B N 1
ATOM 3196 C CA . VAL B 1 112 ? 1.677 -23.984 -4.809 1 82.31 112 VAL B CA 1
ATOM 3197 C C . VAL B 1 112 ? 0.831 -23.172 -5.789 1 82.31 112 VAL B C 1
ATOM 3199 O O . VAL B 1 112 ? 0.43 -23.688 -6.84 1 82.31 112 VAL B O 1
ATOM 3202 N N . GLY B 1 113 ? 0.523 -21.906 -5.379 1 81.19 113 GLY B N 1
ATOM 3203 C CA . GLY B 1 113 ? -0.27 -21.047 -6.246 1 81.19 113 GLY B CA 1
ATOM 3204 C C . GLY B 1 113 ? -1.763 -21.188 -6.023 1 81.19 113 GLY B C 1
ATOM 3205 O O . GLY B 1 113 ? -2.561 -20.516 -6.684 1 81.19 113 GLY B O 1
ATOM 3206 N N . ASP B 1 114 ? -2.139 -21.984 -5.043 1 87.75 114 ASP B N 1
ATOM 3207 C CA . ASP B 1 114 ? -3.531 -22.25 -4.684 1 87.75 114 ASP B CA 1
ATOM 3208 C C . ASP B 1 114 ? -4.203 -20.984 -4.148 1 87.75 114 ASP B C 1
ATOM 3210 O O . ASP B 1 114 ? -3.566 -20.172 -3.475 1 87.75 114 ASP B O 1
ATOM 3214 N N . TYR B 1 115 ? -5.508 -20.781 -4.52 1 92.25 115 TYR B N 1
ATOM 3215 C CA . TYR B 1 115 ? -6.383 -19.75 -3.973 1 92.25 115 TYR B CA 1
ATOM 3216 C C . TYR B 1 115 ? -7.578 -20.375 -3.262 1 92.25 115 TYR B C 1
ATOM 3218 O O . TYR B 1 115 ? -8.18 -21.328 -3.762 1 92.25 115 TYR B O 1
ATOM 3226 N N . ASP B 1 116 ? -7.879 -19.875 -2.16 1 95.38 116 ASP B N 1
ATOM 3227 C CA . ASP B 1 116 ? -9.117 -20.234 -1.471 1 95.38 116 ASP B CA 1
ATOM 3228 C C . ASP B 1 116 ? -10.07 -19.047 -1.389 1 95.38 116 ASP B C 1
ATOM 3230 O O . ASP B 1 116 ? -9.742 -18.031 -0.773 1 95.38 116 ASP B O 1
ATOM 3234 N N . PHE B 1 117 ? -11.227 -19.25 -1.966 1 95.94 117 PHE B N 1
ATOM 3235 C CA . PHE B 1 117 ? -12.203 -18.172 -1.997 1 95.94 117 PHE B CA 1
ATOM 3236 C C . PHE B 1 117 ? -13.32 -18.406 -0.99 1 95.94 117 PHE B C 1
ATOM 3238 O O . PHE B 1 117 ? -13.781 -19.547 -0.832 1 95.94 117 PHE B O 1
ATOM 3245 N N . PHE B 1 118 ? -13.742 -17.312 -0.382 1 97.06 118 PHE B N 1
ATOM 3246 C CA . PHE B 1 118 ? -14.852 -17.312 0.563 1 97.06 118 PHE B CA 1
ATOM 3247 C C . PHE B 1 118 ? -15.836 -16.188 0.232 1 97.06 118 PHE B C 1
ATOM 3249 O O . PHE B 1 118 ? -15.445 -15.141 -0.281 1 97.06 118 PHE B O 1
ATOM 3256 N N . ARG B 1 119 ? -17.047 -16.453 0.585 1 96.06 119 ARG B N 1
ATOM 3257 C CA . ARG B 1 119 ? -18.109 -15.484 0.371 1 96.06 119 ARG B CA 1
ATOM 3258 C C . ARG B 1 119 ? -18.703 -15.016 1.697 1 96.06 119 ARG B C 1
ATOM 3260 O O . ARG B 1 119 ? -18.969 -15.828 2.584 1 96.06 119 ARG B O 1
ATOM 3267 N N . ILE B 1 120 ? -18.844 -13.75 1.875 1 97.62 120 ILE B N 1
ATOM 3268 C CA . ILE B 1 120 ? -19.5 -13.141 3.027 1 97.62 120 ILE B CA 1
ATOM 3269 C C . ILE B 1 120 ? -20.75 -12.383 2.572 1 97.62 120 ILE B C 1
ATOM 3271 O O . ILE B 1 120 ? -20.672 -11.453 1.773 1 97.62 120 ILE B O 1
ATOM 3275 N N . ASP B 1 121 ? -21.859 -12.797 3.047 1 96.88 121 ASP B N 1
ATOM 3276 C CA . ASP B 1 121 ? -23.062 -12.016 2.805 1 96.88 121 ASP B CA 1
ATOM 3277 C C . ASP B 1 121 ? -23.125 -10.797 3.723 1 96.88 121 ASP B C 1
ATOM 3279 O O . ASP B 1 121 ? -23.625 -10.883 4.844 1 96.88 121 ASP B O 1
ATOM 3283 N N . ALA B 1 122 ? -22.656 -9.672 3.152 1 97.88 122 ALA B N 1
ATOM 3284 C CA . ALA B 1 122 ? -22.406 -8.508 3.992 1 97.88 122 ALA B CA 1
ATOM 3285 C C . ALA B 1 122 ? -23.609 -7.574 4.02 1 97.88 122 ALA B C 1
ATOM 3287 O O . ALA B 1 122 ? -24.406 -7.547 3.074 1 97.88 122 ALA B O 1
ATOM 3288 N N . THR B 1 123 ? -23.797 -6.883 5.137 1 97.19 123 THR B N 1
ATOM 3289 C CA . THR B 1 123 ? -24.812 -5.844 5.316 1 97.19 123 THR B CA 1
ATOM 3290 C C . THR B 1 123 ? -24.172 -4.457 5.219 1 97.19 123 THR B C 1
ATOM 3292 O O . THR B 1 123 ? -23.141 -4.199 5.824 1 97.19 123 THR B O 1
ATOM 3295 N N . ALA B 1 124 ? -24.828 -3.607 4.398 1 95.81 124 ALA B N 1
ATOM 3296 C CA . ALA B 1 124 ? -24.312 -2.256 4.195 1 95.81 124 ALA B CA 1
ATOM 3297 C C . ALA B 1 124 ? -24.016 -1.577 5.531 1 95.81 124 ALA B C 1
ATOM 3299 O O . ALA B 1 124 ? -24.797 -1.703 6.484 1 95.81 124 ALA B O 1
ATOM 3300 N N . ARG B 1 125 ? -22.844 -0.89 5.613 1 94.88 125 ARG B N 1
ATOM 3301 C CA . ARG B 1 125 ? -22.375 -0.051 6.715 1 94.88 125 ARG B CA 1
ATOM 3302 C C . ARG B 1 125 ? -21.766 -0.895 7.828 1 94.88 125 ARG B C 1
ATOM 3304 O O . ARG B 1 125 ? -21.234 -0.357 8.797 1 94.88 125 ARG B O 1
ATOM 3311 N N . ASN B 1 126 ? -21.797 -2.232 7.699 1 97.25 126 ASN B N 1
ATOM 3312 C CA . ASN B 1 126 ? -21.094 -3.07 8.664 1 97.25 126 ASN B CA 1
ATOM 3313 C C . ASN B 1 126 ? -19.609 -3.178 8.328 1 97.25 126 ASN B C 1
ATOM 3315 O O . ASN B 1 126 ? -19.234 -3.236 7.152 1 97.25 126 ASN B O 1
ATOM 3319 N N . ALA B 1 127 ? -18.844 -3.164 9.375 1 97.75 127 ALA B N 1
ATOM 3320 C CA . ALA B 1 127 ? -17.422 -3.482 9.281 1 97.75 127 ALA B CA 1
ATOM 3321 C C . ALA B 1 127 ? -17.172 -4.969 9.523 1 97.75 127 ALA B C 1
ATOM 3323 O O . ALA B 1 127 ? -17.75 -5.559 10.445 1 97.75 127 ALA B O 1
ATOM 3324 N N . TYR B 1 128 ? -16.391 -5.562 8.695 1 98.06 128 TYR B N 1
ATOM 3325 C CA . TYR B 1 128 ? -16.016 -6.969 8.766 1 98.06 128 TYR B CA 1
ATOM 3326 C C . TYR B 1 128 ? -14.516 -7.125 8.984 1 98.06 128 TYR B C 1
ATOM 3328 O O . TYR B 1 128 ? -13.711 -6.453 8.328 1 98.06 128 TYR B O 1
ATOM 3336 N N . VAL B 1 129 ? -14.125 -7.957 9.93 1 97.81 129 VAL B N 1
ATOM 3337 C CA . VAL B 1 129 ? -12.711 -8.188 10.242 1 97.81 129 VAL B CA 1
ATOM 3338 C C . VAL B 1 129 ? -12.391 -9.672 10.109 1 97.81 129 VAL B C 1
ATOM 3340 O O . VAL B 1 129 ? -13.047 -10.516 10.742 1 97.81 129 VAL B O 1
ATOM 3343 N N . LEU B 1 130 ? -11.453 -9.961 9.281 1 97.75 130 LEU B N 1
ATOM 3344 C CA . LEU B 1 130 ? -10.977 -11.32 9.07 1 97.75 130 LEU B CA 1
ATOM 3345 C C . LEU B 1 130 ? -9.57 -11.508 9.641 1 97.75 130 LEU B C 1
ATOM 3347 O O . LEU B 1 130 ? -8.727 -10.617 9.508 1 97.75 130 LEU B O 1
ATOM 3351 N N . THR B 1 131 ? -9.383 -12.586 10.289 1 97.38 131 THR B N 1
ATOM 3352 C CA . THR B 1 131 ? -8.07 -12.969 10.781 1 97.38 131 THR B CA 1
ATOM 3353 C C . THR B 1 131 ? -7.648 -14.32 10.219 1 97.38 131 THR B C 1
ATOM 3355 O O . THR B 1 131 ? -8.375 -15.312 10.367 1 97.38 131 THR B O 1
ATOM 3358 N N . ALA B 1 132 ? -6.559 -14.367 9.523 1 98.06 132 ALA B N 1
ATOM 3359 C CA . ALA B 1 132 ? -5.961 -15.617 9.047 1 98.06 132 ALA B CA 1
ATOM 3360 C C . ALA B 1 132 ? -4.707 -15.961 9.844 1 98.06 132 ALA B C 1
ATOM 3362 O O . ALA B 1 132 ? -3.764 -15.164 9.906 1 98.06 132 ALA B O 1
ATOM 3363 N N . THR B 1 133 ? -4.676 -17.094 10.43 1 97.94 133 THR B N 1
ATOM 3364 C CA . THR B 1 133 ? -3.553 -17.578 11.219 1 97.94 133 THR B CA 1
ATOM 3365 C C . THR B 1 133 ? -2.928 -18.812 10.57 1 97.94 133 THR B C 1
ATOM 3367 O O . THR B 1 133 ? -3.582 -19.844 10.43 1 97.94 133 THR B O 1
ATOM 3370 N N . PRO B 1 134 ? -1.709 -18.688 10.195 1 96.62 134 PRO B N 1
ATOM 3371 C CA . PRO B 1 134 ? -1.077 -19.844 9.562 1 96.62 134 PRO B CA 1
ATOM 3372 C C . PRO B 1 134 ? -0.731 -20.953 10.562 1 96.62 134 PRO B C 1
ATOM 3374 O O . PRO B 1 134 ? -0.455 -20.656 11.734 1 96.62 134 PRO B O 1
ATOM 3377 N N . GLY B 1 135 ? -0.82 -22.203 10.109 1 95.5 135 GLY B N 1
ATOM 3378 C CA . GLY B 1 135 ? -0.227 -23.312 10.844 1 95.5 135 GLY B CA 1
ATOM 3379 C C . GLY B 1 135 ? 1.282 -23.375 10.711 1 95.5 135 GLY B C 1
ATOM 3380 O O . GLY B 1 135 ? 1.914 -22.406 10.281 1 95.5 135 GLY B O 1
ATOM 3381 N N . PRO B 1 136 ? 1.814 -24.469 11.148 1 90.44 136 PRO B N 1
ATOM 3382 C CA . PRO B 1 136 ? 3.258 -24.641 10.961 1 90.44 136 PRO B CA 1
ATOM 3383 C C . PRO B 1 136 ? 3.664 -24.656 9.484 1 90.44 136 PRO B C 1
ATOM 3385 O O . PRO B 1 136 ? 2.889 -25.078 8.633 1 90.44 136 PRO B O 1
ATOM 3388 N N . GLY B 1 137 ? 4.852 -24.156 9.227 1 85.81 137 GLY B N 1
ATOM 3389 C CA . GLY B 1 137 ? 5.352 -24.172 7.859 1 85.81 137 GLY B CA 1
ATOM 3390 C C . GLY B 1 137 ? 5.688 -22.797 7.324 1 85.81 137 GLY B C 1
ATOM 3391 O O . GLY B 1 137 ? 5.918 -21.859 8.102 1 85.81 137 GLY B O 1
ATOM 3392 N N . ALA B 1 138 ? 5.746 -22.672 5.953 1 83.38 138 ALA B N 1
ATOM 3393 C CA . ALA B 1 138 ? 6.277 -21.469 5.328 1 83.38 138 ALA B CA 1
ATOM 3394 C C . ALA B 1 138 ? 5.152 -20.578 4.797 1 83.38 138 ALA B C 1
ATOM 3396 O O . ALA B 1 138 ? 5.402 -19.484 4.289 1 83.38 138 ALA B O 1
ATOM 3397 N N . LEU B 1 139 ? 3.949 -21.078 5 1 90.19 139 LEU B N 1
ATOM 3398 C CA . LEU B 1 139 ? 2.844 -20.297 4.457 1 90.19 139 LEU B CA 1
ATOM 3399 C C . LEU B 1 139 ? 2.775 -18.922 5.105 1 90.19 139 LEU B C 1
ATOM 3401 O O . LEU B 1 139 ? 2.768 -18.797 6.332 1 90.19 139 LEU B O 1
ATOM 3405 N N . LEU B 1 140 ? 2.805 -17.859 4.312 1 92.62 140 LEU B N 1
ATOM 3406 C CA . LEU B 1 140 ? 2.471 -16.5 4.688 1 92.62 140 LEU B CA 1
ATOM 3407 C C . LEU B 1 140 ? 1.144 -16.062 4.07 1 92.62 140 LEU B C 1
ATOM 3409 O O . LEU B 1 140 ? 1.098 -15.648 2.912 1 92.62 140 LEU B O 1
ATOM 3413 N N . PRO B 1 141 ? 0.118 -16.172 4.898 1 95.88 141 PRO B N 1
ATOM 3414 C CA . PRO B 1 141 ? -1.182 -15.898 4.281 1 95.88 141 PRO B CA 1
ATOM 3415 C C . PRO B 1 141 ? -1.334 -14.445 3.846 1 95.88 141 PRO B C 1
ATOM 3417 O O . PRO B 1 141 ? -0.864 -13.539 4.535 1 95.88 141 PRO B O 1
ATOM 3420 N N . ARG B 1 142 ? -1.891 -14.25 2.729 1 96.69 142 ARG B N 1
ATOM 3421 C CA . ARG B 1 142 ? -2.441 -12.984 2.244 1 96.69 142 ARG B CA 1
ATOM 3422 C C . ARG B 1 142 ? -3.961 -13.062 2.127 1 96.69 142 ARG B C 1
ATOM 3424 O O . ARG B 1 142 ? -4.504 -14.078 1.687 1 96.69 142 ARG B O 1
ATOM 3431 N N . VAL B 1 143 ? -4.617 -12.039 2.557 1 97.62 143 VAL B N 1
ATOM 3432 C CA . VAL B 1 143 ? -6.07 -11.984 2.455 1 97.62 143 VAL B CA 1
ATOM 3433 C C . VAL B 1 143 ? -6.484 -10.789 1.596 1 97.62 143 VAL B C 1
ATOM 3435 O O . VAL B 1 143 ? -6.188 -9.641 1.933 1 97.62 143 VAL B O 1
ATOM 3438 N N . ASP B 1 144 ? -7.137 -11.07 0.491 1 97.5 144 ASP B N 1
ATOM 3439 C CA . ASP B 1 144 ? -7.715 -10.07 -0.399 1 97.5 144 ASP B CA 1
ATOM 3440 C C . ASP B 1 144 ? -9.234 -9.992 -0.225 1 97.5 144 ASP B C 1
ATOM 3442 O O . ASP B 1 144 ? -9.891 -11.016 -0.045 1 97.5 144 ASP B O 1
ATOM 3446 N N . VAL B 1 145 ? -9.75 -8.789 -0.362 1 97.69 145 VAL B N 1
ATOM 3447 C CA . VAL B 1 145 ? -11.188 -8.586 -0.309 1 97.69 145 VAL B CA 1
ATOM 3448 C C . VAL B 1 145 ? -11.672 -7.949 -1.61 1 97.69 145 VAL B C 1
ATOM 3450 O O . VAL B 1 145 ? -11.055 -7.008 -2.113 1 97.69 145 VAL B O 1
ATOM 3453 N N . PHE B 1 146 ? -12.758 -8.492 -2.131 1 96.31 146 PHE B N 1
ATOM 3454 C CA . PHE B 1 146 ? -13.375 -7.977 -3.348 1 96.31 146 PHE B CA 1
ATOM 3455 C C . PHE B 1 146 ? -14.828 -7.586 -3.092 1 96.31 146 PHE B C 1
ATOM 3457 O O . PHE B 1 146 ? -15.539 -8.281 -2.369 1 96.31 146 PHE B O 1
ATOM 3464 N N . ASP B 1 147 ? -15.203 -6.477 -3.707 1 95.38 147 ASP B N 1
ATOM 3465 C CA . ASP B 1 147 ? -16.594 -6.07 -3.564 1 95.38 147 ASP B CA 1
ATOM 3466 C C . ASP B 1 147 ? -17.5 -6.91 -4.457 1 95.38 147 ASP B C 1
ATOM 3468 O O . ASP B 1 147 ? -17.031 -7.816 -5.148 1 95.38 147 ASP B O 1
ATOM 3472 N N . PRO B 1 148 ? -18.828 -6.699 -4.41 1 92.5 148 PRO B N 1
ATOM 3473 C CA . PRO B 1 148 ? -19.766 -7.559 -5.141 1 92.5 148 PRO B CA 1
ATOM 3474 C C . PRO B 1 148 ? -19.562 -7.496 -6.652 1 92.5 148 PRO B C 1
ATOM 3476 O O . PRO B 1 148 ? -20.016 -8.383 -7.375 1 92.5 148 PRO B O 1
ATOM 3479 N N . GLU B 1 149 ? -18.984 -6.418 -7.094 1 90.56 149 GLU B N 1
ATOM 3480 C CA . GLU B 1 149 ? -18.734 -6.273 -8.523 1 90.56 149 GLU B CA 1
ATOM 3481 C C . GLU B 1 149 ? -17.406 -6.898 -8.922 1 90.56 149 GLU B C 1
ATOM 3483 O O . GLU B 1 149 ? -17.016 -6.852 -10.094 1 90.56 149 GLU B O 1
ATOM 3488 N N . GLY B 1 150 ? -16.688 -7.453 -7.965 1 90.31 150 GLY B N 1
ATOM 3489 C CA . GLY B 1 150 ? -15.406 -8.086 -8.234 1 90.31 150 GLY B CA 1
ATOM 3490 C C . GLY B 1 150 ? -14.242 -7.105 -8.188 1 90.31 150 GLY B C 1
ATOM 3491 O O . GLY B 1 150 ? -13.125 -7.445 -8.578 1 90.31 150 GLY B O 1
ATOM 3492 N N . ARG B 1 151 ? -14.547 -5.922 -7.754 1 92.69 151 ARG B N 1
ATOM 3493 C CA . ARG B 1 151 ? -13.477 -4.934 -7.637 1 92.69 151 ARG B CA 1
ATOM 3494 C C . ARG B 1 151 ? -12.695 -5.125 -6.344 1 92.69 151 ARG B C 1
ATOM 3496 O O . ARG B 1 151 ? -13.281 -5.379 -5.289 1 92.69 151 ARG B O 1
ATOM 3503 N N . TRP B 1 152 ? -11.375 -5.059 -6.484 1 95.31 152 TRP B N 1
ATOM 3504 C CA . TRP B 1 152 ? -10.469 -5.191 -5.348 1 95.31 152 TRP B CA 1
ATOM 3505 C C . TRP B 1 152 ? -10.656 -4.039 -4.367 1 95.31 152 TRP B C 1
ATOM 3507 O O . TRP B 1 152 ? -10.688 -2.871 -4.766 1 95.31 152 TRP B O 1
ATOM 3517 N N . ILE B 1 153 ? -10.82 -4.371 -3.1 1 95.12 153 ILE B N 1
ATOM 3518 C CA . ILE B 1 153 ? -10.961 -3.357 -2.062 1 95.12 153 ILE B CA 1
ATOM 3519 C C . ILE B 1 153 ? -9.617 -3.131 -1.369 1 95.12 153 ILE B C 1
ATOM 3521 O O . ILE B 1 153 ? -9.109 -2.008 -1.339 1 95.12 153 ILE B O 1
ATOM 3525 N N . ARG B 1 154 ? -9.055 -4.195 -0.81 1 95.31 154 ARG B N 1
ATOM 3526 C CA . ARG B 1 154 ? -7.781 -4.121 -0.096 1 95.31 154 ARG B CA 1
ATOM 3527 C C . ARG B 1 154 ? -7.223 -5.516 0.165 1 95.31 154 ARG B C 1
ATOM 3529 O O . ARG B 1 154 ? -7.906 -6.516 -0.046 1 95.31 154 ARG B O 1
ATOM 3536 N N . ALA B 1 155 ? -6.043 -5.555 0.543 1 96.31 155 ALA B N 1
ATOM 3537 C CA . ALA B 1 155 ? -5.395 -6.789 0.983 1 96.31 155 ALA B CA 1
ATOM 3538 C C . ALA B 1 155 ? -4.398 -6.512 2.105 1 96.31 155 ALA B C 1
ATOM 3540 O O . ALA B 1 155 ? -3.98 -5.371 2.307 1 96.31 155 ALA B O 1
ATOM 3541 N N . GLN B 1 156 ? -4.145 -7.516 2.844 1 95.75 156 GLN B N 1
ATOM 3542 C CA . GLN B 1 156 ? -3.066 -7.5 3.828 1 95.75 156 GLN B CA 1
ATOM 3543 C C . GLN B 1 156 ? -2.225 -8.773 3.742 1 95.75 156 GLN B C 1
ATOM 3545 O O . GLN B 1 156 ? -2.758 -9.859 3.527 1 95.75 156 GLN B O 1
ATOM 3550 N N . ASP B 1 157 ? -0.929 -8.594 3.908 1 94.06 157 ASP B N 1
ATOM 3551 C CA . ASP B 1 157 ? 0.026 -9.703 3.879 1 94.06 157 ASP B CA 1
ATOM 3552 C C . ASP B 1 157 ? 0.399 -10.141 5.289 1 94.06 157 ASP B C 1
ATOM 3554 O O . ASP B 1 157 ? 0.614 -9.312 6.172 1 94.06 157 ASP B O 1
ATOM 3558 N N . GLY B 1 158 ? 0.504 -11.398 5.41 1 89.69 158 GLY B N 1
ATOM 3559 C CA . GLY B 1 158 ? 0.821 -11.961 6.715 1 89.69 158 GLY B CA 1
ATOM 3560 C C . GLY B 1 158 ? 2.285 -11.82 7.086 1 89.69 158 GLY B C 1
ATOM 3561 O O . GLY B 1 158 ? 3.154 -11.812 6.215 1 89.69 158 GLY B O 1
ATOM 3562 N N . SER B 1 159 ? 2.543 -11.773 8.43 1 82.88 159 SER B N 1
ATOM 3563 C CA . SER B 1 159 ? 3.912 -11.773 8.938 1 82.88 159 SER B CA 1
ATOM 3564 C C . SER B 1 159 ? 3.98 -12.391 10.328 1 82.88 159 SER B C 1
ATOM 3566 O O . SER B 1 159 ? 4.352 -11.711 11.289 1 82.88 159 SER B O 1
ATOM 3568 N N . PRO B 1 160 ? 3.498 -13.664 10.711 1 84 160 PRO B N 1
ATOM 3569 C CA . PRO B 1 160 ? 2.977 -14.602 9.719 1 84 160 PRO B CA 1
ATOM 3570 C C . PRO B 1 160 ? 1.459 -14.523 9.57 1 84 160 PRO B C 1
ATOM 3572 O O . PRO B 1 160 ? 0.921 -14.852 8.508 1 84 160 PRO B O 1
ATOM 3575 N N . GLY B 1 161 ? 0.756 -14.148 10.719 1 92.25 161 GLY B N 1
ATOM 3576 C CA . GLY B 1 161 ? -0.684 -13.969 10.625 1 92.25 161 GLY B CA 1
ATOM 3577 C C . GLY B 1 161 ? -1.08 -12.617 10.055 1 92.25 161 GLY B C 1
ATOM 3578 O O . GLY B 1 161 ? -0.237 -11.734 9.898 1 92.25 161 GLY B O 1
ATOM 3579 N N . VAL B 1 162 ? -2.346 -12.5 9.766 1 95.25 162 VAL B N 1
ATOM 3580 C CA . VAL B 1 162 ? -2.773 -11.25 9.156 1 95.25 162 VAL B CA 1
ATOM 3581 C C . VAL B 1 162 ? -4.227 -10.961 9.523 1 95.25 162 VAL B C 1
ATOM 3583 O O . VAL B 1 162 ? -5.023 -11.891 9.695 1 95.25 162 VAL B O 1
ATOM 3586 N N . GLN B 1 163 ? -4.508 -9.758 9.711 1 95.38 163 GLN B N 1
ATOM 3587 C CA . GLN B 1 163 ? -5.871 -9.273 9.906 1 95.38 163 GLN B CA 1
ATOM 3588 C C . GLN B 1 163 ? -6.234 -8.219 8.859 1 95.38 163 GLN B C 1
ATOM 3590 O O . GLN B 1 163 ? -5.441 -7.324 8.57 1 95.38 163 GLN B O 1
ATOM 3595 N N . VAL B 1 164 ? -7.379 -8.367 8.227 1 96.38 164 VAL B N 1
ATOM 3596 C CA . VAL B 1 164 ? -7.863 -7.402 7.242 1 96.38 164 VAL B CA 1
ATOM 3597 C C . VAL B 1 164 ? -9.297 -7 7.578 1 96.38 164 VAL B C 1
ATOM 3599 O O . VAL B 1 164 ? -10.094 -7.832 8.016 1 96.38 164 VAL B O 1
ATOM 3602 N N . GLY B 1 165 ? -9.578 -5.75 7.469 1 96.75 165 GLY B N 1
ATOM 3603 C CA . GLY B 1 165 ? -10.938 -5.258 7.66 1 96.75 165 GLY B CA 1
ATOM 3604 C C . GLY B 1 165 ? -11.469 -4.492 6.461 1 96.75 165 GLY B C 1
ATOM 3605 O O . GLY B 1 165 ? -10.688 -3.947 5.672 1 96.75 165 GLY B O 1
ATOM 3606 N N . PHE B 1 166 ? -12.727 -4.504 6.336 1 97.06 166 PHE B N 1
ATOM 3607 C CA . PHE B 1 166 ? -13.391 -3.678 5.332 1 97.06 166 PHE B CA 1
ATOM 3608 C C . PHE B 1 166 ? -14.805 -3.32 5.773 1 97.06 166 PHE B C 1
ATOM 3610 O O . PHE B 1 166 ? -15.375 -3.988 6.637 1 97.06 166 PHE B O 1
ATOM 3617 N N . LYS B 1 167 ? -15.281 -2.316 5.25 1 97.12 167 LYS B N 1
ATOM 3618 C CA . LYS B 1 167 ? -16.672 -1.921 5.43 1 97.12 167 LYS B CA 1
ATOM 3619 C C . LYS B 1 167 ? -17.5 -2.221 4.18 1 97.12 167 LYS B C 1
ATOM 3621 O O . LYS B 1 167 ? -17.078 -1.911 3.064 1 97.12 167 LYS B O 1
ATOM 3626 N N . ALA B 1 168 ? -18.688 -2.775 4.359 1 97.44 168 ALA B N 1
ATOM 3627 C CA . ALA B 1 168 ? -19.562 -3.045 3.229 1 97.44 168 ALA B CA 1
ATOM 3628 C C . ALA B 1 168 ? -20.312 -1.782 2.801 1 97.44 168 ALA B C 1
ATOM 3630 O O . ALA B 1 168 ? -21.078 -1.212 3.578 1 97.44 168 ALA B O 1
ATOM 3631 N N . ARG B 1 169 ? -20.047 -1.391 1.592 1 94 169 ARG B N 1
ATOM 3632 C CA . ARG B 1 169 ? -20.734 -0.232 1.032 1 94 169 ARG B CA 1
ATOM 3633 C C . ARG B 1 169 ? -22.188 -0.575 0.663 1 94 169 ARG B C 1
ATOM 3635 O O . ARG B 1 169 ? -23.062 0.285 0.716 1 94 169 ARG B O 1
ATOM 3642 N N . VAL B 1 170 ? -22.422 -1.804 0.28 1 95.06 170 VAL B N 1
ATOM 3643 C CA . VAL B 1 170 ? -23.703 -2.311 -0.177 1 95.06 170 VAL B CA 1
ATOM 3644 C C . VAL B 1 170 ? -24 -3.658 0.481 1 95.06 170 VAL B C 1
ATOM 3646 O O . VAL B 1 170 ? -23.078 -4.414 0.791 1 95.06 170 VAL B O 1
ATOM 3649 N N . SER B 1 171 ? -25.281 -3.871 0.748 1 96.31 171 SER B N 1
ATOM 3650 C CA . SER B 1 171 ? -25.672 -5.203 1.192 1 96.31 171 SER B CA 1
ATOM 3651 C C . SER B 1 171 ? -25.656 -6.199 0.037 1 96.31 171 SER B C 1
ATOM 3653 O O . SER B 1 171 ? -26.531 -6.168 -0.83 1 96.31 171 SER B O 1
ATOM 3655 N N . ALA B 1 172 ? -24.719 -7.004 -0.014 1 95.62 172 ALA B N 1
ATOM 3656 C CA . ALA B 1 172 ? -24.469 -7.961 -1.086 1 95.62 172 ALA B CA 1
ATOM 3657 C C . ALA B 1 172 ? -23.312 -8.891 -0.726 1 95.62 172 ALA B C 1
ATOM 3659 O O . ALA B 1 172 ? -22.656 -8.719 0.309 1 95.62 172 ALA B O 1
ATOM 3660 N N . PRO B 1 173 ? -23.047 -9.906 -1.548 1 95.06 173 PRO B N 1
ATOM 3661 C CA . PRO B 1 173 ? -21.922 -10.805 -1.273 1 95.06 173 PRO B CA 1
ATOM 3662 C C . PRO B 1 173 ? -20.562 -10.172 -1.591 1 95.06 173 PRO B C 1
ATOM 3664 O O . PRO B 1 173 ? -20.375 -9.633 -2.684 1 95.06 173 PRO B O 1
ATOM 3667 N N . TYR B 1 174 ? -19.719 -10.141 -0.615 1 96.81 174 TYR B N 1
ATOM 3668 C CA . TYR B 1 174 ? -18.297 -9.828 -0.779 1 96.81 174 TYR B CA 1
ATOM 3669 C C . TYR B 1 174 ? -17.453 -11.094 -0.793 1 96.81 174 TYR B C 1
ATOM 3671 O O . TYR B 1 174 ? -17.859 -12.117 -0.225 1 96.81 174 TYR B O 1
ATOM 3679 N N . THR B 1 175 ? -16.359 -11.023 -1.46 1 96.5 175 THR B N 1
ATOM 3680 C CA . THR B 1 175 ? -15.516 -12.211 -1.563 1 96.5 175 THR B CA 1
ATOM 3681 C C . THR B 1 175 ? -14.141 -11.961 -0.949 1 96.5 175 THR B C 1
ATOM 3683 O O . THR B 1 175 ? -13.602 -10.852 -1.049 1 96.5 175 THR B O 1
ATOM 3686 N N . VAL B 1 176 ? -13.656 -12.961 -0.314 1 97.5 176 VAL B N 1
ATOM 3687 C CA . VAL B 1 176 ? -12.336 -12.984 0.308 1 97.5 176 VAL B CA 1
ATOM 3688 C C . VAL B 1 176 ? -11.484 -14.078 -0.33 1 97.5 176 VAL B C 1
ATOM 3690 O O . VAL B 1 176 ? -11.961 -15.188 -0.573 1 97.5 176 VAL B O 1
ATOM 3693 N N . ARG B 1 177 ? -10.273 -13.758 -0.629 1 96.94 177 ARG B N 1
ATOM 3694 C CA . ARG B 1 177 ? -9.328 -14.742 -1.148 1 96.94 177 ARG B CA 1
ATOM 3695 C C . ARG B 1 177 ? -8.125 -14.898 -0.22 1 96.94 177 ARG B C 1
ATOM 3697 O O . ARG B 1 177 ? -7.52 -13.898 0.183 1 96.94 177 ARG B O 1
ATOM 3704 N N . VAL B 1 178 ? -7.848 -16.094 0.149 1 96.88 178 VAL B N 1
ATOM 3705 C CA . VAL B 1 178 ? -6.629 -16.406 0.888 1 96.88 178 VAL B CA 1
ATOM 3706 C C . VAL B 1 178 ? -5.613 -17.062 -0.043 1 96.88 178 VAL B C 1
ATOM 3708 O O . VAL B 1 178 ? -5.965 -17.953 -0.825 1 96.88 178 VAL B O 1
ATOM 3711 N N . SER B 1 179 ? -4.434 -16.609 0.025 1 94.81 179 SER B N 1
ATOM 3712 C CA . SER B 1 179 ? -3.328 -17.156 -0.756 1 94.81 179 SER B CA 1
ATOM 3713 C C . SER B 1 179 ? -1.998 -16.969 -0.033 1 94.81 179 SER B C 1
ATOM 3715 O O . SER B 1 179 ? -1.966 -16.5 1.105 1 94.81 179 SER B O 1
ATOM 3717 N N . HIS B 1 180 ? -0.948 -17.5 -0.648 1 92.12 180 HIS B N 1
ATOM 3718 C CA . HIS B 1 180 ? 0.39 -17.219 -0.141 1 92.12 180 HIS B CA 1
ATOM 3719 C C . HIS B 1 180 ? 0.849 -15.828 -0.552 1 92.12 180 HIS B C 1
ATOM 3721 O O . HIS B 1 180 ? 0.705 -15.438 -1.714 1 92.12 180 HIS B O 1
ATOM 3727 N N . SER B 1 181 ? 1.399 -15.078 0.373 1 94 181 SER B N 1
ATOM 3728 C CA . SER B 1 181 ? 1.787 -13.688 0.158 1 94 181 SER B CA 1
ATOM 3729 C C . SER B 1 181 ? 2.904 -13.578 -0.874 1 94 181 SER B C 1
ATOM 3731 O O . SER B 1 181 ? 3.92 -14.266 -0.772 1 94 181 SER B O 1
ATOM 3733 N N . PRO B 1 182 ? 2.688 -12.688 -1.85 1 91.25 182 PRO B N 1
ATOM 3734 C CA . PRO B 1 182 ? 3.76 -12.461 -2.824 1 91.25 182 PRO B CA 1
ATOM 3735 C C . PRO B 1 182 ? 4.973 -11.766 -2.213 1 91.25 182 PRO B C 1
ATOM 3737 O O . PRO B 1 182 ? 6 -11.617 -2.879 1 91.25 182 PRO B O 1
ATOM 3740 N N . ARG B 1 183 ? 4.871 -11.336 -0.98 1 91.44 183 ARG B N 1
ATOM 3741 C CA . ARG B 1 183 ? 6.035 -10.742 -0.33 1 91.44 183 ARG B CA 1
ATOM 3742 C C . ARG B 1 183 ? 7.109 -11.797 -0.066 1 91.44 183 ARG B C 1
ATOM 3744 O O . ARG B 1 183 ? 8.266 -11.461 0.187 1 91.44 183 ARG B O 1
ATOM 3751 N N . ASP B 1 184 ? 6.684 -13.008 -0.032 1 89 184 ASP B N 1
ATOM 3752 C CA . ASP B 1 184 ? 7.633 -14.109 -0.094 1 89 184 ASP B CA 1
ATOM 3753 C C . ASP B 1 184 ? 7.965 -14.469 -1.541 1 89 184 ASP B C 1
ATOM 3755 O O . ASP B 1 184 ? 7.082 -14.836 -2.316 1 89 184 ASP B O 1
ATOM 3759 N N . PRO B 1 185 ? 9.203 -14.375 -1.902 1 88.12 185 PRO B N 1
ATOM 3760 C CA . PRO B 1 185 ? 9.539 -14.727 -3.285 1 88.12 185 PRO B CA 1
ATOM 3761 C C . PRO B 1 185 ? 9.422 -16.219 -3.562 1 88.12 185 PRO B C 1
ATOM 3763 O O . PRO B 1 185 ? 9.391 -16.641 -4.723 1 88.12 185 PRO B O 1
ATOM 3766 N N . SER B 1 186 ? 9.438 -16.984 -2.533 1 83.44 186 SER B N 1
ATOM 3767 C CA . SER B 1 186 ? 9.383 -18.438 -2.705 1 83.44 186 SER B CA 1
ATOM 3768 C C . SER B 1 186 ? 7.969 -18.969 -2.514 1 83.44 186 SER B C 1
ATOM 3770 O O . SER B 1 186 ? 7.234 -18.5 -1.64 1 83.44 186 SER B O 1
ATOM 3772 N N . PRO B 1 187 ? 7.605 -19.891 -3.414 1 82.25 187 PRO B N 1
ATOM 3773 C CA . PRO B 1 187 ? 6.301 -20.531 -3.201 1 82.25 187 PRO B CA 1
ATOM 3774 C C . PRO B 1 187 ? 6.219 -21.281 -1.873 1 82.25 187 PRO B C 1
ATOM 3776 O O . PRO B 1 187 ? 7.242 -21.703 -1.333 1 82.25 187 PRO B O 1
ATOM 3779 N N . ALA B 1 188 ? 5.027 -21.359 -1.356 1 84.5 188 ALA B N 1
ATOM 3780 C CA . ALA B 1 188 ? 4.816 -22.109 -0.125 1 84.5 188 ALA B CA 1
ATOM 3781 C C . ALA B 1 188 ? 3.398 -22.672 -0.055 1 84.5 188 ALA B C 1
ATOM 3783 O O . ALA B 1 188 ? 2.494 -22.156 -0.724 1 84.5 188 ALA B O 1
ATOM 3784 N N . ILE B 1 189 ? 3.33 -23.734 0.631 1 89.31 189 ILE B N 1
ATOM 3785 C CA . ILE B 1 189 ? 2.053 -24.344 0.969 1 89.31 189 ILE B CA 1
ATOM 3786 C C . ILE B 1 189 ? 1.879 -24.375 2.486 1 89.31 189 ILE B C 1
ATOM 3788 O O . ILE B 1 189 ? 2.828 -24.125 3.232 1 89.31 189 ILE B O 1
ATOM 3792 N N . GLY B 1 190 ? 0.686 -24.688 2.973 1 93.06 190 GLY B N 1
ATOM 3793 C CA . GLY B 1 190 ? 0.459 -24.828 4.402 1 93.06 190 GLY B CA 1
ATOM 3794 C C . GLY B 1 190 ? -0.987 -24.609 4.801 1 93.06 190 GLY B C 1
ATOM 3795 O O . GLY B 1 190 ? -1.796 -24.141 3.994 1 93.06 190 GLY B O 1
ATOM 3796 N N . THR B 1 191 ? -1.23 -24.953 6.02 1 96.75 191 THR B N 1
ATOM 3797 C CA . THR B 1 191 ? -2.574 -24.797 6.566 1 96.75 191 THR B CA 1
ATOM 3798 C C . THR B 1 191 ? -2.756 -23.406 7.176 1 96.75 191 THR B C 1
ATOM 3800 O O . THR B 1 191 ? -1.775 -22.734 7.5 1 96.75 191 THR B O 1
ATOM 3803 N N . TYR B 1 192 ? -3.953 -22.969 7.266 1 97.62 192 TYR B N 1
ATOM 3804 C CA . TYR B 1 192 ? -4.32 -21.734 7.953 1 97.62 192 TYR B CA 1
ATOM 3805 C C . TYR B 1 192 ? -5.715 -21.844 8.555 1 97.62 192 TYR B C 1
ATOM 3807 O O . TYR B 1 192 ? -6.496 -22.719 8.18 1 97.62 192 TYR B O 1
ATOM 3815 N N . THR B 1 193 ? -5.938 -21.062 9.555 1 98.19 193 THR B N 1
ATOM 3816 C CA . THR B 1 193 ? -7.273 -20.875 10.102 1 98.19 193 THR B CA 1
ATOM 3817 C C . THR B 1 193 ? -7.789 -19.469 9.805 1 98.19 193 THR B C 1
ATOM 3819 O O . THR B 1 193 ? -7.086 -18.484 10.031 1 98.19 193 THR B O 1
ATOM 3822 N N . LEU B 1 194 ? -8.984 -19.344 9.211 1 98.06 194 LEU B N 1
ATOM 3823 C CA . LEU B 1 194 ? -9.633 -18.078 8.883 1 98.06 194 LEU B CA 1
ATOM 3824 C C . LEU B 1 194 ? -10.844 -17.844 9.781 1 98.06 194 LEU B C 1
ATOM 3826 O O . LEU B 1 194 ? -11.719 -18.703 9.898 1 98.06 194 LEU B O 1
ATOM 3830 N N . GLN B 1 195 ? -10.828 -16.719 10.406 1 98.06 195 GLN B N 1
ATOM 3831 C CA . GLN B 1 195 ? -11.922 -16.375 11.312 1 98.06 195 GLN B CA 1
ATOM 3832 C C . GLN B 1 195 ? -12.523 -15.023 10.945 1 98.06 195 GLN B C 1
ATOM 3834 O O . GLN B 1 195 ? -11.797 -14.07 10.648 1 98.06 195 GLN B O 1
ATOM 3839 N N . LEU B 1 196 ? -13.82 -14.977 10.867 1 98.31 196 LEU B N 1
ATOM 3840 C CA . LEU B 1 196 ? -14.578 -13.742 10.719 1 98.31 196 LEU B CA 1
ATOM 3841 C C . LEU B 1 196 ? -15.148 -13.281 12.055 1 98.31 196 LEU B C 1
ATOM 3843 O O . LEU B 1 196 ? -15.875 -14.039 12.711 1 98.31 196 LEU B O 1
ATOM 3847 N N . ALA B 1 197 ? -14.75 -12.102 12.461 1 97.56 197 ALA B N 1
ATOM 3848 C CA . ALA B 1 197 ? -15.32 -11.555 13.688 1 97.56 197 ALA B CA 1
ATOM 3849 C C . ALA B 1 197 ? -16.781 -11.148 13.484 1 97.56 197 ALA B C 1
ATOM 3851 O O . ALA B 1 197 ? -17.219 -10.945 12.352 1 97.56 197 ALA B O 1
ATOM 3852 N N . THR B 1 198 ? -17.516 -11.109 14.586 1 97.44 198 THR B N 1
ATOM 3853 C CA . THR B 1 198 ? -18.891 -10.594 14.5 1 97.44 198 THR B CA 1
ATOM 3854 C C . THR B 1 198 ? -18.891 -9.188 13.914 1 97.44 198 THR B C 1
ATOM 3856 O O . THR B 1 198 ? -18.203 -8.289 14.414 1 97.44 198 THR B O 1
ATOM 3859 N N . PRO B 1 199 ? -19.594 -9.016 12.82 1 97.44 199 PRO B N 1
ATOM 3860 C CA . PRO B 1 199 ? -19.625 -7.688 12.195 1 97.44 199 PRO B CA 1
ATOM 3861 C C . PRO B 1 199 ? -20.203 -6.617 13.117 1 97.44 199 PRO B C 1
ATOM 3863 O O . PRO B 1 199 ? -21.078 -6.91 13.938 1 97.44 199 PRO B O 1
ATOM 3866 N N . VAL B 1 200 ? -19.75 -5.438 13.016 1 96.69 200 VAL B N 1
ATOM 3867 C CA . VAL B 1 200 ? -20.234 -4.285 13.766 1 96.69 200 VAL B CA 1
ATOM 3868 C C . VAL B 1 200 ? -20.547 -3.141 12.805 1 96.69 200 VAL B C 1
ATOM 3870 O O . VAL B 1 200 ? -19.859 -2.953 11.805 1 96.69 200 VAL B O 1
ATOM 3873 N N . GLN B 1 201 ? -21.594 -2.438 13.109 1 96.88 201 GLN B N 1
ATOM 3874 C CA . GLN B 1 201 ? -21.891 -1.277 12.281 1 96.88 201 GLN B CA 1
ATOM 3875 C C . GLN B 1 201 ? -20.859 -0.172 12.477 1 96.88 201 GLN B C 1
ATOM 3877 O O . GLN B 1 201 ? -20.453 0.107 13.609 1 96.88 201 GLN B O 1
ATOM 3882 N N . ASP B 1 202 ? -20.375 0.362 11.359 1 96.94 202 ASP B N 1
ATOM 3883 C CA . ASP B 1 202 ? -19.469 1.509 11.406 1 96.94 202 ASP B CA 1
ATOM 3884 C C . ASP B 1 202 ? -20.172 2.732 11.992 1 96.94 202 ASP B C 1
ATOM 3886 O O . ASP B 1 202 ? -21.281 3.088 11.578 1 96.94 202 ASP B O 1
ATOM 3890 N N . ASP B 1 203 ? -19.562 3.324 12.961 1 97.31 203 ASP B N 1
ATOM 3891 C CA . ASP B 1 203 ? -20.234 4.398 13.688 1 97.31 203 ASP B CA 1
ATOM 3892 C C . ASP B 1 203 ? -20.219 5.699 12.891 1 97.31 203 ASP B C 1
ATOM 3894 O O . ASP B 1 203 ? -21.141 6.516 13 1 97.31 203 ASP B O 1
ATOM 3898 N N . PHE B 1 204 ? -19.125 5.926 12.062 1 97.69 204 PHE B N 1
ATOM 3899 C CA . PHE B 1 204 ? -19.047 7.148 11.273 1 97.69 204 PHE B CA 1
ATOM 3900 C C . PHE B 1 204 ? -18.688 6.84 9.828 1 97.69 204 PHE B C 1
ATOM 3902 O O . PHE B 1 204 ? -18.016 5.844 9.555 1 97.69 204 PHE B O 1
ATOM 3909 N N . GLY B 1 205 ? -19.109 7.723 8.93 1 96.06 205 GLY B N 1
ATOM 3910 C CA . GLY B 1 205 ? -18.906 7.535 7.5 1 96.06 205 GLY B CA 1
ATOM 3911 C C . GLY B 1 205 ? -17.453 7.609 7.094 1 96.06 205 GLY B C 1
ATOM 3912 O O . GLY B 1 205 ? -16.641 8.242 7.773 1 96.06 205 GLY B O 1
ATOM 3913 N N . ASP B 1 206 ? -17.172 7.043 5.879 1 95.88 206 ASP B N 1
ATOM 3914 C CA . ASP B 1 206 ? -15.781 6.895 5.441 1 95.88 206 ASP B CA 1
ATOM 3915 C C . ASP B 1 206 ? -15.492 7.781 4.23 1 95.88 206 ASP B C 1
ATOM 3917 O O . ASP B 1 206 ? -14.438 7.652 3.6 1 95.88 206 ASP B O 1
ATOM 3921 N N . ILE B 1 207 ? -16.422 8.586 3.799 1 93.81 207 ILE B N 1
ATOM 3922 C CA . ILE B 1 207 ? -16.25 9.5 2.672 1 93.81 207 ILE B CA 1
ATOM 3923 C C . ILE B 1 207 ? -16.797 10.875 3.031 1 93.81 207 ILE B C 1
ATOM 3925 O O . ILE B 1 207 ? -17.609 11 3.957 1 93.81 207 ILE B O 1
ATOM 3929 N N . PRO B 1 208 ? -16.375 11.867 2.312 1 96.25 208 PRO B N 1
ATOM 3930 C CA . PRO B 1 208 ? -16.812 13.219 2.67 1 96.25 208 PRO B CA 1
ATOM 3931 C C . PRO B 1 208 ? -18.328 13.375 2.658 1 96.25 208 PRO B C 1
ATOM 3933 O O . PRO B 1 208 ? -18.891 14.086 3.498 1 96.25 208 PRO B O 1
ATOM 3936 N N . GLU B 1 209 ? -19.031 12.656 1.804 1 93.06 209 GLU B N 1
ATOM 3937 C CA . GLU B 1 209 ? -20.484 12.766 1.667 1 93.06 209 GLU B CA 1
ATOM 3938 C C . GLU B 1 209 ? -21.203 12.203 2.891 1 93.06 209 GLU B 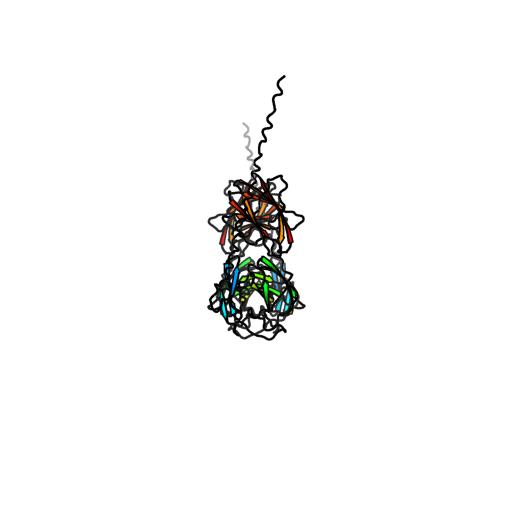C 1
ATOM 3940 O O . GLU B 1 209 ? -22.375 12.508 3.125 1 93.06 209 GLU B O 1
ATOM 3945 N N . GLU B 1 210 ? -20.547 11.422 3.639 1 93.75 210 GLU B N 1
ATOM 3946 C CA . GLU B 1 210 ? -21.125 10.797 4.824 1 93.75 210 GLU B CA 1
ATOM 3947 C C . GLU B 1 210 ? -20.594 11.438 6.102 1 93.75 210 GLU B C 1
ATOM 3949 O O . GLU B 1 210 ? -20.797 10.906 7.199 1 93.75 210 GLU B O 1
ATOM 3954 N N . ALA B 1 211 ? -19.906 12.555 5.945 1 98.19 211 ALA B N 1
ATOM 3955 C CA . ALA B 1 211 ? -19.266 13.195 7.098 1 98.19 211 ALA B CA 1
ATOM 3956 C C . ALA B 1 211 ? -20.312 13.648 8.117 1 98.19 211 ALA B C 1
ATOM 3958 O O . ALA B 1 211 ? -21.328 14.234 7.754 1 98.19 211 ALA B O 1
ATOM 3959 N N . THR B 1 212 ? -20.094 13.328 9.359 1 98.38 212 THR B N 1
ATOM 3960 C CA . THR B 1 212 ? -20.953 13.797 10.438 1 98.38 212 THR B CA 1
ATOM 3961 C C . THR B 1 212 ? -20.719 15.289 10.695 1 98.38 212 THR B C 1
ATOM 3963 O O . THR B 1 212 ? -19.594 15.727 10.891 1 98.38 212 THR B O 1
ATOM 3966 N N . ALA B 1 213 ? -21.75 16.031 10.734 1 98.38 213 ALA B N 1
ATOM 3967 C CA . ALA B 1 213 ? -21.656 17.469 10.938 1 98.38 213 ALA B CA 1
ATOM 3968 C C . ALA B 1 213 ? -21.438 17.797 12.414 1 98.38 213 ALA B C 1
ATOM 3970 O O . ALA B 1 213 ? -22.125 17.25 13.289 1 98.38 213 ALA B O 1
ATOM 3971 N N . LEU B 1 214 ? -20.484 18.656 12.602 1 98.5 214 LEU B N 1
ATOM 3972 C CA . LEU B 1 214 ? -20.172 19.125 13.945 1 98.5 214 LEU B CA 1
ATOM 3973 C C . LEU B 1 214 ? -20.375 20.641 14.047 1 98.5 214 LEU B C 1
ATOM 3975 O O . LEU B 1 214 ? -20.406 21.344 13.031 1 98.5 214 LEU B O 1
ATOM 3979 N N . VAL B 1 215 ? -20.562 21.109 15.227 1 97.25 215 VAL B N 1
ATOM 3980 C CA . VAL B 1 215 ? -20.594 22.531 15.547 1 97.25 215 VAL B CA 1
ATOM 3981 C C . VAL B 1 215 ? -19.453 22.875 16.5 1 97.25 215 VAL B C 1
ATOM 3983 O O . VAL B 1 215 ? -19.438 22.453 17.656 1 97.25 215 VAL B O 1
ATOM 3986 N N . PRO B 1 216 ? -18.5 23.609 15.992 1 97.88 216 PRO B N 1
ATOM 3987 C CA . PRO B 1 216 ? -17.391 23.984 16.875 1 97.88 216 PRO B CA 1
ATOM 3988 C C . PRO B 1 216 ? -17.875 24.781 18.094 1 97.88 216 PRO B C 1
ATOM 3990 O O . PRO B 1 216 ? -18.75 25.625 17.984 1 97.88 216 PRO B O 1
ATOM 3993 N N . ALA B 1 217 ? -17.359 24.484 19.25 1 97.69 217 ALA B N 1
ATOM 3994 C CA . ALA B 1 217 ? -17.641 25.25 20.453 1 97.69 217 ALA B CA 1
ATOM 3995 C C . ALA B 1 217 ? -16.75 26.484 20.531 1 97.69 217 ALA B C 1
ATOM 3997 O O . ALA B 1 217 ? -15.664 26.516 19.938 1 97.69 217 ALA B O 1
ATOM 3998 N N . GLN B 1 218 ? -17.234 27.484 21.234 1 96.12 218 GLN B N 1
ATOM 3999 C CA . GLN B 1 218 ? -16.406 28.656 21.469 1 96.12 218 GLN B CA 1
ATOM 4000 C C . GLN B 1 218 ? -15.211 28.328 22.359 1 96.12 218 GLN B C 1
ATOM 4002 O O . GLN B 1 218 ? -15.352 27.594 23.344 1 96.12 218 GLN B O 1
ATOM 4007 N N . GLY B 1 219 ? -14.023 28.812 21.906 1 93.88 219 GLY B N 1
ATOM 4008 C CA . GLY B 1 219 ? -12.844 28.609 22.734 1 93.88 219 GLY B CA 1
ATOM 4009 C C . GLY B 1 219 ? -13.047 28.984 24.188 1 93.88 219 GLY B C 1
ATOM 4010 O O . GLY B 1 219 ? -13.703 29.984 24.484 1 93.88 219 GLY B O 1
ATOM 4011 N N . GLY B 1 220 ? -12.484 28.234 25.109 1 89.19 220 GLY B N 1
ATOM 4012 C CA . GLY B 1 220 ? -12.594 28.531 26.531 1 89.19 220 GLY B CA 1
ATOM 4013 C C . GLY B 1 220 ? -13.828 27.922 27.172 1 89.19 220 GLY B C 1
ATOM 4014 O O . GLY B 1 220 ? -14.055 28.094 28.375 1 89.19 220 GLY B O 1
ATOM 4015 N N . THR B 1 221 ? -14.758 27.328 26.422 1 92.44 221 THR B N 1
ATOM 4016 C CA . THR B 1 221 ? -15.938 26.656 26.953 1 92.44 221 THR B CA 1
ATOM 4017 C C . THR B 1 221 ? -15.734 25.156 27 1 92.44 221 THR B C 1
ATOM 4019 O O . THR B 1 221 ? -14.672 24.656 26.625 1 92.44 221 THR B O 1
ATOM 4022 N N . SER B 1 222 ? -16.766 24.5 27.656 1 89.56 222 SER B N 1
ATOM 4023 C CA . SER B 1 222 ? -16.734 23.031 27.672 1 89.56 222 SER B CA 1
ATOM 4024 C C . SER B 1 222 ? -17.297 22.453 26.375 1 89.56 222 SER B C 1
ATOM 4026 O O . SER B 1 222 ? -18.5 22.531 26.125 1 89.56 222 SER B O 1
ATOM 4028 N N . GLY B 1 223 ? -16.562 22.281 25.375 1 91 223 GLY B N 1
ATOM 4029 C CA . GLY B 1 223 ? -16.969 21.734 24.094 1 91 223 GLY B CA 1
ATOM 4030 C C . GLY B 1 223 ? -17.641 20.391 24.203 1 91 223 GLY B C 1
ATOM 4031 O O . GLY B 1 223 ? -17.547 19.719 25.234 1 91 223 GLY B O 1
ATOM 4032 N N . THR B 1 224 ? -18.547 20.062 23.203 1 94.31 224 THR B N 1
ATOM 4033 C CA . THR B 1 224 ? -19.156 18.75 23.109 1 94.31 224 THR B CA 1
ATOM 4034 C C . THR B 1 224 ? -18.125 17.688 22.75 1 94.31 224 THR B C 1
ATOM 4036 O O . THR B 1 224 ? -17.359 17.859 21.797 1 94.31 224 THR B O 1
ATOM 4039 N N . LEU B 1 225 ? -18.094 16.656 23.562 1 97.56 225 LEU B N 1
ATOM 4040 C CA . LEU B 1 225 ? -17.172 15.555 23.281 1 97.56 225 LEU B CA 1
ATOM 4041 C C . LEU B 1 225 ? -17.75 14.609 22.234 1 97.56 225 LEU B C 1
ATOM 4043 O O . LEU B 1 225 ? -18.844 14.07 22.406 1 97.56 225 LEU B O 1
ATOM 4047 N N . VAL B 1 226 ? -17.094 14.484 21.141 1 98.31 226 VAL B N 1
ATOM 4048 C CA . VAL B 1 226 ? -17.438 13.508 20.109 1 98.31 226 VAL B CA 1
ATOM 4049 C C . VAL B 1 226 ? -16.609 12.234 20.312 1 98.31 226 VAL B C 1
ATOM 4051 O O . VAL B 1 226 ? -15.383 12.289 20.406 1 98.31 226 VAL B O 1
ATOM 4054 N N . SER B 1 227 ? -17.203 11.109 20.469 1 98.25 227 SER B N 1
ATOM 4055 C CA . SER B 1 227 ? -16.531 9.82 20.625 1 98.25 227 SER B CA 1
ATOM 4056 C C . SER B 1 227 ? -16.781 8.914 19.438 1 98.25 227 SER B C 1
ATOM 4058 O O . SER B 1 227 ? -17.875 8.883 18.875 1 98.25 227 SER B O 1
ATOM 4060 N N . GLY B 1 228 ? -15.758 8.25 19.047 1 98.19 228 GLY B N 1
ATOM 4061 C CA . GLY B 1 228 ? -15.859 7.32 17.938 1 98.19 228 GLY B CA 1
ATOM 4062 C C . GLY B 1 228 ? -14.938 6.125 18.062 1 98.19 228 GLY B C 1
ATOM 4063 O O . GLY B 1 228 ? -14.188 6.016 19.047 1 98.19 228 GLY B O 1
ATOM 4064 N N . ARG B 1 229 ? -15.125 5.242 17.219 1 97.44 229 ARG B N 1
ATOM 4065 C CA . ARG B 1 229 ? -14.328 4.02 17.141 1 97.44 229 ARG B CA 1
ATOM 4066 C C . ARG B 1 229 ? -13.875 3.752 15.711 1 97.44 229 ARG B C 1
ATOM 4068 O O . ARG B 1 229 ? -14.625 3.965 14.766 1 97.44 229 ARG B O 1
ATOM 4075 N N . PHE B 1 230 ? -12.57 3.381 15.641 1 97.56 230 PHE B N 1
ATOM 4076 C CA . PHE B 1 230 ? -12.141 2.699 14.422 1 97.56 230 PHE B CA 1
ATOM 4077 C C . PHE B 1 230 ? -12.477 1.214 14.484 1 97.56 230 PHE B C 1
ATOM 4079 O O . PHE B 1 230 ? -11.836 0.464 15.234 1 97.56 230 PHE B O 1
ATOM 4086 N N . GLU B 1 231 ? -13.461 0.786 13.711 1 97 231 GLU B N 1
ATOM 4087 C CA . GLU B 1 231 ? -13.984 -0.575 13.805 1 97 231 GLU B CA 1
ATOM 4088 C C . GLU B 1 231 ? -12.961 -1.59 13.297 1 97 231 GLU B C 1
ATOM 4090 O O . GLU B 1 231 ? -13.016 -2.768 13.656 1 97 231 GLU B O 1
ATOM 4095 N N . TYR B 1 232 ? -12.062 -1.223 12.398 1 94.69 232 TYR B N 1
ATOM 4096 C CA . TYR B 1 232 ? -10.945 -2.021 11.906 1 94.69 232 TYR B CA 1
ATOM 4097 C C . TYR B 1 232 ? -9.742 -1.14 11.586 1 94.69 232 TYR B C 1
ATOM 4099 O O . TYR B 1 232 ? -9.828 0.089 11.648 1 94.69 232 TYR B O 1
ATOM 4107 N N . GLY B 1 233 ? -8.656 -1.68 11.359 1 92.25 233 GLY B N 1
ATOM 4108 C CA . GLY B 1 233 ? -7.398 -0.959 11.273 1 92.25 233 GLY B CA 1
ATOM 4109 C C . GLY B 1 233 ? -7.398 0.108 10.195 1 92.25 233 GLY B C 1
ATOM 4110 O O . GLY B 1 233 ? -6.793 1.169 10.367 1 92.25 233 GLY B O 1
ATOM 4111 N N . GLN B 1 234 ? -8.047 -0.142 9.078 1 92.38 234 GLN B N 1
ATOM 4112 C CA . GLN B 1 234 ? -8.008 0.76 7.93 1 92.38 234 GLN B CA 1
ATOM 4113 C C . GLN B 1 234 ? -9.242 1.664 7.906 1 92.38 234 GLN B C 1
ATOM 4115 O O . GLN B 1 234 ? -9.5 2.34 6.906 1 92.38 234 GLN B O 1
ATOM 4120 N N . ASP B 1 235 ? -9.961 1.697 8.961 1 96.25 235 ASP B N 1
ATOM 4121 C CA . ASP B 1 235 ? -11.18 2.494 9.062 1 96.25 235 ASP B CA 1
ATOM 4122 C C . ASP B 1 235 ? -10.867 3.986 9.078 1 96.25 235 ASP B C 1
ATOM 4124 O O . ASP B 1 235 ? -9.844 4.402 9.625 1 96.25 235 ASP B O 1
ATOM 4128 N N . GLU B 1 236 ? -11.719 4.73 8.414 1 96.5 236 GLU B N 1
ATOM 4129 C CA . GLU B 1 236 ? -11.711 6.191 8.438 1 96.5 236 GLU B CA 1
ATOM 4130 C C . GLU B 1 236 ? -13.039 6.738 8.969 1 96.5 236 GLU B C 1
ATOM 4132 O O . GLU B 1 236 ? -14.086 6.117 8.789 1 96.5 236 GLU B O 1
ATOM 4137 N N . ASP B 1 237 ? -12.953 7.84 9.648 1 98.38 237 ASP B N 1
ATOM 4138 C CA . ASP B 1 237 ? -14.141 8.539 10.117 1 98.38 237 ASP B CA 1
ATOM 4139 C C . ASP B 1 237 ? -14.133 10 9.672 1 98.38 237 ASP B C 1
ATOM 4141 O O . ASP B 1 237 ? -13.211 10.75 9.992 1 98.38 237 ASP B O 1
ATOM 4145 N N . TRP B 1 238 ? -15.172 10.352 8.992 1 98.5 238 TRP B N 1
ATOM 4146 C CA . TRP B 1 238 ? -15.234 11.695 8.43 1 98.5 238 TRP B CA 1
ATOM 4147 C C . TRP B 1 238 ? -16.188 12.578 9.227 1 98.5 238 TRP B C 1
ATOM 4149 O O . TRP B 1 238 ? -17.281 12.133 9.609 1 98.5 238 TRP B O 1
ATOM 4159 N N . PHE B 1 239 ? -15.766 13.805 9.492 1 98.81 239 PHE B N 1
ATOM 4160 C CA . PHE B 1 239 ? -16.562 14.852 10.125 1 98.81 239 PHE B CA 1
ATOM 4161 C C . PHE B 1 239 ? -16.469 16.156 9.344 1 98.81 239 PHE B C 1
ATOM 4163 O O . PHE B 1 239 ? -15.555 16.328 8.539 1 98.81 239 PHE B O 1
ATOM 4170 N N . SER B 1 240 ? -17.484 16.969 9.516 1 98.75 240 SER B N 1
ATOM 4171 C CA . SER B 1 240 ? -17.453 18.281 8.867 1 98.75 240 SER B CA 1
ATOM 4172 C C . SER B 1 240 ? -17.938 19.375 9.805 1 98.75 240 SER B C 1
ATOM 4174 O O . SER B 1 240 ? -18.703 19.094 10.734 1 98.75 240 SER B O 1
ATOM 4176 N N . PHE B 1 241 ? -17.469 20.625 9.633 1 98.69 241 PHE B N 1
ATOM 4177 C CA . PHE B 1 241 ? -17.953 21.781 10.367 1 98.69 241 PHE B CA 1
ATOM 4178 C C . PHE B 1 241 ? -17.672 23.062 9.602 1 98.69 241 PHE B C 1
ATOM 4180 O O . PHE B 1 241 ? -16.703 23.141 8.828 1 98.69 241 PHE B O 1
ATOM 4187 N N . PRO B 1 242 ? -18.547 24.062 9.734 1 98.38 242 PRO B N 1
ATOM 4188 C CA . PRO B 1 242 ? -18.312 25.344 9.055 1 98.38 242 PRO B CA 1
ATOM 4189 C C . PRO B 1 242 ? -17.172 26.141 9.672 1 98.38 242 PRO B C 1
ATOM 4191 O O . PRO B 1 242 ? -16.938 26.062 10.875 1 98.38 242 PRO B O 1
ATOM 4194 N N . VAL B 1 243 ? -16.438 26.828 8.82 1 98.06 243 VAL B N 1
ATOM 4195 C CA . VAL B 1 243 ? -15.375 27.703 9.297 1 98.06 243 VAL B CA 1
ATOM 4196 C C . VAL B 1 243 ? -15.562 29.109 8.711 1 98.06 243 VAL B C 1
ATOM 4198 O O . VAL B 1 243 ? -16.125 29.266 7.621 1 98.06 243 VAL B O 1
ATOM 4201 N N . VAL B 1 244 ? -15.133 30.109 9.422 1 97.69 244 VAL B N 1
ATOM 4202 C CA . VAL B 1 244 ? -15.219 31.5 9 1 97.69 244 VAL B CA 1
ATOM 4203 C C . VAL B 1 244 ? -13.812 32.031 8.758 1 97.69 244 VAL B C 1
ATOM 4205 O O . VAL B 1 244 ? -12.883 31.75 9.508 1 97.69 244 VAL B O 1
ATOM 4208 N N . LEU B 1 245 ? -13.711 32.844 7.734 1 97.06 245 LEU B N 1
ATOM 4209 C CA . LEU B 1 245 ? -12.445 33.438 7.336 1 97.06 245 LEU B CA 1
ATOM 4210 C C . LEU B 1 245 ? -11.711 34 8.547 1 97.06 245 LEU B C 1
ATOM 4212 O O . LEU B 1 245 ? -12.305 34.688 9.375 1 97.06 245 LEU B O 1
ATOM 4216 N N . ASN B 1 246 ? -10.445 33.625 8.734 1 95.38 246 ASN B N 1
ATOM 4217 C CA . ASN B 1 246 ? -9.469 34.188 9.664 1 95.38 246 ASN B CA 1
ATOM 4218 C C . ASN B 1 246 ? -9.688 33.656 11.078 1 95.38 246 ASN B C 1
ATOM 4220 O O . ASN B 1 246 ? -8.875 33.906 11.977 1 95.38 246 ASN B O 1
ATOM 4224 N N . ALA B 1 247 ? -10.797 32.969 11.383 1 96.94 247 ALA B N 1
ATOM 4225 C CA . ALA B 1 247 ? -10.977 32.344 12.688 1 96.94 247 ALA B CA 1
ATOM 4226 C C . ALA B 1 247 ? -10.016 31.172 12.867 1 96.94 247 ALA B C 1
ATOM 4228 O O . ALA B 1 247 ? -9.57 30.578 11.891 1 96.94 247 ALA B O 1
ATOM 4229 N N . ILE B 1 248 ? -9.664 30.938 14.109 1 96.62 248 ILE B N 1
ATOM 4230 C CA . ILE B 1 248 ? -8.789 29.828 14.453 1 96.62 248 ILE B CA 1
ATOM 4231 C C . ILE B 1 248 ? -9.617 28.656 14.984 1 96.62 248 ILE B C 1
ATOM 4233 O O . ILE B 1 248 ? -10.5 28.844 15.828 1 96.62 248 ILE B O 1
ATOM 4237 N N . TYR B 1 249 ? -9.367 27.516 14.469 1 97.62 249 TYR B N 1
ATOM 4238 C CA . TYR B 1 249 ? -10.047 26.297 14.906 1 97.62 249 TYR B CA 1
ATOM 4239 C C . TYR B 1 249 ? -9.055 25.312 15.516 1 97.62 249 TYR B C 1
ATOM 4241 O O . TYR B 1 249 ? -7.922 25.188 15.047 1 97.62 249 TYR B O 1
ATOM 4249 N N . ARG B 1 250 ? -9.5 24.688 16.562 1 97 250 ARG B N 1
ATOM 4250 C CA . ARG B 1 250 ? -8.68 23.688 17.25 1 97 250 ARG B CA 1
ATOM 4251 C C . ARG B 1 250 ? -9.438 22.391 17.453 1 97 250 ARG B C 1
ATOM 4253 O O . ARG B 1 250 ? -10.57 22.391 17.938 1 97 250 ARG B O 1
ATOM 4260 N N . ILE B 1 251 ? -8.883 21.297 17.016 1 97.81 251 ILE B N 1
ATOM 4261 C CA . ILE B 1 251 ? -9.352 19.938 17.297 1 97.81 251 ILE B CA 1
ATOM 4262 C C . ILE B 1 251 ? -8.539 19.344 18.453 1 97.81 251 ILE B C 1
ATOM 4264 O O . ILE B 1 251 ? -7.34 19.094 18.297 1 97.81 251 ILE B O 1
ATOM 4268 N N . GLU B 1 252 ? -9.164 19.141 19.531 1 97.75 252 GLU B N 1
ATOM 4269 C CA . GLU B 1 252 ? -8.469 18.656 20.734 1 97.75 252 GLU B CA 1
ATOM 4270 C C . GLU B 1 252 ? -8.875 17.234 21.062 1 97.75 252 GLU B C 1
ATOM 4272 O O . GLU B 1 252 ? -10.047 16.938 21.297 1 97.75 252 GLU B O 1
ATOM 4277 N N . PHE B 1 253 ? -7.898 16.391 21.141 1 97.75 253 PHE B N 1
ATOM 4278 C CA . PHE B 1 253 ? -8.18 14.977 21.359 1 97.75 253 PHE B CA 1
ATOM 4279 C C . PHE B 1 253 ? -8.055 14.609 22.828 1 97.75 253 PHE B C 1
ATOM 4281 O O . PHE B 1 253 ? -7.277 15.227 23.562 1 97.75 253 PHE B O 1
ATOM 4288 N N . ASP B 1 254 ? -8.898 13.695 23.266 1 97.88 254 ASP B N 1
ATOM 4289 C CA . ASP B 1 254 ? -8.727 13.031 24.562 1 97.88 254 ASP B CA 1
ATOM 4290 C C . ASP B 1 254 ? -7.539 12.078 24.547 1 97.88 254 ASP B C 1
ATOM 4292 O O . ASP B 1 254 ? -7.629 10.977 23.984 1 97.88 254 ASP B O 1
ATOM 4296 N N . THR B 1 255 ? -6.441 12.383 25.141 1 96.56 255 THR B N 1
ATOM 4297 C CA . THR B 1 255 ? -5.18 11.664 25 1 96.56 255 THR B CA 1
ATOM 4298 C C . THR B 1 255 ? -5.188 10.391 25.844 1 96.56 255 THR B C 1
ATOM 4300 O O . THR B 1 255 ? -4.246 9.594 25.781 1 96.56 255 THR B O 1
ATOM 4303 N N . THR B 1 256 ? -6.211 10.18 26.641 1 96.88 256 THR B N 1
ATOM 4304 C CA . THR B 1 256 ? -6.352 8.906 27.344 1 96.88 256 THR B CA 1
ATOM 4305 C C . THR B 1 256 ? -6.789 7.809 26.375 1 96.88 256 THR B C 1
ATOM 4307 O O . THR B 1 256 ? -6.762 6.625 26.719 1 96.88 256 THR B O 1
ATOM 4310 N N . ARG B 1 257 ? -7.16 8.203 25.188 1 97.19 257 ARG B N 1
ATOM 4311 C CA . ARG B 1 257 ? -7.496 7.293 24.094 1 97.19 257 ARG B CA 1
ATOM 4312 C C . ARG B 1 257 ? -6.543 7.48 22.922 1 97.19 257 ARG B C 1
ATOM 4314 O O . ARG B 1 257 ? -5.531 8.172 23.047 1 97.19 257 ARG B O 1
ATOM 4321 N N . THR B 1 258 ? -6.832 6.734 21.844 1 96.31 258 THR B N 1
ATOM 4322 C CA . THR B 1 258 ? -6.004 6.863 20.656 1 96.31 258 THR B CA 1
ATOM 4323 C C . THR B 1 258 ? -6.078 8.281 20.094 1 96.31 258 THR B C 1
ATOM 4325 O O . THR B 1 258 ? -7.164 8.867 20.016 1 96.31 258 THR B O 1
ATOM 4328 N N . VAL B 1 259 ? -4.93 8.82 19.844 1 96.12 259 VAL B N 1
ATOM 4329 C CA . VAL B 1 259 ? -4.871 10.07 19.094 1 96.12 259 VAL B CA 1
ATOM 4330 C C . VAL B 1 259 ? -4.77 9.773 17.594 1 96.12 259 VAL B C 1
ATOM 4332 O O . VAL B 1 259 ? -3.73 9.312 17.125 1 96.12 259 VAL B O 1
ATOM 4335 N N . PRO B 1 260 ? -5.824 10.016 16.859 1 96.88 260 PRO B N 1
ATOM 4336 C CA . PRO B 1 260 ? -5.801 9.719 15.422 1 96.88 260 PRO B CA 1
ATOM 4337 C C . PRO B 1 260 ? -4.957 10.711 14.625 1 96.88 260 PRO B C 1
ATOM 4339 O O . PRO B 1 260 ? -4.594 11.773 15.148 1 96.88 260 PRO B O 1
ATOM 4342 N N . THR B 1 261 ? -4.562 10.289 13.469 1 95 261 THR B N 1
ATOM 4343 C CA . THR B 1 261 ? -4.113 11.25 12.469 1 95 261 THR B CA 1
ATOM 4344 C C . THR B 1 261 ? -5.297 12.031 11.898 1 95 261 THR B C 1
ATOM 4346 O O . THR B 1 261 ? -6.359 11.461 11.648 1 95 261 THR B O 1
ATOM 4349 N N . VAL B 1 262 ? -5.07 13.312 11.695 1 96.75 262 VAL B N 1
ATOM 4350 C CA . VAL B 1 262 ? -6.086 14.195 11.133 1 96.75 262 VAL B CA 1
ATOM 4351 C C . VAL B 1 262 ? -5.664 14.648 9.734 1 96.75 262 VAL B C 1
ATOM 4353 O O . VAL B 1 262 ? -4.59 15.219 9.562 1 96.75 262 VAL B O 1
ATOM 4356 N N . ALA B 1 263 ? -6.453 14.359 8.727 1 96.38 263 ALA B N 1
ATOM 4357 C CA . ALA B 1 263 ? -6.363 15.016 7.426 1 96.38 263 ALA B CA 1
ATOM 4358 C C . ALA B 1 263 ? -7.516 16 7.23 1 96.38 263 ALA B C 1
ATOM 4360 O O . ALA B 1 263 ? -8.688 15.617 7.301 1 96.38 263 ALA B O 1
ATOM 4361 N N . ALA B 1 264 ? -7.215 17.234 7 1 96.75 264 ALA B N 1
ATOM 4362 C CA . ALA B 1 264 ? -8.242 18.266 6.891 1 96.75 264 ALA B CA 1
ATOM 4363 C C . ALA B 1 264 ? -8.359 18.766 5.453 1 96.75 264 ALA B C 1
ATOM 4365 O O . ALA B 1 264 ? -7.348 18.984 4.777 1 96.75 264 ALA B O 1
ATOM 4366 N N . PHE B 1 265 ? -9.523 18.906 5.035 1 96.75 265 PHE B N 1
ATOM 4367 C CA . PHE B 1 265 ? -9.883 19.312 3.688 1 96.75 265 PHE B CA 1
ATOM 4368 C C . PHE B 1 265 ? -10.852 20.5 3.725 1 96.75 265 PHE B C 1
ATOM 4370 O O . PHE B 1 265 ? -11.508 20.734 4.738 1 96.75 265 PHE B O 1
ATOM 4377 N N . ILE B 1 266 ? -10.898 21.188 2.635 1 96.31 266 ILE B N 1
ATOM 4378 C CA . ILE B 1 266 ? -11.969 22.172 2.461 1 96.31 266 ILE B CA 1
ATOM 4379 C C . ILE B 1 266 ? -13 21.625 1.472 1 96.31 266 ILE B C 1
ATOM 4381 O O . ILE B 1 266 ? -12.688 20.766 0.644 1 96.31 266 ILE B O 1
ATOM 4385 N N . ARG B 1 267 ? -14.18 22.094 1.568 1 97.19 267 ARG B N 1
ATOM 4386 C CA . ARG B 1 267 ? -15.289 21.625 0.748 1 97.19 267 ARG B CA 1
ATOM 4387 C C . ARG B 1 267 ? -14.938 21.672 -0.734 1 97.19 267 ARG B C 1
ATOM 4389 O O . ARG B 1 267 ? -15.305 20.766 -1.494 1 97.19 267 ARG B O 1
ATOM 4396 N N . GLU B 1 268 ? -14.188 22.656 -1.118 1 95.31 268 GLU B N 1
ATOM 4397 C CA . GLU B 1 268 ? -13.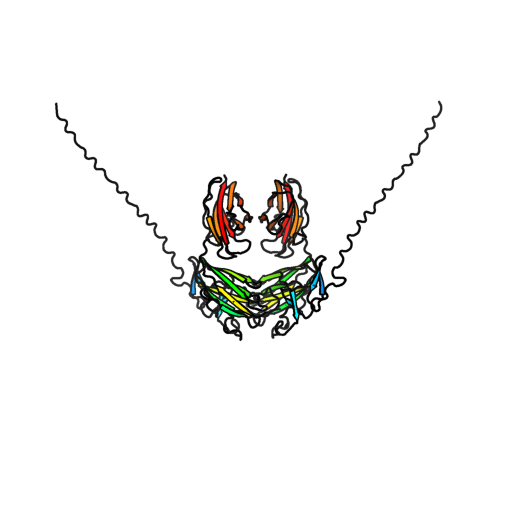859 22.891 -2.521 1 95.31 268 GLU B CA 1
ATOM 4398 C C . GLU B 1 268 ? -12.82 21.875 -3.012 1 95.31 268 GLU B C 1
ATOM 4400 O O . GLU B 1 268 ? -12.617 21.719 -4.219 1 95.31 268 GLU B O 1
ATOM 4405 N N . ASN B 1 269 ? -12.148 21.25 -2.107 1 93.44 269 ASN B N 1
ATOM 4406 C CA . ASN B 1 269 ? -11.125 20.281 -2.455 1 93.44 269 ASN B CA 1
ATOM 4407 C C . ASN B 1 269 ? -11.047 19.156 -1.423 1 93.44 269 ASN B C 1
ATOM 4409 O O . ASN B 1 269 ? -10.141 19.125 -0.586 1 93.44 269 ASN B O 1
ATOM 4413 N N . VAL B 1 270 ? -11.867 18.188 -1.634 1 94.75 270 VAL B N 1
ATOM 4414 C CA . VAL B 1 270 ? -11.914 17.094 -0.668 1 94.75 270 VAL B CA 1
ATOM 4415 C C . VAL B 1 270 ? -10.977 15.977 -1.115 1 94.75 270 VAL B C 1
ATOM 4417 O O . VAL B 1 270 ? -11 14.875 -0.555 1 94.75 270 VAL B O 1
ATOM 4420 N N . LYS B 1 271 ? -10.156 16.172 -2.084 1 90.19 271 LYS B N 1
ATOM 4421 C CA . LYS B 1 271 ? -9.211 15.188 -2.592 1 90.19 271 LYS B CA 1
ATOM 4422 C C . LYS B 1 271 ? -7.824 15.398 -1.985 1 90.19 271 LYS B C 1
ATOM 4424 O O . LYS B 1 271 ? -7.102 14.43 -1.726 1 90.19 271 LYS B O 1
ATOM 4429 N N . SER B 1 272 ? -7.52 16.641 -1.772 1 88.44 272 SER B N 1
ATOM 4430 C CA . SER B 1 272 ? -6.207 16.984 -1.232 1 88.44 272 SER B CA 1
ATOM 4431 C C . SER B 1 272 ? -6.328 17.719 0.099 1 88.44 272 SER B C 1
ATOM 4433 O O . SER B 1 272 ? -6.812 18.859 0.148 1 88.44 272 SER B O 1
ATOM 4435 N N . PRO B 1 273 ? -5.789 17.078 1.147 1 92.69 273 PRO B N 1
ATOM 4436 C CA . PRO B 1 273 ? -5.883 17.781 2.43 1 92.69 273 PRO B CA 1
ATOM 4437 C C . PRO B 1 273 ? -4.934 18.984 2.52 1 92.69 273 PRO B C 1
ATOM 4439 O O . PRO B 1 273 ? -3.811 18.922 2.008 1 92.69 273 PRO B O 1
ATOM 4442 N N . PHE B 1 274 ? -5.395 20.062 3.125 1 88.62 274 PHE B N 1
ATOM 4443 C CA . PHE B 1 274 ? -4.508 21.203 3.309 1 88.62 274 PHE B CA 1
ATOM 4444 C C . PHE B 1 274 ? -3.639 21.016 4.547 1 88.62 274 PHE B C 1
ATOM 4446 O O . PHE B 1 274 ? -2.67 21.75 4.746 1 88.62 274 PHE B O 1
ATOM 4453 N N . LEU B 1 275 ? -3.982 20.047 5.344 1 88.81 275 LEU B N 1
ATOM 4454 C CA . LEU B 1 275 ? -3.244 19.75 6.566 1 88.81 275 LEU B CA 1
ATOM 4455 C C . LEU B 1 275 ? -3.389 18.281 6.938 1 88.81 275 LEU B C 1
ATOM 4457 O O . LEU B 1 275 ? -4.484 17.719 6.867 1 88.81 275 LEU B O 1
ATOM 4461 N N . THR B 1 276 ? -2.318 17.562 7.246 1 91.88 276 THR B N 1
ATOM 4462 C CA . THR B 1 276 ? -2.316 16.234 7.855 1 91.88 276 THR B CA 1
ATOM 4463 C C . THR B 1 276 ? -1.372 16.188 9.055 1 91.88 276 THR B C 1
ATOM 4465 O O . THR B 1 276 ? -0.177 16.453 8.914 1 91.88 276 THR B O 1
ATOM 4468 N N . GLN B 1 277 ? -1.955 15.867 10.258 1 89.38 277 GLN B N 1
ATOM 4469 C CA . GLN B 1 277 ? -1.171 15.898 11.484 1 89.38 277 GLN B CA 1
ATOM 4470 C C . GLN B 1 277 ? -1.666 14.852 12.477 1 89.38 277 GLN B C 1
ATOM 4472 O O . GLN B 1 277 ? -2.855 14.523 12.508 1 89.38 277 GLN B O 1
ATOM 4477 N N . GLN B 1 278 ? -0.802 14.305 13.258 1 90 278 GLN B N 1
ATOM 4478 C CA . GLN B 1 278 ? -1.123 13.484 14.422 1 90 278 GLN B CA 1
ATOM 4479 C C . GLN B 1 278 ? -0.558 14.102 15.695 1 90 278 GLN B C 1
ATOM 4481 O O . GLN B 1 278 ? 0.621 13.922 16.016 1 90 278 GLN B O 1
ATOM 4486 N N . LYS B 1 279 ? -1.386 14.836 16.344 1 89 279 LYS B N 1
ATOM 4487 C CA . LYS B 1 279 ? -1.031 15.547 17.578 1 89 279 LYS B CA 1
ATOM 4488 C C . LYS B 1 279 ? -2.189 15.531 18.562 1 89 279 LYS B C 1
ATOM 4490 O O . LYS B 1 279 ? -3.334 15.273 18.188 1 89 279 LYS B O 1
ATOM 4495 N N . SER B 1 280 ? -1.802 15.82 19.812 1 93.62 280 SER B N 1
ATOM 4496 C CA . SER B 1 280 ? -2.838 15.898 20.844 1 93.62 280 SER B CA 1
ATOM 4497 C C . SER B 1 280 ? -3.861 16.984 20.516 1 93.62 280 SER B C 1
ATOM 4499 O O . SER B 1 280 ? -5.008 16.922 20.953 1 93.62 280 SER B O 1
ATOM 4501 N N . PHE B 1 281 ? -3.498 17.953 19.828 1 94.56 281 PHE B N 1
ATOM 4502 C CA . PHE B 1 281 ? -4.441 18.906 19.234 1 94.56 281 PHE B CA 1
ATOM 4503 C C . PHE B 1 281 ? -3.924 19.422 17.906 1 94.56 281 PHE B C 1
ATOM 4505 O O . PHE B 1 281 ? -2.713 19.516 17.703 1 94.56 281 PHE B O 1
ATOM 4512 N N . VAL B 1 282 ? -4.832 19.672 17 1 93.25 282 VAL B N 1
ATOM 4513 C CA . VAL B 1 282 ? -4.555 20.25 15.68 1 93.25 282 VAL B CA 1
ATOM 4514 C C . VAL B 1 282 ? -5.215 21.625 15.562 1 93.25 282 VAL B C 1
ATOM 4516 O O . VAL B 1 282 ? -6.398 21.781 15.875 1 93.25 282 VAL B O 1
ATOM 4519 N N . GLU B 1 283 ? -4.398 22.578 15.172 1 93.12 283 GLU B N 1
ATOM 4520 C CA . GLU B 1 283 ? -4.898 23.938 15.039 1 93.12 283 GLU B CA 1
ATOM 4521 C C . GLU B 1 283 ? -4.66 24.484 13.625 1 93.12 283 GLU B C 1
ATOM 4523 O O . GLU B 1 283 ? -3.631 24.203 13.016 1 93.12 283 GLU B O 1
ATOM 4528 N N . PHE B 1 284 ? -5.594 25.219 13.148 1 90.12 284 PHE B N 1
ATOM 4529 C CA . PHE B 1 284 ? -5.406 25.906 11.875 1 90.12 284 PHE B CA 1
ATOM 4530 C C . PHE B 1 284 ? -6.242 27.172 11.812 1 90.12 284 PHE B C 1
ATOM 4532 O O . PHE B 1 284 ? -7.234 27.297 12.531 1 90.12 284 PHE B O 1
ATOM 4539 N N . GLN B 1 285 ? -5.781 28.125 11.016 1 93 285 GLN B N 1
ATOM 4540 C CA . GLN B 1 285 ? -6.535 29.328 10.695 1 93 285 GLN B CA 1
ATOM 4541 C C . GLN B 1 285 ? -7.258 29.188 9.359 1 93 285 GLN B C 1
ATOM 4543 O O . GLN B 1 285 ? -6.656 28.797 8.359 1 93 285 GLN B O 1
ATOM 4548 N N . ALA B 1 286 ? -8.594 29.516 9.352 1 95.31 286 ALA B N 1
ATOM 4549 C CA . ALA B 1 286 ? -9.359 29.375 8.117 1 95.31 286 ALA B CA 1
ATOM 4550 C C . ALA B 1 286 ? -8.938 30.422 7.09 1 95.31 286 ALA B C 1
ATOM 4552 O O . ALA B 1 286 ? -8.914 31.609 7.383 1 95.31 286 ALA B O 1
ATOM 4553 N N . ALA B 1 287 ? -8.641 29.969 5.922 1 91 287 ALA B N 1
ATOM 4554 C CA . ALA B 1 287 ? -8.211 30.859 4.844 1 91 287 ALA B CA 1
ATOM 4555 C C . ALA B 1 287 ? -9.406 31.391 4.066 1 91 287 ALA B C 1
ATOM 4557 O O . ALA B 1 287 ? -9.266 32.281 3.234 1 91 287 ALA B O 1
ATOM 4558 N N . SER B 1 288 ? -10.555 30.828 4.246 1 95.19 288 SER B N 1
ATOM 4559 C CA . SER B 1 288 ? -11.836 31.234 3.674 1 95.19 288 SER B CA 1
ATOM 4560 C C . SER B 1 288 ? -13 30.75 4.531 1 95.19 288 SER B C 1
ATOM 4562 O O . SER B 1 288 ? -12.828 29.906 5.406 1 95.19 288 SER B O 1
ATOM 4564 N N . SER B 1 289 ? -14.18 31.438 4.336 1 97.44 289 SER B N 1
ATOM 4565 C CA . SER B 1 289 ? -15.398 30.922 4.934 1 97.44 289 SER B CA 1
ATOM 4566 C C . SER B 1 289 ? -15.977 29.766 4.105 1 97.44 289 SER B C 1
ATOM 4568 O O . SER B 1 289 ? -16.391 29.969 2.959 1 97.44 289 SER B O 1
ATOM 4570 N N . THR B 1 290 ? -16.016 28.609 4.609 1 98.25 290 THR B N 1
ATOM 4571 C CA . THR B 1 290 ? -16.422 27.391 3.91 1 98.25 290 THR B CA 1
ATOM 4572 C C . THR B 1 290 ? -16.688 26.266 4.898 1 98.25 290 THR B C 1
ATOM 4574 O O . THR B 1 290 ? -17.016 26.516 6.062 1 98.25 290 THR B O 1
ATOM 4577 N N . THR B 1 291 ? -16.797 25.109 4.445 1 98.56 291 THR B N 1
ATOM 4578 C CA . THR B 1 291 ? -16.891 23.906 5.273 1 98.56 291 THR B CA 1
ATOM 4579 C C . THR B 1 291 ? -15.578 23.141 5.258 1 98.56 291 THR B C 1
ATOM 4581 O O . THR B 1 291 ? -14.969 22.969 4.199 1 98.56 291 THR B O 1
ATOM 4584 N N . VAL B 1 292 ? -15.133 22.828 6.434 1 98.44 292 VAL B N 1
ATOM 4585 C CA . VAL B 1 292 ? -13.953 21.969 6.562 1 98.44 292 VAL B CA 1
ATOM 4586 C C . VAL B 1 292 ? -14.383 20.531 6.832 1 98.44 292 VAL B C 1
ATOM 4588 O O . VAL B 1 292 ? -15.328 20.297 7.59 1 98.44 292 VAL B O 1
ATOM 4591 N N . PHE B 1 293 ? -13.742 19.609 6.145 1 98.75 293 PHE B N 1
ATOM 4592 C CA . PHE B 1 293 ? -13.859 18.188 6.406 1 98.75 293 PHE B CA 1
ATOM 4593 C C . PHE B 1 293 ? -12.594 17.656 7.078 1 98.75 293 PHE B C 1
ATOM 4595 O O . PHE B 1 293 ? -11.484 18.031 6.707 1 98.75 293 PHE B O 1
ATOM 4602 N N . ILE B 1 294 ? -12.758 16.859 8.102 1 98.56 294 ILE B N 1
ATOM 4603 C CA . ILE B 1 294 ? -11.602 16.141 8.641 1 98.56 294 ILE B CA 1
ATOM 4604 C C . ILE B 1 294 ? -11.812 14.641 8.5 1 98.56 294 ILE B C 1
ATOM 4606 O O . ILE B 1 294 ? -12.93 14.148 8.656 1 98.56 294 ILE B O 1
ATOM 4610 N N . ASP B 1 295 ? -10.82 14 8.078 1 98.31 295 ASP B N 1
ATOM 4611 C CA . ASP B 1 295 ? -10.695 12.547 8.055 1 98.31 295 ASP B CA 1
ATOM 4612 C C . ASP B 1 295 ? -9.797 12.047 9.18 1 98.31 295 ASP B C 1
ATOM 4614 O O . ASP B 1 295 ? -8.602 12.367 9.219 1 98.31 295 ASP B O 1
ATOM 4618 N N . LEU B 1 296 ? -10.422 11.32 10.133 1 98.31 296 LEU B N 1
ATOM 4619 C CA . LEU B 1 296 ? -9.664 10.703 11.219 1 98.31 296 LEU B CA 1
ATOM 4620 C C . LEU B 1 296 ? -9.344 9.242 10.891 1 98.31 296 LEU B C 1
ATOM 4622 O O . LEU B 1 296 ? -10.219 8.492 10.469 1 98.31 296 LEU B O 1
ATOM 4626 N N . TYR B 1 297 ? -8.141 8.836 11.078 1 97 297 TYR B N 1
ATOM 4627 C CA . TYR B 1 297 ? -7.75 7.449 10.875 1 97 297 TYR B CA 1
ATOM 4628 C C . TYR B 1 297 ? -6.594 7.066 11.789 1 97 297 TYR B C 1
ATOM 4630 O O . TYR B 1 297 ? -5.922 7.938 12.344 1 97 297 TYR B O 1
ATOM 4638 N N . SER B 1 298 ? -6.465 5.781 12.016 1 94.31 298 SER B N 1
ATOM 4639 C CA . SER B 1 298 ? -5.406 5.254 12.867 1 94.31 298 SER B CA 1
ATOM 4640 C C . SER B 1 298 ? -4.082 5.16 12.117 1 94.31 298 SER B C 1
ATOM 4642 O O . SER B 1 298 ? -3.992 4.484 11.094 1 94.31 298 SER B O 1
ATOM 4644 N N . ALA B 1 299 ? -3.045 5.758 12.672 1 87 299 ALA B N 1
ATOM 4645 C CA . ALA B 1 299 ? -1.729 5.738 12.039 1 87 299 ALA B CA 1
ATOM 4646 C C . ALA B 1 299 ? -1.155 4.324 12.008 1 87 299 ALA B C 1
ATOM 4648 O O . ALA B 1 299 ? -0.439 3.961 11.07 1 87 299 ALA B O 1
ATOM 4649 N N . ASN B 1 300 ? -1.464 3.498 12.898 1 86.19 300 ASN B N 1
ATOM 4650 C CA . ASN B 1 300 ? -0.904 2.154 13 1 86.19 300 ASN B CA 1
ATOM 4651 C C . ASN B 1 300 ? -1.874 1.104 12.469 1 86.19 300 ASN B C 1
ATOM 4653 O O . ASN B 1 300 ? -1.633 -0.097 12.609 1 86.19 300 ASN B O 1
ATOM 4657 N N . GLU B 1 301 ? -2.979 1.54 11.93 1 88.06 301 GLU B N 1
ATOM 4658 C CA . GLU B 1 301 ? -3.992 0.673 11.328 1 88.06 301 GLU B CA 1
ATOM 4659 C C . GLU B 1 301 ? -4.484 -0.368 12.328 1 88.06 301 GLU B C 1
ATOM 4661 O O . GLU B 1 301 ? -4.496 -1.565 12.039 1 88.06 301 GLU B O 1
ATOM 4666 N N . THR B 1 302 ? -4.871 0.07 13.453 1 90.69 302 THR B N 1
ATOM 4667 C CA . THR B 1 302 ? -5.457 -0.78 14.484 1 90.69 302 THR B CA 1
ATOM 4668 C C . THR B 1 302 ? -6.832 -0.264 14.891 1 90.69 302 THR B C 1
ATOM 4670 O O . THR B 1 302 ? -7.066 0.947 14.922 1 90.69 302 THR B O 1
ATOM 4673 N N . ALA B 1 303 ? -7.66 -1.199 15.172 1 93.12 303 ALA B N 1
ATOM 4674 C CA . ALA B 1 303 ? -8.938 -0.811 15.758 1 93.12 303 ALA B CA 1
ATOM 4675 C C . ALA B 1 303 ? -8.742 -0.155 17.125 1 93.12 303 ALA B C 1
ATOM 4677 O O . ALA B 1 303 ? -7.906 -0.6 17.922 1 93.12 303 ALA B O 1
ATOM 4678 N N . SER B 1 304 ? -9.445 0.92 17.359 1 95.88 304 SER B N 1
ATOM 4679 C CA . SER B 1 304 ? -9.305 1.671 18.609 1 95.88 304 SER B CA 1
ATOM 4680 C C . SER B 1 304 ? -10.445 2.662 18.781 1 95.88 304 SER B C 1
ATOM 4682 O O . SER B 1 304 ? -11.344 2.744 17.938 1 95.88 304 SER B O 1
ATOM 4684 N N . THR B 1 305 ? -10.43 3.285 19.969 1 97.81 305 THR B N 1
ATOM 4685 C CA . THR B 1 305 ? -11.406 4.336 20.25 1 97.81 305 THR B CA 1
ATOM 4686 C C . THR B 1 305 ? -10.719 5.691 20.359 1 97.81 305 THR B C 1
ATOM 4688 O O . THR B 1 305 ? -9.531 5.77 20.688 1 97.81 305 THR B O 1
ATOM 4691 N N . TYR B 1 306 ? -11.398 6.734 20.016 1 98.31 306 TYR B N 1
ATOM 4692 C CA . TYR B 1 306 ? -10.898 8.102 20.125 1 98.31 306 TYR B CA 1
ATOM 4693 C C . TYR B 1 306 ? -12.008 9.047 20.578 1 98.31 306 TYR B C 1
ATOM 4695 O O . TYR B 1 306 ? -13.18 8.664 20.625 1 98.31 306 TYR B O 1
ATOM 4703 N N . ALA B 1 307 ? -11.688 10.188 21.062 1 98.75 307 ALA B N 1
ATOM 4704 C CA . ALA B 1 307 ? -12.609 11.266 21.391 1 98.75 307 ALA B CA 1
ATOM 4705 C C . ALA B 1 307 ? -11.961 12.633 21.172 1 98.75 307 ALA B C 1
ATOM 4707 O O . ALA B 1 307 ? -10.75 12.781 21.344 1 98.75 307 ALA B O 1
ATOM 4708 N N . PHE B 1 308 ? -12.742 13.594 20.828 1 98.5 308 PHE B N 1
ATOM 4709 C CA . PHE B 1 308 ? -12.188 14.922 20.562 1 98.5 308 PHE B CA 1
ATOM 4710 C C . PHE B 1 308 ? -13.258 15.992 20.688 1 98.5 308 PHE B C 1
ATOM 4712 O O . PHE B 1 308 ? -14.445 15.68 20.812 1 98.5 308 PHE B O 1
ATOM 4719 N N . ARG B 1 309 ? -12.852 17.203 20.797 1 98.44 309 ARG B N 1
ATOM 4720 C CA . ARG B 1 309 ? -13.664 18.406 20.75 1 98.44 309 ARG B CA 1
ATOM 4721 C C . ARG B 1 309 ? -13.148 19.375 19.672 1 98.44 309 ARG B C 1
ATOM 4723 O O . ARG B 1 309 ? -11.961 19.359 19.344 1 98.44 309 ARG B O 1
ATOM 4730 N N . VAL B 1 310 ? -14.031 20.094 19.094 1 98.38 310 VAL B N 1
ATOM 4731 C CA . VAL B 1 310 ? -13.648 21.125 18.141 1 98.38 310 VAL B CA 1
ATOM 4732 C C . VAL B 1 310 ? -14 22.5 18.688 1 98.38 310 VAL B C 1
ATOM 4734 O O . VAL B 1 310 ? -15.125 22.734 19.141 1 98.38 310 VAL B O 1
ATOM 4737 N N . TYR B 1 311 ? -12.992 23.375 18.641 1 98.25 311 TYR B N 1
ATOM 4738 C CA . TYR B 1 311 ? -13.172 24.719 19.172 1 98.25 311 TYR B CA 1
ATOM 4739 C C . TYR B 1 311 ? -12.93 25.766 18.078 1 98.25 311 TYR B C 1
ATOM 4741 O O . TYR B 1 311 ? -12.141 25.547 17.156 1 98.25 311 TYR B O 1
ATOM 4749 N N . GLU B 1 312 ? -13.609 26.797 18.188 1 97.88 312 GLU B N 1
ATOM 4750 C CA . GLU B 1 312 ? -13.406 27.984 17.391 1 97.88 312 GLU B CA 1
ATOM 4751 C C . GLU B 1 312 ? -12.914 29.156 18.25 1 97.88 312 GLU B C 1
ATOM 4753 O O . GLU B 1 312 ? -13.453 29.406 19.328 1 97.88 312 GLU B O 1
ATOM 4758 N N . TYR B 1 313 ? -11.812 29.781 17.766 1 94.62 313 TYR B N 1
ATOM 4759 C CA . TYR B 1 313 ? -11.297 31 18.375 1 94.62 313 TYR B CA 1
ATOM 4760 C C . TYR B 1 313 ? -11.391 32.188 17.422 1 94.62 313 TYR B C 1
ATOM 4762 O O . TYR B 1 313 ? -10.875 32.125 16.312 1 94.62 313 TYR B O 1
ATOM 4770 N N . ARG B 1 314 ? -12.203 33.125 17.703 1 85.62 314 ARG B N 1
ATOM 4771 C CA . ARG B 1 314 ? -12.344 34.344 16.922 1 85.62 314 ARG B CA 1
ATOM 4772 C C . ARG B 1 314 ? -11.555 35.5 17.531 1 85.62 314 ARG B C 1
ATOM 4774 O O . ARG B 1 314 ? -11.375 35.562 18.75 1 85.62 314 ARG B O 1
#

Foldseek 3Di:
DDPPPPPPPPPPPPPPPPPPPPCPVPPPPPLPQQCVVHPQDDPQFRDWWQQPSDTDTFGDQQWAFDQVQDTHHDDCVQQPWDDAWPLPPQQGQSNADEDDQPDKDKGKQDDWPGKHKHKYQDAAQWKKKKKKFFDDWDAAKKKWKAARNRHTDDIDIPPRMDMDMDGHSIRGMMMMMIHGDVVDVDTIMGMMMMHMHDIDGAPADQAQVRAAEDEAAAPPDPFDKDKHKDPWLFGKHKHKYWDAAFKKKKKAKDVVWDQWWKFKDFPVDRPHGPDIDGDRMDMDTDNHTGMMMIMTHHPRRGIIMIMIHMYIGD/DDPPPPPPPPPPPPPPPPPPPPCPVPPPPPLPQQCVVHPQDDPQFRDWWQQPSDTDTFGDQQWAFDQVQDTHHDDCVQQPWDDAWPLPPAQGQSNADEDDQPDKDKGKQDDWPGKHKHKYQDAAQWKKKKKKFFDDWDAAKKKWKAARNRHTDDIDIPPRMDMDMDGHSIRGMMMMMIHGDVVDVDTIMGMMMMHMHHIDGAPADQAQVGAAEDEAAAPPDDFDKDKHKDPWLFGKHKHKYWDAAFKKKKKAKDPVWDQWWKFKDFPVPRPHGPDIDGDRMDMDTDNHTGMMMIMTHHPRRGIIMIMIHMYIGD

Organism: Cystobacter fuscus (strain ATCC 25194 / DSM 2262 / NBRC 100088 / M29) (NCBI:txid1242864)

pLDDT: mean 88.0, std 17.18, range [28.5, 98.81]

Radius of gyration: 33.52 Å; Cα contacts (8 Å, |Δi|>4): 1579; chains: 2; bounding box: 160×101×76 Å

Solvent-accessible surface area (backbone atoms only — not comparable to full-atom values): 33660 Å² total; per-residue (Å²): 136,78,83,78,77,79,76,77,77,77,77,76,76,77,75,77,70,78,75,74,72,74,71,66,63,76,68,73,68,75,75,67,58,42,44,65,72,63,75,32,78,46,88,54,26,46,37,57,35,51,46,86,65,36,60,42,61,24,52,30,91,65,30,36,43,32,73,88,67,48,52,40,74,72,40,68,82,54,37,54,75,63,79,56,46,91,72,53,68,17,52,20,71,68,44,32,40,82,50,52,53,88,53,70,47,78,49,53,39,34,50,71,75,31,45,43,27,27,27,31,81,38,51,51,50,23,29,42,42,37,37,40,41,49,47,79,73,70,35,24,40,18,45,36,36,24,43,62,57,28,38,60,72,52,66,37,65,27,84,51,46,32,68,44,50,50,65,28,78,35,50,41,52,29,37,36,38,41,31,60,27,78,60,42,67,52,63,41,42,32,40,34,38,40,36,37,48,77,66,42,70,55,84,49,29,73,42,80,93,47,31,46,78,50,76,63,22,57,59,94,57,87,46,67,80,48,72,52,58,33,84,28,22,82,36,43,36,20,32,29,31,77,41,48,56,70,27,33,37,36,42,39,44,43,73,94,40,50,66,43,30,39,34,30,20,40,70,93,37,76,84,56,51,76,38,36,43,64,50,64,52,48,73,50,65,32,89,48,64,47,41,37,34,38,40,35,31,43,86,81,43,46,57,43,45,34,34,34,31,40,28,35,43,124,136,81,79,78,77,77,76,77,76,78,73,77,75,77,75,75,71,79,76,74,72,76,70,66,64,75,68,73,68,73,77,67,59,43,44,64,70,65,74,33,75,47,89,53,25,48,38,59,35,52,47,88,64,36,60,40,62,24,51,30,91,66,30,36,46,31,72,88,66,48,53,40,72,72,40,68,83,53,39,54,76,60,80,55,44,90,72,52,68,17,56,20,72,67,44,32,41,83,51,52,54,85,54,70,46,76,49,51,39,34,50,71,73,33,45,42,26,28,26,31,81,38,49,51,50,24,31,41,41,37,37,40,40,49,47,78,73,70,32,24,40,18,44,37,36,25,44,61,58,29,38,58,72,54,68,36,66,26,84,50,46,32,68,44,52,50,67,28,76,36,49,41,53,29,37,37,38,40,32,61,28,77,60,40,67,51,62,42,40,35,38,32,36,40,35,37,49,76,64,42,71,55,84,50,28,74,42,79,91,47,31,46,80,48,78,63,24,59,60,94,56,89,49,69,77,48,73,51,58,33,83,27,21,80,35,43,35,21,32,28,32,77,42,47,56,69,27,33,37,36,42,39,44,42,73,93,39,52,66,42,30,38,34,31,21,40,70,93,37,76,85,56,51,76,38,37,42,63,50,63,53,49,73,51,65,31,90,47,66,47,40,36,34,37,40,36,32,44,85,82,44,47,56,45,46,36,34,32,29,40,28,35,41,124